Protein AF-A0A6A6GXU7-F1 (afdb_monomer)

Mean predicted aligned error: 22.93 Å

Organism: Viridothelium virens (NCBI:txid1048519)

Sequence (470 aa):
MWTPRSRDSNGPQDVNRPYSVRAMARNFSISSQPSQPGSGGYESDQSSDTTGEEQITQMQNATVPLVWQRQDRLSQKLGNTLVQVSSMVHHSEDANQTDDDVRSRASTLAGDDRDYDFPEKTPTATEHVRELNFDDEDSEEDEPPAPHIPGPLEQQLAALMSKVVFLERENPTIAVSPEEYDGLKEKVSVLEAEKIQWNKRHEALFALRDEDVENNILIRGLLAKERYDHESMKKLRDDDLNNVLVLRSKLADATRKLQRLDGTPQNSPSARGSSTPRERPRSIVMERRDTSNDLFQAARNAALEQRALELEQANDTLLKRVAEIRKTEVAHEKAWQRALELEKENRVLTQENAELKKDRVAGDKAWRAVVDGLQERLGEIRKTEVAGQKAPHMPNTHSSNALLLRQVEAVHEENASLRERMSQRVQKLRCEKEALQREVHAKEDEHADLERQVVRLQKKTDSGCPVCGS

pLDDT: mean 72.49, std 24.14, range [29.3, 98.38]

Secondary structure (DSSP, 8-state):
------------------------------------------------------------------------------------------------------SS-S------------------------------------PPPP-----HHHHHHHHHHHHHHHHHHH-GGGGS-HHHHHHHHHHHHHHHHHHHHHHHHHHHHHHHHHHHHHHHHHHHHHHHHHHHHHHHHHHHHHHHHHHHHHHHHHHHHHHHHHHHHHTSSSS---------PPP------SS-HHHHHHHHHHHHHHHHHHHHHHHHHHHHHHHHHHHHHHHHHHHHHHHHHHHHHHHHHHHHHHHHHHHHHHHHHHHHHHHHHHHHHHHHHHHHHHHHHHHHTTS------SHHHHHHHHHHHHHHHHHHHHHHHHHHHHHHHHHHHHHHHHHHHHHHHHHHHHHHHHHHHHHHHHHT------

Structure (mmCIF, N/CA/C/O backbone):
data_AF-A0A6A6GXU7-F1
#
_entry.id   AF-A0A6A6GXU7-F1
#
loop_
_atom_site.group_PDB
_atom_site.id
_atom_site.type_symbol
_atom_site.label_atom_id
_atom_site.label_alt_id
_atom_site.label_comp_id
_atom_site.label_asym_id
_atom_site.label_entity_id
_atom_site.label_seq_id
_atom_site.pdbx_PDB_ins_code
_atom_site.Cartn_x
_atom_site.Cartn_y
_atom_site.Cartn_z
_atom_site.occupancy
_atom_site.B_iso_or_equiv
_atom_site.auth_seq_id
_atom_site.auth_comp_id
_atom_site.auth_asym_id
_atom_site.auth_atom_id
_atom_site.pdbx_PDB_model_num
ATOM 1 N N . MET A 1 1 ? 34.051 -19.747 32.748 1.00 38.66 1 MET A N 1
ATOM 2 C CA . MET A 1 1 ? 35.233 -19.639 31.864 1.00 38.66 1 MET A CA 1
ATOM 3 C C . MET A 1 1 ? 35.347 -20.907 31.033 1.00 38.66 1 MET A C 1
ATOM 5 O O . MET A 1 1 ? 35.941 -21.867 31.497 1.00 38.66 1 MET A O 1
ATOM 9 N N . TRP A 1 2 ? 34.715 -20.941 29.861 1.00 35.00 2 TRP A N 1
ATOM 10 C CA . TRP A 1 2 ? 34.833 -22.029 28.885 1.00 35.00 2 TRP A CA 1
ATOM 11 C C . TRP A 1 2 ? 35.250 -21.388 27.558 1.00 35.00 2 TRP A C 1
ATOM 13 O O . TRP A 1 2 ? 34.581 -20.471 27.086 1.00 35.00 2 TRP A O 1
ATOM 23 N N . THR A 1 3 ? 36.391 -21.809 27.020 1.00 50.69 3 THR A N 1
ATOM 24 C CA . THR A 1 3 ? 36.954 -21.362 25.739 1.00 50.69 3 THR A CA 1
ATOM 25 C C . THR A 1 3 ? 36.693 -22.390 24.628 1.00 50.69 3 THR A C 1
ATOM 27 O O . THR A 1 3 ? 36.384 -23.547 24.923 1.00 50.69 3 THR A O 1
ATOM 30 N N . PRO A 1 4 ? 36.759 -21.965 23.350 1.00 58.19 4 PRO A N 1
ATOM 31 C CA . PRO A 1 4 ? 36.080 -22.617 22.236 1.00 58.19 4 PRO A CA 1
ATOM 32 C C . PRO A 1 4 ? 36.974 -23.593 21.463 1.00 58.19 4 PRO A C 1
ATOM 34 O O . PRO A 1 4 ? 38.203 -23.524 21.497 1.00 58.19 4 PRO A O 1
ATOM 37 N N . ARG A 1 5 ? 36.325 -24.486 20.710 1.00 46.53 5 ARG A N 1
ATOM 38 C CA . ARG A 1 5 ? 36.961 -25.469 19.831 1.00 46.53 5 ARG A CA 1
ATOM 39 C C . ARG A 1 5 ? 36.933 -24.957 18.386 1.00 46.53 5 ARG A C 1
ATOM 41 O O . ARG A 1 5 ? 35.884 -24.970 17.754 1.00 46.53 5 ARG A O 1
ATOM 48 N N . SER A 1 6 ? 38.091 -24.537 17.880 1.00 51.38 6 SER A N 1
ATOM 49 C CA . SER A 1 6 ? 38.373 -24.405 16.444 1.00 51.38 6 SER A CA 1
ATOM 50 C C . SER A 1 6 ? 38.881 -25.732 15.883 1.00 51.38 6 SER A C 1
ATOM 52 O O . SER A 1 6 ? 39.749 -26.355 16.499 1.00 51.38 6 SER A O 1
ATOM 54 N N . ARG A 1 7 ? 38.401 -26.116 14.694 1.00 44.66 7 ARG A N 1
ATOM 55 C CA . ARG A 1 7 ? 39.234 -26.704 13.629 1.00 44.66 7 ARG A CA 1
ATOM 56 C C . ARG A 1 7 ? 38.476 -26.786 12.299 1.00 44.66 7 ARG A C 1
ATOM 58 O O . ARG A 1 7 ? 37.580 -27.604 12.136 1.00 44.66 7 ARG A O 1
ATOM 65 N N . ASP A 1 8 ? 38.846 -25.879 11.403 1.00 44.38 8 ASP A N 1
ATOM 66 C CA . ASP A 1 8 ? 39.304 -26.081 10.023 1.00 44.38 8 ASP A CA 1
ATOM 67 C C . ASP A 1 8 ? 38.931 -27.385 9.299 1.00 44.38 8 ASP A C 1
ATOM 69 O O . ASP A 1 8 ? 39.295 -28.478 9.735 1.00 44.38 8 ASP A O 1
ATOM 73 N N . SER A 1 9 ? 38.409 -27.262 8.073 1.00 45.56 9 SER A N 1
ATOM 74 C CA . SER A 1 9 ? 39.095 -27.829 6.896 1.00 45.56 9 SER A CA 1
ATOM 75 C C . SER A 1 9 ? 38.554 -27.273 5.572 1.00 45.56 9 SER A C 1
ATOM 77 O O . SER A 1 9 ? 37.372 -27.352 5.256 1.00 45.56 9 SER A O 1
ATOM 79 N N . ASN A 1 10 ? 39.491 -26.711 4.811 1.00 39.31 10 ASN A N 1
ATOM 80 C CA . ASN A 1 10 ? 39.383 -26.227 3.441 1.00 39.31 10 ASN A CA 1
ATOM 81 C C . ASN A 1 10 ? 39.131 -27.333 2.396 1.00 39.31 10 ASN A C 1
ATOM 83 O O . ASN A 1 10 ? 39.861 -28.320 2.376 1.00 39.31 10 ASN A O 1
ATOM 87 N N . GLY A 1 11 ? 38.253 -27.008 1.436 1.00 35.66 11 GLY A N 1
ATOM 88 C CA . GLY A 1 11 ? 38.447 -27.157 -0.023 1.00 35.66 11 GLY A CA 1
ATOM 89 C C . GLY A 1 11 ? 38.171 -28.524 -0.679 1.00 35.66 11 GLY A C 1
ATOM 90 O O . GLY A 1 11 ? 38.070 -29.522 0.027 1.00 35.66 11 GLY A O 1
ATOM 91 N N . PRO A 1 12 ? 38.149 -28.619 -2.031 1.00 50.97 12 PRO A N 1
ATOM 92 C CA . PRO A 1 12 ? 38.066 -27.573 -3.059 1.00 50.97 12 PRO A CA 1
ATOM 93 C C . PRO A 1 12 ? 37.031 -27.869 -4.186 1.00 50.97 12 PRO A C 1
ATOM 95 O O . PRO A 1 12 ? 36.254 -28.814 -4.139 1.00 50.97 12 PRO A O 1
ATOM 98 N N . GLN A 1 13 ? 37.055 -26.979 -5.181 1.00 42.75 13 GLN A N 1
ATOM 99 C CA . GLN A 1 13 ? 36.335 -26.917 -6.457 1.00 42.75 13 GLN A CA 1
ATOM 100 C C . GLN A 1 13 ? 36.359 -28.207 -7.297 1.00 42.75 13 GLN A C 1
ATOM 102 O O . GLN A 1 13 ? 37.408 -28.834 -7.406 1.00 42.75 13 GLN A O 1
ATOM 107 N N . ASP A 1 14 ? 35.269 -28.465 -8.031 1.00 38.12 14 ASP A N 1
ATOM 108 C CA . ASP A 1 14 ? 35.285 -29.294 -9.241 1.00 38.12 14 ASP A CA 1
ATOM 109 C C . ASP A 1 14 ? 34.794 -28.486 -10.450 1.00 38.12 14 ASP A C 1
ATOM 111 O O . ASP A 1 14 ? 33.686 -27.947 -10.485 1.00 38.12 14 ASP A O 1
ATOM 115 N N . VAL A 1 15 ? 35.677 -28.398 -11.442 1.00 43.22 15 VAL A N 1
ATOM 116 C CA . VAL A 1 15 ? 35.502 -27.751 -12.740 1.00 43.22 15 VAL A CA 1
ATOM 117 C C . VAL A 1 15 ? 35.652 -28.833 -13.809 1.00 43.22 15 VAL A C 1
ATOM 119 O O . VAL A 1 15 ? 36.669 -29.516 -13.852 1.00 43.22 15 VAL A O 1
ATOM 122 N N . ASN A 1 16 ? 34.678 -28.886 -14.723 1.00 38.38 16 ASN A N 1
ATOM 123 C CA . ASN A 1 16 ? 34.706 -29.510 -16.054 1.00 38.38 16 ASN A CA 1
ATOM 124 C C . ASN A 1 16 ? 34.885 -31.034 -16.170 1.00 38.38 16 ASN A C 1
ATOM 126 O O . ASN A 1 16 ? 35.961 -31.557 -15.915 1.00 38.38 16 ASN A O 1
ATOM 130 N N . ARG A 1 17 ? 33.938 -31.685 -16.871 1.00 33.88 17 ARG A N 1
ATOM 131 C CA . ARG A 1 17 ? 34.240 -32.423 -18.119 1.00 33.88 17 ARG A CA 1
ATOM 132 C C . ARG A 1 17 ? 32.998 -32.694 -19.002 1.00 33.88 17 ARG A C 1
ATOM 134 O O . ARG A 1 17 ? 31.880 -32.589 -18.511 1.00 33.88 17 ARG A O 1
ATOM 141 N N . PRO A 1 18 ? 33.204 -32.983 -20.310 1.00 48.47 18 PRO A N 1
ATOM 142 C CA . PRO A 1 18 ? 32.270 -32.668 -21.396 1.00 48.47 18 PRO A CA 1
ATOM 143 C C . PRO A 1 18 ? 31.806 -33.879 -22.248 1.00 48.47 18 PRO A C 1
ATOM 145 O O . PRO A 1 18 ? 32.316 -34.984 -22.104 1.00 48.47 18 PRO A O 1
ATOM 148 N N . TYR A 1 19 ? 30.911 -33.588 -23.207 1.00 35.03 19 TYR A N 1
ATOM 149 C CA . TYR A 1 19 ? 30.498 -34.352 -24.404 1.00 35.03 19 TYR A CA 1
ATOM 150 C C . TYR A 1 19 ? 29.821 -35.726 -24.234 1.00 35.03 19 TYR A C 1
ATOM 152 O O . TYR A 1 19 ? 30.437 -36.715 -23.853 1.00 35.03 19 TYR A O 1
ATOM 160 N N . SER A 1 20 ? 28.591 -35.827 -24.754 1.00 36.00 20 SER A N 1
ATOM 161 C CA . SER A 1 20 ? 28.113 -37.048 -25.410 1.00 36.00 20 SER A CA 1
ATOM 162 C C . SER A 1 20 ? 27.419 -36.696 -26.723 1.00 36.00 20 SER A C 1
ATOM 164 O O . SER A 1 20 ? 26.429 -35.969 -26.767 1.00 36.00 20 SER A O 1
ATOM 166 N N . VAL A 1 21 ? 28.012 -37.204 -27.798 1.00 35.62 21 VAL A N 1
ATOM 167 C CA . VAL A 1 21 ? 27.528 -37.189 -29.173 1.00 35.62 21 VAL A CA 1
ATOM 168 C C . VAL A 1 21 ? 26.734 -38.475 -29.380 1.00 35.62 21 VAL A C 1
ATOM 170 O O . VAL A 1 21 ? 27.292 -39.562 -29.236 1.00 35.62 21 VAL A O 1
ATOM 173 N N . ARG A 1 22 ? 25.473 -38.384 -29.816 1.00 35.41 22 ARG A N 1
ATOM 174 C CA . ARG A 1 22 ? 24.879 -39.454 -30.626 1.00 35.41 22 ARG A CA 1
ATOM 175 C C . ARG A 1 22 ? 23.888 -38.895 -31.637 1.00 35.41 22 ARG A C 1
ATOM 177 O O . ARG A 1 22 ? 22.834 -38.377 -31.297 1.00 35.41 22 ARG A O 1
ATOM 184 N N . ALA A 1 23 ? 24.290 -39.015 -32.895 1.00 34.50 23 ALA A N 1
ATOM 185 C CA . ALA A 1 23 ? 23.487 -38.798 -34.080 1.00 34.50 23 ALA A CA 1
ATOM 186 C C . ALA A 1 23 ? 22.548 -39.988 -34.336 1.00 34.50 23 ALA A C 1
ATOM 188 O O . ALA A 1 23 ? 22.968 -41.127 -34.145 1.00 34.50 23 ALA A O 1
ATOM 189 N N . MET A 1 24 ? 21.345 -39.702 -34.843 1.00 40.12 24 MET A N 1
ATOM 190 C CA . MET A 1 24 ? 20.585 -40.445 -35.869 1.00 40.12 24 MET A CA 1
ATOM 191 C C . MET A 1 24 ? 19.611 -39.420 -36.485 1.00 40.12 24 MET A C 1
ATOM 193 O O . MET A 1 24 ? 18.800 -38.843 -35.778 1.00 40.12 24 MET A O 1
ATOM 197 N N . ALA A 1 25 ? 19.893 -38.863 -37.662 1.00 35.59 25 ALA A N 1
ATOM 198 C CA . ALA A 1 25 ? 19.626 -39.399 -39.000 1.00 35.59 25 ALA A CA 1
ATOM 199 C C . ALA A 1 25 ? 18.134 -39.385 -39.410 1.00 35.59 25 ALA A C 1
ATOM 201 O O . ALA A 1 25 ? 17.385 -40.287 -39.071 1.00 35.59 25 ALA A O 1
ATOM 202 N N . ARG A 1 26 ? 17.817 -38.371 -40.238 1.00 36.25 26 ARG A N 1
ATOM 203 C CA . ARG A 1 26 ? 16.959 -38.353 -41.446 1.00 36.25 26 ARG A CA 1
ATOM 204 C C . ARG A 1 26 ? 15.479 -38.761 -41.320 1.00 36.25 26 ARG A C 1
ATOM 206 O O . ARG A 1 26 ? 15.166 -39.911 -41.066 1.00 36.25 26 ARG A O 1
ATOM 213 N N . ASN A 1 27 ? 14.592 -37.856 -41.752 1.00 37.31 27 ASN A N 1
ATOM 214 C CA . ASN A 1 27 ? 13.933 -38.002 -43.057 1.00 37.31 27 ASN A CA 1
ATOM 215 C C . ASN A 1 27 ? 13.430 -36.657 -43.605 1.00 37.31 27 ASN A C 1
ATOM 217 O O . ASN A 1 27 ? 12.765 -35.884 -42.924 1.00 37.31 27 ASN A O 1
ATOM 221 N N . PHE A 1 28 ? 13.798 -36.407 -44.861 1.00 35.78 28 PHE A N 1
ATOM 222 C CA . PHE A 1 28 ? 13.234 -35.391 -45.741 1.00 35.78 28 PHE A CA 1
ATOM 223 C C . PHE A 1 28 ? 11.838 -35.833 -46.184 1.00 35.78 28 PHE A C 1
ATOM 225 O O . PHE A 1 28 ? 11.655 -36.993 -46.548 1.00 35.78 28 PHE A O 1
ATOM 232 N N . SER A 1 29 ? 10.890 -34.904 -46.272 1.00 37.12 29 SER A N 1
ATOM 233 C CA . SER A 1 29 ? 9.816 -34.986 -47.263 1.00 37.12 29 SER A CA 1
ATOM 234 C C . SER A 1 29 ? 9.396 -33.585 -47.685 1.00 37.12 29 SER A C 1
ATOM 236 O O . SER A 1 29 ? 8.936 -32.767 -46.896 1.00 37.12 29 SER A O 1
ATOM 238 N N . ILE A 1 30 ? 9.648 -33.340 -48.965 1.00 40.97 30 ILE A N 1
ATOM 239 C CA . ILE A 1 30 ? 9.175 -32.235 -49.783 1.00 40.97 30 ILE A CA 1
ATOM 240 C C . ILE A 1 30 ? 7.682 -32.463 -50.029 1.00 40.97 30 ILE A C 1
ATOM 242 O O . ILE A 1 30 ? 7.309 -33.510 -50.548 1.00 40.97 30 ILE A O 1
ATOM 246 N N . SER A 1 31 ? 6.843 -31.486 -49.699 1.00 36.22 31 SER A N 1
ATOM 247 C CA . SER A 1 31 ? 5.508 -31.351 -50.287 1.00 36.22 31 SER A CA 1
ATOM 248 C C . SER A 1 31 ? 5.064 -29.898 -50.188 1.00 36.22 31 SER A C 1
ATOM 250 O O . SER A 1 31 ? 4.586 -29.429 -49.160 1.00 36.22 31 SER A O 1
ATOM 252 N N . SER A 1 32 ? 5.269 -29.180 -51.282 1.00 38.16 32 SER A N 1
ATOM 253 C CA . SER A 1 32 ? 4.607 -27.930 -51.626 1.00 38.16 32 SER A CA 1
ATOM 254 C C . SER A 1 32 ? 3.174 -28.210 -52.084 1.00 38.16 32 SER A C 1
ATOM 256 O O . SER A 1 32 ? 2.997 -29.124 -52.880 1.00 38.16 32 SER A O 1
ATOM 258 N N . GLN A 1 33 ? 2.189 -27.405 -51.655 1.00 36.84 33 GLN A N 1
ATOM 259 C CA . GLN A 1 33 ? 1.103 -26.847 -52.491 1.00 36.84 33 GLN A CA 1
ATOM 260 C C . GLN A 1 33 ? 0.122 -25.954 -51.679 1.00 36.84 33 GLN A C 1
ATOM 262 O O . GLN A 1 33 ? 0.251 -25.894 -50.458 1.00 36.84 33 GLN A O 1
ATOM 267 N N . PRO A 1 34 ? -0.724 -25.132 -52.342 1.00 51.31 34 PRO A N 1
ATOM 268 C CA . PRO A 1 34 ? -0.836 -23.702 -52.056 1.00 51.31 34 PRO A CA 1
ATOM 269 C C . PRO A 1 34 ? -2.079 -23.282 -51.256 1.00 51.31 34 PRO A C 1
ATOM 271 O O . PRO A 1 34 ? -3.048 -24.012 -51.088 1.00 51.31 34 PRO A O 1
ATOM 274 N N . SER A 1 35 ? -2.034 -22.018 -50.847 1.00 44.59 35 SER A N 1
ATOM 275 C CA . SER A 1 35 ? -3.106 -21.178 -50.316 1.00 44.59 35 SER A CA 1
ATOM 276 C C . SER A 1 35 ? -4.421 -21.205 -51.113 1.00 44.59 35 SER A C 1
ATOM 278 O O . SER A 1 35 ? -4.412 -20.924 -52.313 1.00 44.59 35 SER A O 1
ATOM 280 N N . GLN A 1 36 ? -5.544 -21.362 -50.401 1.00 45.75 36 GLN A N 1
ATOM 281 C CA . GLN A 1 36 ? -6.842 -20.755 -50.727 1.00 45.75 36 GLN A CA 1
ATOM 282 C C . GLN A 1 36 ? -7.564 -20.261 -49.453 1.00 45.75 36 GLN A C 1
ATOM 284 O O . GLN A 1 36 ? -7.388 -20.871 -48.398 1.00 45.75 36 GLN A O 1
ATOM 289 N N . PRO A 1 37 ? -8.365 -19.176 -49.535 1.00 50.69 37 PRO A N 1
ATOM 290 C CA . PRO A 1 37 ? -9.168 -18.652 -48.434 1.00 50.69 37 PRO A CA 1
ATOM 291 C C . PRO A 1 37 ? -10.646 -19.092 -48.531 1.00 50.69 37 PRO A C 1
ATOM 293 O O . PRO A 1 37 ? -11.280 -18.939 -49.571 1.00 50.69 37 PRO A O 1
ATOM 296 N N . GLY A 1 38 ? -11.221 -19.561 -47.424 1.00 36.94 38 GLY A N 1
ATOM 297 C CA . GLY A 1 38 ? -12.669 -19.719 -47.190 1.00 36.94 38 GLY A CA 1
ATOM 298 C C . GLY A 1 38 ? -12.872 -19.775 -45.670 1.00 36.94 38 GLY A C 1
ATOM 299 O O . GLY A 1 38 ? -12.082 -20.426 -44.999 1.00 36.94 38 GLY A O 1
ATOM 300 N N . SER A 1 39 ? -13.683 -18.946 -45.007 1.00 51.25 39 SER A N 1
ATOM 301 C CA . SER A 1 39 ? -15.134 -18.702 -45.109 1.00 51.25 39 SER A CA 1
ATOM 302 C C . SER A 1 39 ? -15.978 -19.957 -44.840 1.00 51.25 39 SER A C 1
ATOM 304 O O . SER A 1 39 ? -15.985 -20.876 -45.652 1.00 51.25 39 SER A O 1
ATOM 306 N N . GLY A 1 40 ? -16.704 -19.932 -43.713 1.00 39.91 40 GLY A N 1
ATOM 307 C CA . GLY A 1 40 ? -17.598 -20.977 -43.182 1.00 39.91 40 GLY A CA 1
ATOM 308 C C . GLY A 1 40 ? -16.972 -21.664 -41.958 1.00 39.91 40 GLY A C 1
ATOM 309 O O . GLY A 1 40 ? -15.874 -22.186 -42.066 1.00 39.91 40 GLY A O 1
ATOM 310 N N . GLY A 1 41 ? -17.510 -21.647 -40.736 1.00 42.69 41 GLY A N 1
ATOM 311 C CA . GLY A 1 41 ? -18.895 -21.501 -40.296 1.00 42.69 41 GLY A CA 1
ATOM 312 C C . GLY A 1 41 ? -19.452 -22.880 -39.926 1.00 42.69 41 GLY A C 1
ATOM 313 O O . GLY A 1 41 ? -19.644 -23.669 -40.843 1.00 42.69 41 GLY A O 1
ATOM 314 N N . TYR A 1 42 ? -19.766 -23.089 -38.628 1.00 43.44 42 TYR A N 1
ATOM 315 C CA . TYR A 1 42 ? -20.532 -24.228 -38.054 1.00 43.44 42 TYR A CA 1
ATOM 316 C C . TYR A 1 42 ? -19.787 -25.603 -38.105 1.00 43.44 42 TYR A C 1
ATOM 318 O O . TYR A 1 42 ? -18.957 -25.798 -38.976 1.00 43.44 42 TYR A O 1
ATOM 326 N N . GLU A 1 43 ? -19.878 -26.596 -37.207 1.00 39.41 43 GLU A N 1
ATOM 327 C CA . GLU A 1 43 ? -20.787 -27.021 -36.127 1.00 39.41 43 GLU A CA 1
ATOM 328 C C . GLU A 1 43 ? -20.015 -27.807 -35.037 1.00 39.41 43 GLU A C 1
ATOM 330 O O . GLU A 1 43 ? -18.958 -28.376 -35.289 1.00 39.41 43 GLU A O 1
ATOM 335 N N . SER A 1 44 ? -20.569 -27.778 -33.821 1.00 50.50 44 SER A N 1
ATOM 336 C CA . SER A 1 44 ? -20.708 -28.850 -32.816 1.00 50.50 44 SER A CA 1
ATOM 337 C C . SER A 1 44 ? -20.021 -30.214 -33.011 1.00 50.50 44 SER A C 1
ATOM 339 O O . SER A 1 44 ? -20.204 -30.849 -34.037 1.00 50.50 44 SER A O 1
ATOM 341 N N . ASP A 1 45 ? -19.397 -30.707 -31.930 1.00 50.31 45 ASP A N 1
ATOM 342 C CA . ASP A 1 45 ? -19.562 -32.062 -31.352 1.00 50.31 45 ASP A CA 1
ATOM 343 C C . ASP A 1 45 ? -18.871 -32.068 -29.966 1.00 50.31 45 ASP A C 1
ATOM 345 O O . ASP A 1 45 ? -17.696 -31.736 -29.843 1.00 50.31 45 ASP A O 1
ATOM 349 N N . GLN A 1 46 ? -19.584 -32.135 -28.833 1.00 42.31 46 GLN A N 1
ATOM 350 C CA . GLN A 1 46 ? -20.111 -33.350 -28.186 1.00 42.31 46 GLN A CA 1
ATOM 351 C C . GLN A 1 46 ? -19.132 -34.531 -28.160 1.00 42.31 46 GLN A C 1
ATOM 353 O O . GLN A 1 46 ? -18.965 -35.205 -29.165 1.00 42.31 46 GLN A O 1
ATOM 358 N N . SER A 1 47 ? -18.559 -34.802 -26.977 1.00 38.41 47 SER A N 1
ATOM 359 C CA . SER A 1 47 ? -18.227 -36.119 -26.376 1.00 38.41 47 SER A CA 1
ATOM 360 C C . SER A 1 47 ? -17.396 -35.833 -25.112 1.00 38.41 47 SER A C 1
ATOM 362 O O . SER A 1 47 ? -16.315 -35.269 -25.214 1.00 38.41 47 SER A O 1
ATOM 364 N N . SER A 1 48 ? -17.940 -35.920 -23.896 1.00 48.44 48 SER A N 1
ATOM 365 C CA . SER A 1 48 ? -18.135 -37.146 -23.101 1.00 48.44 48 SER A CA 1
ATOM 366 C C . SER A 1 48 ? -16.838 -37.919 -22.865 1.00 48.44 48 SER A C 1
ATOM 368 O O . SER A 1 48 ? -16.420 -38.672 -23.735 1.00 48.44 48 SER A O 1
ATOM 370 N N . ASP A 1 49 ? -16.282 -37.804 -21.656 1.00 50.31 49 ASP A N 1
ATOM 371 C CA . ASP A 1 49 ? -15.658 -38.956 -21.005 1.00 50.31 49 ASP A CA 1
ATOM 372 C C . ASP A 1 49 ? -15.878 -38.890 -19.484 1.00 50.31 49 ASP A C 1
ATOM 374 O O . ASP A 1 49 ? -15.308 -38.084 -18.748 1.00 50.31 49 ASP A O 1
ATOM 378 N N . THR A 1 50 ? -16.825 -39.712 -19.052 1.00 49.34 50 THR A N 1
ATOM 379 C CA . THR A 1 50 ? -17.050 -40.173 -17.683 1.00 49.34 50 THR A CA 1
ATOM 380 C C . THR A 1 50 ? -16.332 -41.512 -17.551 1.00 49.34 50 THR A C 1
ATOM 382 O O . THR A 1 50 ? -16.466 -42.282 -18.493 1.00 49.34 50 THR A O 1
ATOM 385 N N . THR A 1 51 ? -15.674 -41.834 -16.426 1.00 42.81 51 THR A N 1
ATOM 386 C CA . THR A 1 51 ? -15.759 -43.126 -15.681 1.00 42.81 51 THR A CA 1
ATOM 387 C C . THR A 1 51 ? -14.678 -43.193 -14.584 1.00 42.81 51 THR A C 1
ATOM 389 O O . THR A 1 51 ? -13.528 -42.843 -14.830 1.00 42.81 51 THR A O 1
ATOM 392 N N . GLY A 1 52 ? -15.052 -43.704 -13.400 1.00 39.84 52 GLY A N 1
ATOM 393 C CA . GLY A 1 52 ? -14.151 -44.184 -12.337 1.00 39.84 52 GLY A CA 1
ATOM 394 C C . GLY A 1 52 ? -14.533 -43.646 -10.954 1.00 39.84 52 GLY A C 1
ATOM 395 O O . GLY A 1 52 ? -13.910 -42.712 -10.472 1.00 39.84 52 GLY A O 1
ATOM 396 N N . GLU A 1 53 ? -15.714 -43.968 -10.419 1.00 36.59 53 GLU A N 1
ATOM 397 C CA . GLU A 1 53 ? -15.933 -45.075 -9.461 1.00 36.59 53 GLU A CA 1
ATOM 398 C C . GLU A 1 53 ? -14.905 -45.141 -8.318 1.00 36.59 53 GLU A C 1
ATOM 400 O O . GLU A 1 53 ? -13.797 -45.612 -8.519 1.00 36.59 53 GLU A O 1
ATOM 405 N N . GLU A 1 54 ? -15.322 -44.775 -7.100 1.00 45.47 54 GLU A N 1
ATOM 406 C CA . GLU A 1 54 ? -15.106 -45.626 -5.925 1.00 45.47 54 GLU A CA 1
ATOM 407 C C . GLU A 1 54 ? -16.157 -45.342 -4.838 1.00 45.47 54 GLU A C 1
ATOM 409 O O . GLU A 1 54 ? -16.583 -44.216 -4.582 1.00 45.47 54 GLU A O 1
ATOM 414 N N . GLN A 1 55 ? -16.642 -46.439 -4.274 1.00 39.50 55 GLN A N 1
ATOM 415 C CA . GLN A 1 55 ? -17.892 -46.627 -3.557 1.00 39.50 55 GLN A CA 1
ATOM 416 C C . GLN A 1 55 ? -17.571 -46.839 -2.074 1.00 39.50 55 GLN A C 1
ATOM 418 O O . GLN A 1 55 ? -16.984 -47.860 -1.731 1.00 39.50 55 GLN A O 1
ATOM 423 N N . ILE A 1 56 ? -17.965 -45.923 -1.181 1.00 35.59 56 ILE A N 1
ATOM 424 C CA . ILE A 1 56 ? -17.906 -46.156 0.274 1.00 35.59 56 ILE A CA 1
ATOM 425 C C . ILE A 1 56 ? -19.218 -45.708 0.939 1.00 35.59 56 ILE A C 1
ATOM 427 O O . ILE A 1 56 ? -19.466 -44.537 1.196 1.00 35.59 56 ILE A O 1
ATOM 431 N N . THR A 1 57 ? -20.048 -46.724 1.177 1.00 36.78 57 THR A N 1
ATOM 432 C CA . THR A 1 57 ? -20.944 -46.979 2.320 1.00 36.78 57 THR A CA 1
ATOM 433 C C . THR A 1 57 ? -21.794 -45.853 2.931 1.00 36.78 57 THR A C 1
ATOM 435 O O . THR A 1 57 ? -21.348 -45.035 3.726 1.00 36.78 57 THR A O 1
ATOM 438 N N . GLN A 1 58 ? -23.096 -45.979 2.653 1.00 35.88 58 GLN A N 1
ATOM 439 C CA . GLN A 1 58 ? -24.253 -45.743 3.527 1.00 35.88 58 GLN A CA 1
ATOM 440 C C . GLN A 1 58 ? -23.975 -45.639 5.042 1.00 35.88 58 GLN A C 1
ATOM 442 O O . GLN A 1 58 ? -23.606 -46.625 5.676 1.00 35.88 58 GLN A O 1
ATOM 447 N N . MET A 1 59 ? -24.398 -44.523 5.646 1.00 33.16 59 MET A N 1
ATOM 448 C CA . MET A 1 59 ? -25.220 -44.550 6.862 1.00 33.16 59 MET A CA 1
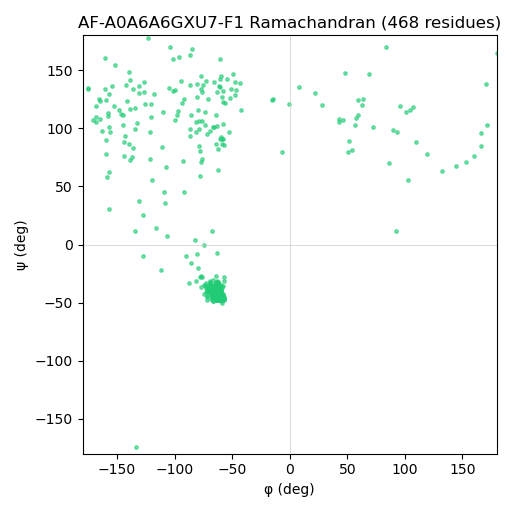ATOM 449 C C . MET A 1 59 ? -26.321 -43.489 6.779 1.00 33.16 59 MET A C 1
ATOM 451 O O . MET A 1 59 ? -26.160 -42.416 6.207 1.00 33.16 59 MET A O 1
ATOM 455 N N . GLN A 1 60 ? -27.478 -43.886 7.290 1.00 39.03 60 GLN A N 1
ATOM 456 C CA . GLN A 1 60 ? -28.782 -43.263 7.143 1.00 39.03 60 GLN A CA 1
ATOM 457 C C . GLN A 1 60 ? -29.031 -42.170 8.198 1.00 39.03 60 GLN A C 1
ATOM 459 O O . GLN A 1 60 ? -28.441 -42.197 9.275 1.00 39.03 60 GLN A O 1
ATOM 464 N N . ASN A 1 61 ? -30.036 -41.337 7.899 1.00 38.06 61 ASN A N 1
ATOM 465 C CA . ASN A 1 61 ? -30.881 -40.538 8.803 1.00 38.06 61 ASN A CA 1
ATOM 466 C C . ASN A 1 61 ? -30.451 -39.093 9.102 1.00 38.06 61 ASN A C 1
ATOM 468 O O . ASN A 1 61 ? -29.748 -38.836 10.070 1.00 38.06 61 ASN A O 1
ATOM 472 N N . ALA A 1 62 ? -31.035 -38.141 8.364 1.00 37.12 62 ALA A N 1
ATOM 473 C CA . ALA A 1 62 ? -31.722 -36.984 8.952 1.00 37.12 62 ALA A CA 1
ATOM 474 C C . ALA A 1 62 ? -32.536 -36.237 7.881 1.00 37.12 62 ALA A C 1
ATOM 476 O O . ALA A 1 62 ? -32.017 -35.748 6.882 1.00 37.12 62 ALA A O 1
ATOM 477 N N . THR A 1 63 ? -33.839 -36.181 8.121 1.00 46.44 63 THR A N 1
ATOM 478 C CA . THR A 1 63 ? -34.882 -35.468 7.387 1.00 46.44 63 THR A CA 1
ATOM 479 C C . THR A 1 63 ? -34.603 -33.961 7.316 1.00 46.44 63 THR A C 1
ATOM 481 O O . THR A 1 63 ? -34.525 -33.309 8.354 1.00 46.44 63 THR A O 1
ATOM 484 N N . VAL A 1 64 ? -34.527 -33.389 6.109 1.00 48.94 64 VAL A N 1
ATOM 485 C CA . VAL A 1 64 ? -34.536 -31.930 5.874 1.00 48.94 64 VAL A CA 1
ATOM 486 C C . VAL A 1 64 ? -35.572 -31.621 4.779 1.00 48.94 64 VAL A C 1
ATOM 488 O O . VAL A 1 64 ? -35.573 -32.309 3.756 1.00 48.94 64 VAL A O 1
ATOM 491 N N . PRO A 1 65 ? -36.490 -30.651 4.964 1.00 49.19 65 PRO A N 1
ATOM 492 C CA . PRO A 1 65 ? -37.570 -30.409 4.012 1.00 49.19 65 PRO A CA 1
ATOM 493 C C . PRO A 1 65 ? -37.125 -29.647 2.750 1.00 49.19 65 PRO A C 1
ATOM 495 O O . PRO A 1 65 ? -36.469 -28.608 2.802 1.00 49.19 65 PRO A O 1
ATOM 498 N N . LEU A 1 66 ? -37.577 -30.180 1.613 1.00 50.75 66 LEU A N 1
ATOM 499 C CA . LEU A 1 66 ? -37.522 -29.661 0.244 1.00 50.75 66 LEU A CA 1
ATOM 500 C C . LEU A 1 66 ? -38.499 -28.470 0.076 1.00 50.75 66 LEU A C 1
ATOM 502 O O . LEU A 1 66 ? -39.680 -28.692 -0.172 1.00 50.75 66 LEU A O 1
ATOM 506 N N . VAL A 1 67 ? -38.056 -27.211 0.213 1.00 47.28 67 VAL A N 1
ATOM 507 C CA . VAL A 1 67 ? -38.923 -26.022 -0.047 1.00 47.28 67 VAL A CA 1
ATOM 508 C C . VAL A 1 67 ? -38.256 -24.923 -0.894 1.00 47.28 67 VAL A C 1
ATOM 510 O O . VAL A 1 67 ? -38.818 -23.854 -1.070 1.00 47.28 67 VAL A O 1
ATOM 513 N N . TRP A 1 68 ? -37.108 -25.162 -1.530 1.00 43.94 68 TRP A N 1
ATOM 514 C CA . TRP A 1 68 ? -36.547 -24.176 -2.471 1.00 43.94 68 TRP A CA 1
ATOM 515 C C . TRP A 1 68 ? -36.009 -24.849 -3.728 1.00 43.94 68 TRP A C 1
ATOM 517 O O . TRP A 1 68 ? -34.809 -25.000 -3.925 1.00 43.94 68 TRP A O 1
ATOM 527 N N . GLN A 1 69 ? -36.930 -25.271 -4.595 1.00 41.22 69 GLN A N 1
ATOM 528 C CA . GLN A 1 69 ? -36.605 -25.594 -5.977 1.00 41.22 69 GLN A CA 1
ATOM 529 C C . GLN A 1 69 ? -37.737 -25.119 -6.896 1.00 41.22 69 GLN A C 1
ATOM 531 O O . GLN A 1 69 ? -38.869 -25.576 -6.770 1.00 41.22 69 GLN A O 1
ATOM 536 N N . ARG A 1 70 ? -37.361 -24.276 -7.869 1.00 36.06 70 ARG A N 1
ATOM 537 C CA . ARG A 1 70 ? -38.107 -23.820 -9.061 1.00 36.06 70 ARG A CA 1
ATOM 538 C C . ARG A 1 70 ? -38.969 -22.561 -8.916 1.00 36.06 70 ARG A C 1
ATOM 540 O O . ARG A 1 70 ? -40.158 -22.643 -8.640 1.00 36.06 70 ARG A O 1
ATOM 547 N N . GLN A 1 71 ? -38.407 -21.436 -9.354 1.00 40.81 71 GLN A N 1
ATOM 548 C CA . GLN A 1 71 ? -39.114 -20.502 -10.233 1.00 40.81 71 GLN A CA 1
ATOM 549 C C . GLN A 1 71 ? -38.146 -19.980 -11.295 1.00 40.81 71 GLN A C 1
ATOM 551 O O . GLN A 1 71 ? -37.540 -18.935 -11.141 1.00 40.81 71 GLN A O 1
ATOM 556 N N . ASP A 1 72 ? -38.029 -20.729 -12.385 1.00 48.12 72 ASP A N 1
ATOM 557 C CA . ASP A 1 72 ? -37.628 -20.185 -13.676 1.00 48.12 72 ASP A CA 1
ATOM 558 C C . ASP A 1 72 ? -38.558 -20.798 -14.716 1.00 48.12 72 ASP A C 1
ATOM 560 O O . ASP A 1 72 ? -38.769 -22.014 -14.710 1.00 48.12 72 ASP A O 1
ATOM 564 N N . ARG A 1 73 ? -39.074 -19.947 -15.613 1.00 46.25 73 ARG A N 1
ATOM 565 C CA . ARG A 1 73 ? -39.975 -20.223 -16.759 1.00 46.25 73 ARG A CA 1
ATOM 566 C C . ARG A 1 73 ? -41.456 -19.874 -16.602 1.00 46.25 73 ARG A C 1
ATOM 568 O O . ARG A 1 73 ? -42.306 -20.688 -16.942 1.00 46.25 73 ARG A O 1
ATOM 575 N N . LEU A 1 74 ? -41.765 -18.621 -16.269 1.00 47.56 74 LEU A N 1
ATOM 576 C CA . LEU A 1 74 ? -43.018 -17.984 -16.703 1.00 47.56 74 LEU A CA 1
ATOM 577 C C . LEU A 1 74 ? -42.800 -16.493 -17.013 1.00 47.56 74 LEU A C 1
ATOM 579 O O . LEU A 1 74 ? -43.183 -15.634 -16.232 1.00 47.56 74 LEU A O 1
ATOM 583 N N . SER A 1 75 ? -42.189 -16.175 -18.160 1.00 41.31 75 SER A N 1
ATOM 584 C CA . SER A 1 75 ? -42.368 -14.853 -18.787 1.00 41.31 75 SER A CA 1
ATOM 585 C C . SER A 1 75 ? -42.069 -14.895 -20.291 1.00 41.31 75 SER A C 1
ATOM 587 O O . SER A 1 75 ? -41.135 -14.293 -20.805 1.00 41.31 75 SER A O 1
ATOM 589 N N . GLN A 1 76 ? -42.859 -15.688 -21.012 1.00 44.31 76 GLN A N 1
ATOM 590 C CA . GLN A 1 76 ? -43.018 -15.606 -22.465 1.00 44.31 76 GLN A CA 1
ATOM 591 C C . GLN A 1 76 ? -44.480 -15.924 -22.774 1.00 44.31 76 GLN A C 1
ATOM 593 O O . GLN A 1 76 ? -44.824 -17.089 -22.949 1.00 44.31 76 GLN A O 1
ATOM 598 N N . LYS A 1 77 ? -45.343 -14.899 -22.759 1.00 47.34 77 LYS A N 1
ATOM 599 C CA . LYS A 1 77 ? -46.596 -14.791 -23.538 1.00 47.34 77 LYS A CA 1
ATOM 600 C C . LYS A 1 77 ? -47.471 -13.656 -23.005 1.00 47.34 77 LYS A C 1
ATOM 602 O O . LYS A 1 77 ? -48.387 -13.900 -22.239 1.00 47.34 77 LYS A O 1
ATOM 607 N N . LEU A 1 78 ? -47.204 -12.446 -23.477 1.00 40.62 78 LEU A N 1
ATOM 608 C CA . LEU A 1 78 ? -48.155 -11.361 -23.758 1.00 40.62 78 LEU A CA 1
ATOM 609 C C . LEU A 1 78 ? -47.375 -10.508 -24.781 1.00 40.62 78 LEU A C 1
ATOM 611 O O . LEU A 1 78 ? -46.287 -10.050 -24.471 1.00 40.62 78 LEU A O 1
ATOM 615 N N . GLY A 1 79 ? -47.712 -10.406 -26.063 1.00 33.34 79 GLY A N 1
ATOM 616 C CA . GLY A 1 79 ? -49.037 -10.288 -26.646 1.00 33.34 79 GLY A CA 1
ATOM 617 C C . GLY A 1 79 ? -49.179 -8.866 -27.189 1.00 33.34 79 GLY A C 1
ATOM 618 O O . GLY A 1 79 ? -49.592 -7.982 -26.456 1.00 33.34 79 GLY A O 1
ATOM 619 N N . ASN A 1 80 ? -48.768 -8.686 -28.448 1.00 36.22 80 ASN A N 1
ATOM 620 C CA . ASN A 1 80 ? -49.064 -7.600 -29.389 1.00 36.22 80 ASN A CA 1
ATOM 621 C C . ASN A 1 80 ? -50.002 -6.469 -28.925 1.00 36.22 80 ASN A C 1
ATOM 623 O O . ASN A 1 80 ? -51.207 -6.688 -28.820 1.00 36.22 80 ASN A O 1
ATOM 627 N N . THR A 1 81 ? -49.500 -5.229 -28.947 1.00 37.75 81 THR A N 1
ATOM 628 C CA . THR A 1 81 ? -50.280 -4.077 -29.430 1.00 37.75 81 THR A CA 1
ATOM 629 C C . THR A 1 81 ? -49.429 -3.143 -30.291 1.00 37.75 81 THR A C 1
ATOM 631 O O . THR A 1 81 ? -48.451 -2.547 -29.853 1.00 37.75 81 THR A O 1
ATOM 634 N N . LEU A 1 82 ? -49.875 -3.074 -31.538 1.00 31.27 82 LEU A N 1
ATOM 635 C CA . LEU A 1 82 ? -49.583 -2.187 -32.654 1.00 31.27 82 LEU A CA 1
ATOM 636 C C . LEU A 1 82 ? -49.704 -0.688 -32.305 1.00 31.27 82 LEU A C 1
ATOM 638 O O . LEU A 1 82 ? -50.788 -0.260 -31.927 1.00 31.27 82 LEU A O 1
ATOM 642 N N . VAL A 1 83 ? -48.658 0.106 -32.569 1.00 34.47 83 VAL A N 1
ATOM 643 C CA . VAL A 1 83 ? -48.765 1.500 -33.056 1.00 34.47 83 VAL A CA 1
ATOM 644 C C . VAL A 1 83 ? -47.604 1.754 -34.031 1.00 34.47 83 VAL A C 1
ATOM 646 O O . VAL A 1 83 ? -46.441 1.769 -33.641 1.00 34.47 83 VAL A O 1
ATOM 649 N N . GLN A 1 84 ? -47.927 1.920 -35.316 1.00 37.81 84 GLN A N 1
ATOM 650 C CA . GLN A 1 84 ? -47.053 2.504 -36.342 1.00 37.81 84 GLN A CA 1
ATOM 651 C C . GLN A 1 84 ? -47.108 4.031 -36.236 1.00 37.81 84 GLN A C 1
ATOM 653 O O . GLN A 1 84 ? -48.224 4.531 -36.189 1.00 37.81 84 GLN A O 1
ATOM 658 N N . VAL A 1 85 ? -45.981 4.749 -36.357 1.00 31.97 85 VAL A N 1
ATOM 659 C CA . VAL A 1 85 ? -45.888 5.991 -37.163 1.00 31.97 85 VAL A CA 1
ATOM 660 C C . VAL A 1 85 ? -44.446 6.194 -37.672 1.00 31.97 85 VAL A C 1
ATOM 662 O O . VAL A 1 85 ? -43.507 6.315 -36.896 1.00 31.97 85 VAL A O 1
ATOM 665 N N . SER A 1 86 ? -44.344 6.211 -39.003 1.00 33.03 86 SER A N 1
ATOM 666 C CA . SER A 1 86 ? -43.394 6.836 -39.941 1.00 33.03 86 SER A CA 1
ATOM 667 C C . SER A 1 86 ? -41.930 7.133 -39.583 1.00 33.03 86 SER A C 1
ATOM 669 O O . SER A 1 86 ? -41.597 8.043 -38.832 1.00 33.03 86 SER A O 1
ATOM 671 N N . SER A 1 87 ? -41.063 6.503 -40.379 1.00 34.84 87 SER A N 1
ATOM 672 C CA . SER A 1 87 ? -39.818 7.063 -40.911 1.00 34.84 87 SER A CA 1
ATOM 673 C C . SER A 1 87 ? -40.068 8.311 -41.764 1.00 34.84 87 SER A C 1
ATOM 675 O O . SER A 1 87 ? -41.013 8.286 -42.551 1.00 34.84 87 SER A O 1
ATOM 677 N N . MET A 1 88 ? -39.168 9.301 -41.732 1.00 29.30 88 MET A N 1
ATOM 678 C CA . MET A 1 88 ? -38.639 9.966 -42.937 1.00 29.30 88 MET A CA 1
ATOM 679 C C . MET A 1 88 ? -37.526 10.987 -42.619 1.00 29.30 88 MET A C 1
ATOM 681 O O . MET A 1 88 ? -37.695 11.856 -41.774 1.00 29.30 88 MET A O 1
ATOM 685 N N . VAL A 1 89 ? -36.464 10.891 -43.432 1.00 32.47 89 VAL A N 1
ATOM 686 C CA . VAL A 1 89 ? -35.599 11.962 -43.972 1.00 32.47 89 VAL A CA 1
ATOM 687 C C . VAL A 1 89 ? -34.285 12.315 -43.253 1.00 32.47 89 VAL A C 1
ATOM 689 O O . VAL A 1 89 ? -34.224 12.756 -42.113 1.00 32.47 89 VAL A O 1
ATOM 692 N N . HIS A 1 90 ? -33.230 12.127 -44.054 1.00 37.09 90 HIS A N 1
ATOM 693 C CA . HIS A 1 90 ? -31.847 12.567 -43.940 1.00 37.09 90 HIS A CA 1
ATOM 694 C C . HIS A 1 90 ? -31.685 14.082 -43.747 1.00 37.09 90 HIS A C 1
ATOM 696 O O . HIS A 1 90 ? -32.292 14.853 -44.483 1.00 37.09 90 HIS A O 1
ATOM 702 N N . HIS A 1 91 ? -30.709 14.479 -42.927 1.00 33.69 91 HIS A N 1
ATOM 703 C CA . HIS A 1 91 ? -29.781 15.542 -43.307 1.00 33.69 91 HIS A CA 1
ATOM 704 C C . HIS A 1 91 ? -28.367 15.243 -42.807 1.00 33.69 91 HIS A C 1
ATOM 706 O O . HIS A 1 91 ? -28.147 14.723 -41.717 1.00 33.69 91 HIS A O 1
ATOM 712 N N . SER A 1 92 ? -27.448 15.507 -43.720 1.00 38.50 92 SER A N 1
ATOM 713 C CA . SER A 1 92 ? -26.004 15.406 -43.677 1.00 38.50 92 SER A CA 1
ATOM 714 C C . SER A 1 92 ? -25.366 16.664 -43.075 1.00 38.50 92 SER A C 1
ATOM 716 O O . SER A 1 92 ? -26.012 17.705 -43.013 1.00 38.50 92 SER A O 1
ATOM 718 N N . GLU A 1 93 ? -24.069 16.529 -42.785 1.00 34.78 93 GLU A N 1
ATOM 719 C CA . GLU A 1 93 ? -23.026 17.567 -42.674 1.00 34.78 93 GLU A CA 1
ATOM 720 C C . GLU A 1 93 ? -22.562 17.972 -41.262 1.00 34.78 93 GLU A C 1
ATOM 722 O O . GLU A 1 93 ? -23.293 18.525 -40.449 1.00 34.78 93 GLU A O 1
ATOM 727 N N . ASP A 1 94 ? -21.277 17.661 -41.053 1.00 35.47 94 ASP A N 1
ATOM 728 C CA . ASP A 1 94 ? -20.228 18.476 -40.443 1.00 35.47 94 ASP A CA 1
ATOM 729 C C . ASP A 1 94 ? -20.409 19.025 -39.023 1.00 35.47 94 ASP A C 1
ATOM 731 O O . ASP A 1 94 ? -21.058 20.041 -38.802 1.00 35.47 94 ASP A O 1
ATOM 735 N N . ALA A 1 95 ? -19.641 18.461 -38.082 1.00 38.88 95 ALA A N 1
ATOM 736 C CA . ALA A 1 95 ? -18.586 19.215 -37.394 1.00 38.88 95 ALA A CA 1
ATOM 737 C C . ALA A 1 95 ? -17.772 18.328 -36.438 1.00 38.88 95 ALA A C 1
ATOM 739 O O . ALA A 1 95 ? -18.305 17.578 -35.624 1.00 38.88 95 ALA A O 1
ATOM 740 N N . ASN A 1 96 ? -16.451 18.485 -36.522 1.00 47.78 96 ASN A N 1
ATOM 741 C CA . ASN A 1 96 ? -15.472 18.141 -35.495 1.00 47.78 96 ASN A CA 1
ATOM 742 C C . ASN A 1 96 ? -15.932 18.556 -34.087 1.00 47.78 96 ASN A C 1
ATOM 744 O O . ASN A 1 96 ? -15.947 19.751 -33.794 1.00 47.78 96 ASN A O 1
ATOM 748 N N . GLN A 1 97 ? -16.157 17.597 -33.188 1.00 37.84 97 GLN A N 1
ATOM 749 C CA . GLN A 1 97 ? -15.960 17.819 -31.752 1.00 37.84 97 GLN A CA 1
ATOM 750 C C . GLN A 1 97 ? -15.797 16.479 -31.027 1.00 37.84 97 GLN A C 1
ATOM 752 O O . GLN A 1 97 ? -16.759 15.832 -30.632 1.00 37.84 97 GLN A O 1
ATOM 757 N N . THR A 1 98 ? -14.551 16.025 -30.923 1.00 42.34 98 THR A N 1
ATOM 758 C CA . THR A 1 98 ? -14.166 14.866 -30.116 1.00 42.34 98 THR A CA 1
ATOM 759 C C . THR A 1 98 ? -14.061 15.269 -28.647 1.00 42.34 98 THR A C 1
ATOM 761 O O . THR A 1 98 ? -13.195 16.069 -28.300 1.00 42.34 98 THR A O 1
ATOM 764 N N . ASP A 1 99 ? -14.941 14.673 -27.845 1.00 42.84 99 ASP A N 1
ATOM 765 C CA . ASP A 1 99 ? -14.752 14.201 -26.469 1.00 42.84 99 ASP A CA 1
ATOM 766 C C . ASP A 1 99 ? -14.156 15.167 -25.434 1.00 42.84 99 ASP A C 1
ATOM 768 O O . ASP A 1 99 ? -12.962 15.138 -25.141 1.00 42.84 99 ASP A O 1
ATOM 772 N N . ASP A 1 100 ? -15.044 15.921 -24.780 1.00 46.56 100 ASP A N 1
ATOM 773 C CA . ASP A 1 100 ? -14.782 16.630 -23.517 1.00 46.56 100 ASP A CA 1
ATOM 774 C C . ASP A 1 100 ? -15.904 16.369 -22.475 1.00 46.56 100 ASP A C 1
ATOM 776 O O . ASP A 1 100 ? -16.276 17.243 -21.699 1.00 46.56 100 ASP A O 1
ATOM 780 N N . ASP A 1 101 ? -16.446 15.140 -22.432 1.00 45.72 101 ASP A N 1
ATOM 781 C CA . ASP A 1 101 ? -17.533 14.723 -21.519 1.00 45.72 101 ASP A CA 1
ATOM 782 C C . ASP A 1 101 ? -17.127 13.563 -20.580 1.00 45.72 101 ASP A C 1
ATOM 784 O O . ASP A 1 101 ? -17.776 12.520 -20.505 1.00 45.72 101 ASP A O 1
ATOM 788 N N . VAL A 1 102 ? -16.046 13.732 -19.806 1.00 46.59 102 VAL A N 1
ATOM 789 C CA . VAL A 1 102 ? -15.744 12.843 -18.652 1.00 46.59 102 VAL A CA 1
ATOM 790 C C . VAL A 1 102 ? -15.497 13.630 -17.359 1.00 46.59 102 VAL A C 1
ATOM 792 O O . VAL A 1 102 ? -14.852 13.164 -16.422 1.00 46.59 102 VAL A O 1
ATOM 795 N N . ARG A 1 103 ? -16.053 14.841 -17.253 1.00 47.34 103 ARG A N 1
ATOM 796 C CA . ARG A 1 103 ? -16.213 15.507 -15.957 1.00 47.34 103 ARG A CA 1
ATOM 797 C C . ARG A 1 103 ? -17.653 15.363 -15.482 1.00 47.34 103 ARG A C 1
ATOM 799 O O . ARG A 1 103 ? -18.591 15.656 -16.209 1.00 47.34 103 ARG A O 1
ATOM 806 N N . SER A 1 104 ? -17.777 14.969 -14.215 1.00 47.88 104 SER A N 1
ATOM 807 C CA . SER A 1 104 ? -18.974 15.131 -13.380 1.00 47.88 104 SER A CA 1
ATOM 808 C C . SER A 1 104 ? -20.038 14.038 -13.485 1.00 47.88 104 SER A C 1
ATOM 810 O O . SER A 1 104 ? -21.153 14.303 -13.925 1.00 47.88 104 SER A O 1
ATOM 812 N N . ARG A 1 105 ? -19.756 12.822 -12.979 1.00 47.31 105 ARG A N 1
ATOM 813 C CA . ARG A 1 105 ? -20.852 11.913 -12.579 1.00 47.31 105 ARG A CA 1
ATOM 814 C C . ARG A 1 105 ? -20.559 10.807 -11.557 1.00 47.31 105 ARG A C 1
ATOM 816 O O . ARG A 1 105 ? -21.235 9.785 -11.561 1.00 47.31 105 ARG A O 1
ATOM 823 N N . ALA A 1 106 ? -19.630 11.016 -10.626 1.00 43.16 106 ALA A N 1
ATOM 824 C CA . ALA A 1 106 ? -19.488 10.120 -9.478 1.00 43.16 106 ALA A CA 1
ATOM 825 C C . ALA A 1 106 ? -19.122 10.900 -8.211 1.00 43.16 106 ALA A C 1
ATOM 827 O O . ALA A 1 106 ? -17.957 11.193 -7.977 1.00 43.16 106 ALA A O 1
ATOM 828 N N . SER A 1 107 ? -20.139 11.277 -7.435 1.00 43.44 107 SER A N 1
ATOM 829 C CA . SER A 1 107 ? -20.202 11.097 -5.974 1.00 43.44 107 SER A CA 1
ATOM 830 C C . SER A 1 107 ? -21.237 12.057 -5.378 1.00 43.44 107 SER A C 1
ATOM 832 O O . SER A 1 107 ? -20.920 13.081 -4.786 1.00 43.44 107 SER A O 1
ATOM 834 N N . THR A 1 108 ? -22.516 11.724 -5.547 1.00 47.50 108 THR A N 1
ATOM 835 C CA . THR A 1 108 ? -23.619 12.267 -4.738 1.00 47.50 108 THR A CA 1
ATOM 836 C C . THR A 1 108 ? -23.881 11.349 -3.541 1.00 47.50 108 THR A C 1
ATOM 838 O O . THR A 1 108 ? -25.024 11.006 -3.257 1.00 47.50 108 THR A O 1
ATOM 841 N N . LEU A 1 109 ? -22.816 10.907 -2.860 1.00 43.53 109 LEU A N 1
ATOM 842 C CA . LEU A 1 109 ? -22.896 10.192 -1.580 1.00 43.53 109 LEU A CA 1
ATOM 843 C C . LEU A 1 109 ? -22.408 11.088 -0.425 1.00 43.53 109 LEU A C 1
ATOM 845 O O . LEU A 1 109 ? -21.773 10.632 0.514 1.00 43.53 109 LEU A O 1
ATOM 849 N N . ALA A 1 110 ? -22.698 12.383 -0.533 1.00 42.31 110 ALA A N 1
ATOM 850 C CA . ALA A 1 110 ? -22.748 13.335 0.576 1.00 42.31 110 ALA A CA 1
ATOM 851 C C . ALA A 1 110 ? -24.222 13.710 0.811 1.00 42.31 110 ALA A C 1
ATOM 853 O O . ALA A 1 110 ? -24.603 14.878 0.852 1.00 42.31 110 ALA A O 1
ATOM 854 N N . GLY A 1 111 ? -25.075 12.683 0.810 1.00 41.12 111 GLY A N 1
ATOM 855 C CA . GLY A 1 111 ? -26.495 12.805 1.076 1.00 41.12 111 GLY A CA 1
ATOM 856 C C . GLY A 1 111 ? -26.713 12.847 2.575 1.00 41.12 111 GLY A C 1
ATOM 857 O O . GLY A 1 111 ? -26.773 11.795 3.194 1.00 41.12 111 GLY A O 1
ATOM 858 N N . ASP A 1 112 ? -26.835 14.070 3.084 1.00 41.16 112 ASP A N 1
ATOM 859 C CA . ASP A 1 112 ? -27.796 14.431 4.122 1.00 41.16 112 ASP A CA 1
ATOM 860 C C . ASP A 1 112 ? -27.698 13.544 5.378 1.00 41.16 112 ASP A C 1
ATOM 862 O O . ASP A 1 112 ? -28.501 12.629 5.582 1.00 41.16 112 ASP A O 1
ATOM 866 N N . ASP A 1 113 ? -26.730 13.866 6.244 1.00 46.28 113 ASP A N 1
ATOM 867 C CA . ASP A 1 113 ? -26.783 13.575 7.682 1.00 46.28 113 ASP A CA 1
ATOM 868 C C . ASP A 1 113 ? -27.983 14.331 8.281 1.00 46.28 113 ASP A C 1
ATOM 870 O O . ASP A 1 113 ? -27.844 15.253 9.082 1.00 46.28 113 ASP A O 1
ATOM 874 N N . ARG A 1 114 ? -29.196 13.965 7.855 1.00 43.69 114 ARG A N 1
ATOM 875 C CA . ARG A 1 114 ? -30.396 14.246 8.621 1.00 43.69 114 ARG A CA 1
ATOM 876 C C . ARG A 1 114 ? -30.224 13.475 9.902 1.00 43.69 114 ARG A C 1
ATOM 878 O O . ARG A 1 114 ? -30.382 12.255 9.906 1.00 43.69 114 ARG A O 1
ATOM 885 N N . ASP A 1 115 ? -29.852 14.214 10.935 1.00 47.84 115 ASP A N 1
ATOM 886 C CA . ASP A 1 115 ? -30.367 14.127 12.291 1.00 47.84 115 ASP A CA 1
ATOM 887 C C . ASP A 1 115 ? -31.556 13.158 12.384 1.00 47.84 115 ASP A C 1
ATOM 889 O O . ASP A 1 115 ? -32.728 13.537 12.383 1.00 47.84 115 ASP A O 1
ATOM 893 N N . TYR A 1 116 ? -31.258 11.861 12.434 1.00 42.91 116 TYR A N 1
ATOM 894 C CA . TYR A 1 116 ? -32.177 10.891 12.989 1.00 42.91 116 TYR A CA 1
ATOM 895 C C . TYR A 1 116 ? -32.022 11.047 14.493 1.00 42.91 116 TYR A C 1
ATOM 897 O O . TYR A 1 116 ? -31.300 10.289 15.142 1.00 42.91 116 TYR A O 1
ATOM 905 N N . ASP A 1 117 ? -32.694 12.074 15.017 1.00 47.09 117 ASP A N 1
ATOM 906 C CA . ASP A 1 117 ? -33.094 12.144 16.412 1.00 47.09 117 ASP A CA 1
ATOM 907 C C . ASP A 1 117 ? -33.845 10.847 16.708 1.00 47.09 117 ASP A C 1
ATOM 909 O O . ASP A 1 117 ? -35.017 10.651 16.369 1.00 47.09 117 ASP A O 1
ATOM 913 N N . PHE A 1 118 ? -33.111 9.899 17.280 1.00 44.94 118 PHE A N 1
ATOM 914 C CA . PHE A 1 118 ? -33.687 8.722 17.889 1.00 44.94 118 PHE A CA 1
ATOM 915 C C . PHE A 1 118 ? -34.670 9.236 18.945 1.00 44.94 118 PHE A C 1
ATOM 917 O O . PHE A 1 118 ? -34.245 9.963 19.843 1.00 44.94 118 PHE A O 1
ATOM 924 N N . PRO A 1 119 ? -35.968 8.892 18.889 1.00 49.44 119 PRO A N 1
ATOM 925 C CA . PRO A 1 119 ? -36.853 9.222 19.986 1.00 49.44 119 PRO A CA 1
ATOM 926 C C . PRO A 1 119 ? -36.387 8.392 21.183 1.00 49.44 119 PRO A C 1
ATOM 928 O O . PRO A 1 119 ? -36.641 7.185 21.249 1.00 49.44 119 PRO A O 1
ATOM 931 N N . GLU A 1 120 ? -35.661 9.031 22.100 1.00 50.50 120 GLU A N 1
ATOM 932 C CA . GLU A 1 120 ? -35.314 8.495 23.409 1.00 50.50 120 GLU A CA 1
ATOM 933 C C . GLU A 1 120 ? -36.615 8.171 24.148 1.00 50.50 120 GLU A C 1
ATOM 935 O O . GLU A 1 120 ? -37.233 8.989 24.826 1.00 50.50 120 GLU A O 1
ATOM 940 N N . LYS A 1 121 ? -37.080 6.933 23.979 1.00 54.53 121 LYS A N 1
ATOM 941 C CA . LYS A 1 121 ? -38.164 6.351 24.762 1.00 54.53 121 LYS A CA 1
ATOM 942 C C . LYS A 1 121 ? -37.632 5.953 26.133 1.00 54.53 121 LYS A C 1
ATOM 944 O O . LYS A 1 121 ? -37.536 4.771 26.433 1.00 54.53 121 LYS A O 1
ATOM 949 N N . THR A 1 122 ? -37.335 6.945 26.959 1.00 52.09 122 THR A N 1
ATOM 950 C CA . THR A 1 122 ? -37.306 6.838 28.422 1.00 52.09 122 THR A CA 1
ATOM 951 C C . THR A 1 122 ? -37.469 8.247 28.982 1.00 52.09 122 THR A C 1
ATOM 953 O O . THR A 1 122 ? -36.564 9.058 28.796 1.00 52.09 122 THR A O 1
ATOM 956 N N . PRO A 1 123 ? -38.578 8.580 29.669 1.00 45.50 123 PRO A N 1
ATOM 957 C CA . PRO A 1 123 ? -38.705 9.855 30.358 1.00 45.50 123 PRO A CA 1
ATOM 958 C C . PRO A 1 123 ? -37.878 9.789 31.646 1.00 45.50 123 PRO A C 1
ATOM 960 O O . PRO A 1 123 ? -38.402 9.648 32.748 1.00 45.50 123 PRO A O 1
ATOM 963 N N . THR A 1 124 ? -36.557 9.838 31.517 1.00 43.31 124 THR A N 1
ATOM 964 C CA . THR A 1 124 ? -35.690 10.217 32.628 1.00 43.31 124 THR A CA 1
ATOM 965 C C . THR A 1 124 ? -35.705 11.732 32.661 1.00 43.31 124 THR A C 1
ATOM 967 O O . THR A 1 124 ? -35.144 12.376 31.783 1.00 43.31 124 THR A O 1
ATOM 970 N N . ALA A 1 125 ? -36.414 12.291 33.641 1.00 46.41 125 ALA A N 1
ATOM 971 C CA . ALA A 1 125 ? -36.420 13.712 33.947 1.00 46.41 125 ALA A CA 1
ATOM 972 C C . ALA A 1 125 ? -34.990 14.175 34.270 1.00 46.41 125 ALA A C 1
ATOM 974 O O . ALA A 1 125 ? -34.555 14.157 35.418 1.00 46.41 125 ALA A O 1
ATOM 975 N N . THR A 1 126 ? -34.233 14.536 33.242 1.00 41.19 126 THR A N 1
ATOM 976 C CA . THR A 1 126 ? -33.063 15.390 33.3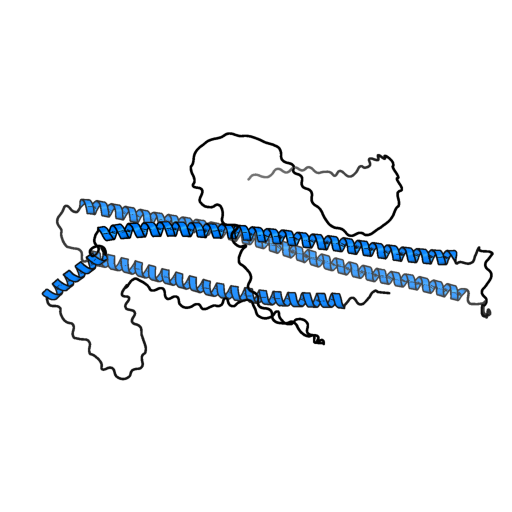71 1.00 41.19 126 THR A CA 1
ATOM 977 C C . THR A 1 126 ? -33.569 16.819 33.312 1.00 41.19 126 THR A C 1
ATOM 979 O O . THR A 1 126 ? -34.049 17.263 32.269 1.00 41.19 126 THR A O 1
ATOM 982 N N . GLU A 1 127 ? -33.478 17.522 34.439 1.00 45.72 127 GLU A N 1
ATOM 983 C CA . GLU A 1 127 ? -33.532 18.980 34.511 1.00 45.72 127 GLU A CA 1
ATOM 984 C C . GLU A 1 127 ? -32.424 19.548 33.614 1.00 45.72 127 GLU A C 1
ATOM 986 O O . GLU A 1 127 ? -31.294 19.791 34.028 1.00 45.72 127 GLU A O 1
ATOM 991 N N . HIS A 1 128 ? -32.728 19.696 32.329 1.00 38.44 128 HIS A N 1
ATOM 992 C CA . HIS A 1 128 ? -31.984 20.562 31.439 1.00 38.44 128 HIS A CA 1
ATOM 993 C C . HIS A 1 128 ? -32.605 21.945 31.576 1.00 38.44 128 HIS A C 1
ATOM 995 O O . HIS A 1 128 ? -33.590 22.274 30.916 1.00 38.44 128 HIS A O 1
ATOM 1001 N N . VAL A 1 129 ? -32.014 22.741 32.470 1.00 44.84 129 VAL A N 1
ATOM 1002 C CA . VAL A 1 129 ? -32.078 24.201 32.414 1.00 44.84 129 VAL A CA 1
ATOM 1003 C C . VAL A 1 129 ? -31.481 24.592 31.066 1.00 44.84 129 VAL A C 1
ATOM 1005 O O . VAL A 1 129 ? -30.271 24.690 30.883 1.00 44.84 129 VAL A O 1
ATOM 1008 N N . ARG A 1 130 ? -32.359 24.677 30.072 1.00 42.41 130 ARG A N 1
ATOM 1009 C CA . ARG A 1 130 ? -32.062 25.188 28.746 1.00 42.41 130 ARG A CA 1
ATOM 1010 C C . ARG A 1 130 ? -32.084 26.702 28.907 1.00 42.41 130 ARG A C 1
ATOM 1012 O O . ARG A 1 130 ? -33.157 27.292 28.974 1.00 42.41 130 ARG A O 1
ATOM 1019 N N . GLU A 1 131 ? -30.904 27.302 29.025 1.00 45.28 131 GLU A N 1
ATOM 1020 C CA . GLU A 1 131 ? -30.695 28.739 28.838 1.00 45.28 131 GLU A CA 1
ATOM 1021 C C . GLU A 1 131 ? -31.073 29.083 27.390 1.00 45.28 131 GLU A C 1
ATOM 1023 O O . GLU A 1 131 ? -30.253 29.100 26.474 1.00 45.28 131 GLU A O 1
ATOM 1028 N N . LEU A 1 132 ? -32.372 29.257 27.159 1.00 45.84 132 LEU A N 1
ATOM 1029 C CA . LEU A 1 132 ? -32.889 29.943 25.994 1.00 45.84 132 LEU A CA 1
ATOM 1030 C C . LEU A 1 132 ? -32.918 31.423 26.357 1.00 45.84 132 LEU A C 1
ATOM 1032 O O . LEU A 1 132 ? -33.827 31.882 27.043 1.00 45.84 132 LEU A O 1
ATOM 1036 N N . ASN A 1 133 ? -31.900 32.145 25.891 1.00 48.50 133 ASN A N 1
ATOM 1037 C CA . ASN A 1 133 ? -31.938 33.594 25.753 1.00 48.50 133 ASN A CA 1
ATOM 1038 C C . ASN A 1 133 ? -33.070 33.944 24.777 1.00 48.50 133 ASN A C 1
ATOM 1040 O O . ASN A 1 133 ? -32.871 33.952 23.561 1.00 48.50 133 ASN A O 1
ATOM 1044 N N . PHE A 1 134 ? -34.264 34.166 25.316 1.00 41.34 134 PHE A N 1
ATOM 1045 C CA . PHE A 1 134 ? -35.285 34.983 24.681 1.00 41.34 134 PHE A CA 1
ATOM 1046 C C . PHE A 1 134 ? -35.195 36.364 25.321 1.00 41.34 134 PHE A C 1
ATOM 1048 O O . PHE A 1 134 ? -35.476 36.526 26.506 1.00 41.34 134 PHE A O 1
ATOM 1055 N N . ASP A 1 135 ? -34.748 37.330 24.522 1.00 52.00 135 ASP A N 1
ATOM 1056 C CA . ASP A 1 135 ? -34.953 38.752 24.768 1.00 52.00 135 ASP A CA 1
ATOM 1057 C C . ASP A 1 135 ? -36.466 39.029 24.698 1.00 52.00 135 ASP A C 1
ATOM 1059 O O . ASP A 1 135 ? -36.996 39.341 23.634 1.00 52.00 135 ASP A O 1
ATOM 1063 N N . ASP A 1 136 ? -37.163 38.853 25.820 1.00 45.78 136 ASP A N 1
ATOM 1064 C CA . ASP A 1 136 ? -38.494 39.414 26.061 1.00 45.78 136 ASP A CA 1
ATOM 1065 C C . ASP A 1 136 ? -38.401 40.289 27.320 1.00 45.78 136 ASP A C 1
ATOM 1067 O O . ASP A 1 136 ? -38.409 39.824 28.463 1.00 45.78 136 ASP A O 1
ATOM 1071 N N . GLU A 1 137 ? -38.227 41.589 27.080 1.00 54.69 137 GLU A N 1
ATOM 1072 C CA . GLU A 1 137 ? -38.428 42.653 28.058 1.00 54.69 137 GLU A CA 1
ATOM 1073 C C . GLU A 1 137 ? -39.923 42.697 28.416 1.00 54.69 137 GLU A C 1
ATOM 1075 O O . GLU A 1 137 ? -40.717 43.179 27.618 1.00 54.69 137 GLU A O 1
ATOM 1080 N N . ASP A 1 138 ? -40.284 42.129 29.573 1.00 54.84 138 ASP A N 1
ATOM 1081 C CA . ASP A 1 138 ? -41.476 42.400 30.415 1.00 54.84 138 ASP A CA 1
ATOM 1082 C C . ASP A 1 138 ? -42.000 41.106 31.065 1.00 54.84 138 ASP A C 1
ATOM 1084 O O . ASP A 1 138 ? -43.092 40.616 30.779 1.00 54.84 138 ASP A O 1
ATOM 1088 N N . SER A 1 139 ? -41.213 40.536 31.981 1.00 46.84 139 SER A N 1
ATOM 1089 C CA . SER A 1 139 ? -41.685 39.499 32.906 1.00 46.84 139 SER A CA 1
ATOM 1090 C C . SER A 1 139 ? -41.482 39.996 34.331 1.00 46.84 139 SER A C 1
ATOM 1092 O O . SER A 1 139 ? -40.349 40.146 34.784 1.00 46.84 139 SER A O 1
ATOM 1094 N N . GLU A 1 140 ? -42.587 40.306 35.002 1.00 54.59 140 GLU A N 1
ATOM 1095 C CA . GLU A 1 140 ? -42.637 40.670 36.415 1.00 54.59 140 GLU A CA 1
ATOM 1096 C C . GLU A 1 140 ? -41.889 39.622 37.261 1.00 54.59 140 GLU A C 1
ATOM 1098 O O . GLU A 1 140 ? -42.037 38.415 37.063 1.00 54.59 140 GLU A O 1
ATOM 1103 N N . GLU A 1 141 ? -41.047 40.094 38.181 1.00 52.72 141 GLU A N 1
ATOM 1104 C CA . GLU A 1 141 ? -40.364 39.280 39.185 1.00 52.72 141 GLU A CA 1
ATOM 1105 C C . GLU A 1 141 ? -41.404 38.569 40.072 1.00 52.72 141 GLU A C 1
ATOM 1107 O O . GLU A 1 141 ? -41.850 39.115 41.081 1.00 52.72 141 GLU A O 1
ATOM 1112 N N . ASP A 1 142 ? -41.793 37.343 39.713 1.00 53.56 142 ASP A N 1
ATOM 1113 C CA . ASP A 1 142 ? -42.531 36.456 40.612 1.00 53.56 142 ASP A CA 1
ATOM 1114 C C . ASP A 1 142 ? -41.588 36.004 41.740 1.00 53.56 142 ASP A C 1
ATOM 1116 O O . ASP A 1 142 ? -40.755 35.102 41.606 1.00 53.56 142 ASP A O 1
ATOM 1120 N N . GLU A 1 143 ? -41.711 36.700 42.868 1.00 62.22 143 GLU A N 1
ATOM 1121 C CA . GLU A 1 143 ? -41.089 36.406 44.154 1.00 62.22 143 GLU A CA 1
ATOM 1122 C C . GLU A 1 143 ? -41.288 34.912 44.507 1.00 62.22 143 GLU A C 1
ATOM 1124 O O . GLU A 1 143 ? -42.415 34.407 44.443 1.00 62.22 143 GLU A O 1
ATOM 1129 N N . PRO A 1 144 ? -40.228 34.157 44.867 1.00 61.84 144 PRO A N 1
ATOM 1130 C CA . PRO A 1 144 ? -40.361 32.731 45.141 1.00 61.84 144 PRO A CA 1
ATOM 1131 C C . PRO A 1 144 ? -41.366 32.522 46.285 1.00 61.84 144 PRO A C 1
ATOM 1133 O O . PRO A 1 144 ? -41.196 33.120 47.354 1.00 61.84 144 PRO A O 1
ATOM 1136 N N . PRO A 1 145 ? -42.407 31.682 46.106 1.00 63.00 145 PRO A N 1
ATOM 1137 C CA . PRO A 1 145 ? -43.429 31.497 47.125 1.00 63.00 145 PRO A CA 1
ATOM 1138 C C . PRO A 1 145 ? -42.773 31.020 48.421 1.00 63.00 145 PRO A C 1
ATOM 1140 O O . PRO A 1 145 ? -41.936 30.112 48.415 1.00 63.00 145 PRO A O 1
ATOM 1143 N N . ALA A 1 146 ? -43.142 31.659 49.535 1.00 62.88 146 ALA A N 1
ATOM 1144 C CA . ALA A 1 146 ? -42.591 31.372 50.854 1.00 62.88 146 ALA A CA 1
ATOM 1145 C C . ALA A 1 146 ? -42.576 29.854 51.134 1.00 62.88 146 ALA A C 1
ATOM 1147 O O . ALA A 1 146 ? -43.541 29.167 50.787 1.00 62.88 146 ALA A O 1
ATOM 1148 N N . PRO A 1 147 ? -41.515 29.313 51.768 1.00 64.62 147 PRO A N 1
ATOM 1149 C CA . PRO A 1 147 ? -41.355 27.878 51.976 1.00 64.62 147 PRO A CA 1
ATOM 1150 C C . PRO A 1 147 ? -42.546 27.321 52.760 1.00 64.62 147 PRO A C 1
ATOM 1152 O O . PRO A 1 147 ? -42.664 27.514 53.972 1.00 64.62 147 PRO A O 1
ATOM 1155 N N . HIS A 1 148 ? -43.447 26.641 52.049 1.00 72.19 148 HIS A N 1
ATOM 1156 C CA . HIS A 1 148 ? -44.604 25.984 52.635 1.00 72.19 148 HIS A CA 1
ATOM 1157 C C . HIS A 1 148 ? -44.091 24.887 53.561 1.00 72.19 148 HIS A C 1
ATOM 1159 O O . HIS A 1 148 ? -43.524 23.899 53.102 1.00 72.19 148 HIS A O 1
ATOM 1165 N N . ILE A 1 149 ? -44.271 25.054 54.870 1.00 78.06 149 ILE A N 1
ATOM 1166 C CA . ILE A 1 149 ? -43.926 24.025 55.851 1.00 78.06 149 ILE A CA 1
ATOM 1167 C C . ILE A 1 149 ? -45.030 22.970 55.755 1.00 78.06 149 ILE A C 1
ATOM 1169 O O . ILE A 1 149 ? -46.153 23.253 56.179 1.00 78.06 149 ILE A O 1
ATOM 1173 N N . PRO A 1 150 ? -44.768 21.790 55.163 1.00 77.12 150 PRO A N 1
ATOM 1174 C CA . PRO A 1 150 ? -45.815 20.810 54.954 1.00 77.12 150 PRO A CA 1
ATOM 1175 C C . PRO A 1 150 ? -46.354 20.359 56.305 1.00 77.12 150 PRO A C 1
ATOM 1177 O O . PRO A 1 150 ? -45.587 20.024 57.219 1.00 77.12 150 PRO A O 1
ATOM 1180 N N . GLY A 1 151 ? -47.678 20.361 56.431 1.00 89.31 151 GLY A N 1
ATOM 1181 C CA . GLY A 1 151 ? -48.351 19.896 57.634 1.00 89.31 151 GLY A CA 1
ATOM 1182 C C . GLY A 1 151 ? -48.027 18.420 57.909 1.00 89.31 151 GLY A C 1
ATOM 1183 O O . GLY A 1 151 ? -47.652 17.677 57.002 1.00 89.31 151 GLY A O 1
ATOM 1184 N N . PRO A 1 152 ? -48.204 17.929 59.146 1.00 91.25 152 PRO A N 1
ATOM 1185 C CA . PRO A 1 152 ? -47.885 16.542 59.499 1.00 91.25 152 PRO A CA 1
ATOM 1186 C C . PRO A 1 152 ? -48.629 15.500 58.640 1.00 91.25 152 PRO A C 1
ATOM 1188 O O . PRO A 1 152 ? -48.113 14.410 58.409 1.00 91.25 152 PRO A O 1
ATOM 1191 N N . LEU A 1 153 ? -49.813 15.838 58.122 1.00 91.06 153 LEU A N 1
ATOM 1192 C CA . LEU A 1 153 ? -50.589 14.978 57.226 1.00 91.06 153 LEU A CA 1
ATOM 1193 C C . LEU A 1 153 ? -50.033 14.987 55.790 1.00 91.06 153 LEU A C 1
ATOM 1195 O O . LEU A 1 153 ? -49.961 13.941 55.149 1.00 91.06 153 LEU A O 1
ATOM 1199 N N . GLU A 1 154 ? -49.552 16.136 55.313 1.00 87.69 154 GLU A N 1
ATOM 1200 C CA . GLU A 1 154 ? -48.872 16.255 54.017 1.00 87.69 154 GLU A CA 1
ATOM 1201 C C . GLU A 1 154 ? -47.525 15.534 54.021 1.00 87.69 154 GLU A C 1
ATOM 1203 O O . GLU A 1 154 ? -47.185 14.883 53.041 1.00 87.69 154 GLU A O 1
ATOM 1208 N N . GLN A 1 155 ? -46.787 15.567 55.134 1.00 90.31 155 GLN A N 1
ATOM 1209 C CA . GLN A 1 155 ? -45.546 14.799 55.282 1.00 90.31 155 GLN A CA 1
ATOM 1210 C C . GLN A 1 155 ? -45.803 13.290 55.224 1.00 90.31 155 GLN A C 1
ATOM 1212 O O . GLN A 1 155 ? -45.047 12.558 54.585 1.00 90.31 155 GLN A O 1
ATOM 1217 N N . GLN A 1 156 ? -46.884 12.817 55.853 1.00 92.38 156 GLN A N 1
ATOM 1218 C CA . GLN A 1 156 ? -47.283 11.412 55.769 1.00 92.38 156 GLN A CA 1
ATOM 1219 C C . GLN A 1 156 ? -47.703 11.030 54.349 1.00 92.38 156 GLN A C 1
ATOM 1221 O O . GLN A 1 156 ? -47.269 9.989 53.861 1.00 92.38 156 GLN A O 1
ATOM 1226 N N . LEU A 1 157 ? -48.480 11.874 53.662 1.00 91.94 157 LEU A N 1
ATOM 1227 C CA . LEU A 1 157 ? -48.858 11.652 52.266 1.00 91.94 157 LEU A CA 1
ATOM 1228 C C . LEU A 1 157 ? -47.630 11.648 51.347 1.00 91.94 157 LEU A C 1
ATOM 1230 O O . LEU A 1 157 ? -47.485 10.733 50.543 1.00 91.94 157 LEU A O 1
ATOM 1234 N N . ALA A 1 158 ? -46.717 12.608 51.497 1.00 88.31 158 ALA A N 1
ATOM 1235 C CA . ALA A 1 158 ? -45.482 12.684 50.724 1.00 88.31 158 ALA A CA 1
ATOM 1236 C C . ALA A 1 158 ? -44.584 11.459 50.957 1.00 88.31 158 ALA A C 1
ATOM 1238 O O . ALA A 1 158 ? -44.035 10.914 50.003 1.00 88.31 158 ALA A O 1
ATOM 1239 N N . ALA A 1 159 ? -44.477 10.974 52.199 1.00 92.75 159 ALA A N 1
ATOM 1240 C CA . ALA A 1 159 ? -43.741 9.751 52.518 1.00 92.75 159 ALA A CA 1
ATOM 1241 C C . ALA A 1 159 ? -44.395 8.496 51.915 1.00 92.75 159 ALA A C 1
ATOM 1243 O O . ALA A 1 159 ? -43.701 7.581 51.472 1.00 92.75 159 ALA A O 1
ATOM 1244 N N . LEU A 1 160 ? -45.729 8.440 51.877 1.00 92.56 160 LEU A N 1
ATOM 1245 C CA . LEU A 1 160 ? -46.466 7.324 51.285 1.00 92.56 160 LEU A CA 1
ATOM 1246 C C . LEU A 1 160 ? -46.339 7.339 49.758 1.00 92.56 160 LEU A C 1
ATOM 1248 O O . LEU A 1 160 ? -46.015 6.314 49.166 1.00 92.56 160 LEU A O 1
ATOM 1252 N N . MET A 1 161 ? -46.491 8.509 49.137 1.00 90.06 161 MET A N 1
ATOM 1253 C CA . MET A 1 161 ? -46.288 8.707 47.703 1.00 90.06 161 MET A CA 1
ATOM 1254 C C . MET A 1 161 ? -44.843 8.420 47.295 1.00 90.06 161 MET A C 1
ATOM 1256 O O . MET A 1 161 ? -44.634 7.729 46.305 1.00 90.06 161 MET A O 1
ATOM 1260 N N . SER A 1 162 ? -43.837 8.853 48.065 1.00 88.75 162 SER A N 1
ATOM 1261 C CA . SER A 1 162 ? -42.438 8.527 47.752 1.00 88.75 162 SER A CA 1
ATOM 1262 C C . SER A 1 162 ? -42.176 7.027 47.844 1.00 88.75 162 SER A C 1
ATOM 1264 O O . SER A 1 162 ? -41.456 6.488 47.010 1.00 88.75 162 SER A O 1
ATOM 1266 N N . LYS A 1 163 ? -42.811 6.332 48.797 1.00 91.81 163 LYS A N 1
ATOM 1267 C CA . LYS A 1 163 ? -42.721 4.876 48.933 1.00 91.81 163 LYS A CA 1
ATOM 1268 C C . LYS A 1 163 ? -43.434 4.137 47.800 1.00 91.81 163 LYS A C 1
ATOM 1270 O O . LYS A 1 163 ? -42.901 3.140 47.329 1.00 91.81 163 LYS A O 1
ATOM 1275 N N . VAL A 1 164 ? -44.589 4.622 47.340 1.00 84.56 164 VAL A N 1
ATOM 1276 C CA . VAL A 1 164 ? -45.276 4.096 46.144 1.00 84.56 164 VAL A CA 1
ATOM 1277 C C . VAL A 1 164 ? -44.398 4.291 44.911 1.00 84.56 164 VAL A C 1
ATOM 1279 O O . VAL A 1 164 ? -44.129 3.324 44.211 1.00 84.56 164 VAL A O 1
ATOM 1282 N N . VAL A 1 165 ? -43.837 5.487 44.722 1.00 84.62 165 VAL A N 1
ATOM 1283 C CA . VAL A 1 165 ? -42.888 5.772 43.636 1.00 84.62 165 VAL A CA 1
ATOM 1284 C C . VAL A 1 165 ? -41.644 4.881 43.734 1.00 84.62 165 VAL A C 1
ATOM 1286 O O . VAL A 1 165 ? -41.139 4.422 42.714 1.00 84.62 165 VAL A O 1
ATOM 1289 N N . PHE A 1 166 ? -41.138 4.599 44.938 1.00 85.00 166 PHE A N 1
ATOM 1290 C CA . PHE A 1 166 ? -40.002 3.690 45.127 1.00 85.00 166 PHE A CA 1
ATOM 1291 C C . PHE A 1 166 ? -40.361 2.252 44.740 1.00 85.00 166 PHE A C 1
ATOM 1293 O O . PHE A 1 166 ? -39.602 1.608 44.024 1.00 85.00 166 PHE A O 1
ATOM 1300 N N . LEU A 1 167 ? -41.541 1.774 45.144 1.00 82.25 167 LEU A N 1
ATOM 1301 C CA . LEU A 1 167 ? -42.035 0.443 44.789 1.00 82.25 167 LEU A CA 1
ATOM 1302 C C . LEU A 1 167 ? -42.310 0.305 43.286 1.00 82.25 167 LEU A C 1
ATOM 1304 O O . LEU A 1 167 ? -42.004 -0.739 42.717 1.00 82.25 167 LEU A O 1
ATOM 1308 N N . GLU A 1 168 ? -42.821 1.349 42.635 1.00 79.62 168 GLU A N 1
ATOM 1309 C CA . GLU A 1 168 ? -43.016 1.395 41.180 1.00 79.62 168 GLU A CA 1
ATOM 1310 C C . GLU A 1 168 ? -41.687 1.460 40.415 1.00 79.62 168 GLU A C 1
ATOM 1312 O O . GLU A 1 168 ? -41.568 0.885 39.335 1.00 79.62 168 GLU A O 1
ATOM 1317 N N . ARG A 1 169 ? -40.660 2.115 40.971 1.00 77.25 169 ARG A N 1
ATOM 1318 C CA . ARG A 1 169 ? -39.306 2.142 40.388 1.00 77.25 169 ARG A CA 1
ATOM 1319 C C . ARG A 1 169 ? -38.575 0.814 40.544 1.00 77.25 169 ARG A C 1
ATOM 1321 O O . ARG A 1 169 ? -37.892 0.392 39.617 1.00 77.25 169 ARG A O 1
ATOM 1328 N N . GLU A 1 170 ? -38.698 0.171 41.703 1.00 78.31 170 GLU A N 1
ATOM 1329 C CA . GLU A 1 170 ? -38.098 -1.143 41.954 1.00 78.31 170 GLU A CA 1
ATOM 1330 C C . GLU A 1 170 ? -38.833 -2.255 41.196 1.00 78.31 170 GLU A C 1
ATOM 1332 O O . GLU A 1 170 ? -38.199 -3.205 40.742 1.00 78.31 170 GLU A O 1
ATOM 1337 N N . ASN A 1 171 ? -40.153 -2.125 41.022 1.00 70.56 171 ASN A N 1
ATOM 1338 C CA . ASN A 1 171 ? -41.000 -3.087 40.325 1.00 70.56 171 ASN A CA 1
ATOM 1339 C C . ASN A 1 171 ? -41.992 -2.362 39.394 1.00 70.56 171 ASN A C 1
ATOM 1341 O O . ASN A 1 171 ? -43.168 -2.210 39.741 1.00 70.56 171 ASN A O 1
ATOM 1345 N N . PRO A 1 172 ? -41.575 -1.980 38.170 1.00 65.88 172 PRO A N 1
ATOM 1346 C CA . PRO A 1 172 ? -42.474 -1.356 37.188 1.00 65.88 172 PRO A CA 1
ATOM 1347 C C . PRO A 1 172 ? -43.624 -2.283 36.746 1.00 65.88 172 PRO A C 1
ATOM 1349 O O . PRO A 1 172 ? -44.540 -1.873 36.040 1.00 65.88 172 PRO A O 1
ATOM 1352 N N . THR A 1 173 ? -43.586 -3.545 37.170 1.00 58.97 173 THR A N 1
ATOM 1353 C CA . THR A 1 173 ? -44.568 -4.599 36.919 1.00 58.97 173 THR A CA 1
ATOM 1354 C C . THR A 1 173 ? -45.803 -4.560 37.816 1.00 58.97 173 THR A C 1
ATOM 1356 O O . THR A 1 173 ? -46.737 -5.301 37.537 1.00 58.97 173 THR A O 1
ATOM 1359 N N . ILE A 1 174 ? -45.870 -3.718 38.856 1.00 63.28 174 ILE A N 1
ATOM 1360 C CA . ILE A 1 174 ? -47.036 -3.687 39.767 1.00 63.28 174 ILE A CA 1
ATOM 1361 C C . ILE A 1 174 ? -48.332 -3.255 39.048 1.00 63.28 174 ILE A C 1
ATOM 1363 O O . ILE A 1 174 ? -49.419 -3.671 39.444 1.00 63.28 174 ILE A O 1
ATOM 1367 N N . ALA A 1 175 ? -48.229 -2.463 37.975 1.00 63.00 175 ALA A N 1
ATOM 1368 C CA . ALA A 1 175 ? -49.382 -1.977 37.212 1.00 63.00 175 ALA A CA 1
ATOM 1369 C C . ALA A 1 175 ? -49.807 -2.891 36.043 1.00 63.00 175 ALA A C 1
ATOM 1371 O O . ALA A 1 175 ? -50.863 -2.664 35.454 1.00 63.00 175 ALA A O 1
ATOM 1372 N N . VAL A 1 176 ? -49.006 -3.902 35.692 1.00 75.06 176 VAL A N 1
ATOM 1373 C CA . VAL A 1 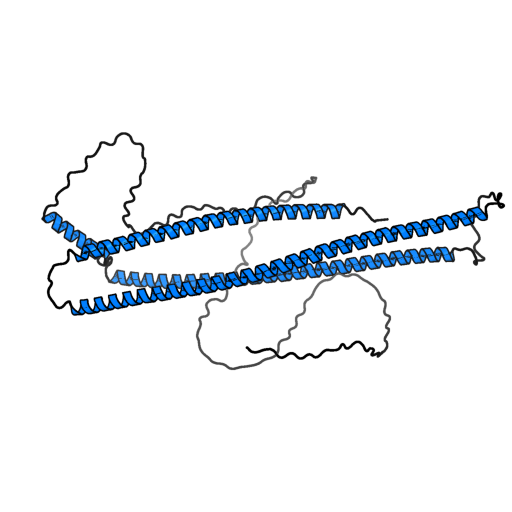176 ? -49.260 -4.802 34.554 1.00 75.06 176 VAL A CA 1
ATOM 1374 C C . VAL A 1 176 ? -49.751 -6.138 35.092 1.00 75.06 176 VAL A C 1
ATOM 1376 O O . VAL A 1 176 ? -49.192 -6.666 36.054 1.00 75.06 176 VAL A O 1
ATOM 1379 N N . SER A 1 177 ? -50.804 -6.696 34.493 1.00 85.94 177 SER A N 1
ATOM 1380 C CA . SER A 1 177 ? -51.273 -8.016 34.913 1.00 85.94 177 SER A CA 1
ATOM 1381 C C . SER A 1 177 ? -50.154 -9.057 34.710 1.00 85.94 177 SER A C 1
ATOM 1383 O O . SER A 1 177 ? -49.399 -8.973 33.737 1.00 85.94 177 SER A O 1
ATOM 1385 N N . PRO A 1 178 ? -49.999 -10.045 35.608 1.00 84.25 178 PRO A N 1
ATOM 1386 C CA . PRO A 1 178 ? -48.917 -11.026 35.500 1.00 84.25 178 PRO A CA 1
ATOM 1387 C C . PRO A 1 178 ? -48.939 -11.788 34.162 1.00 84.25 178 PRO A C 1
ATOM 1389 O O . PRO A 1 178 ? -47.884 -12.090 33.612 1.00 84.25 178 PRO A O 1
ATOM 1392 N N . GLU A 1 179 ? -50.126 -12.006 33.587 1.00 87.81 179 GLU A N 1
ATOM 1393 C CA . GLU A 1 179 ? -50.305 -12.652 32.279 1.00 87.81 179 GLU A CA 1
ATOM 1394 C C . GLU A 1 179 ? -49.735 -11.817 31.118 1.00 87.81 179 GLU A C 1
ATOM 1396 O O . GLU A 1 179 ? -49.086 -12.347 30.214 1.00 87.81 179 GLU A O 1
ATOM 1401 N N . GLU A 1 180 ? -49.923 -10.495 31.141 1.00 90.50 180 GLU A N 1
ATOM 1402 C CA . GLU A 1 180 ? -49.364 -9.590 30.129 1.00 90.50 180 GLU A CA 1
ATOM 1403 C C . GLU A 1 180 ? -47.841 -9.490 30.233 1.00 90.50 180 GLU A C 1
ATOM 1405 O O . GLU A 1 180 ? -47.159 -9.361 29.212 1.00 90.50 180 GLU A O 1
ATOM 1410 N N . TYR A 1 181 ? -47.298 -9.576 31.451 1.00 85.88 181 TYR A N 1
ATOM 1411 C CA . TYR A 1 181 ? -45.856 -9.579 31.672 1.00 85.88 181 TYR A CA 1
ATOM 1412 C C . TYR A 1 181 ? -45.194 -10.830 31.089 1.00 85.88 181 TYR A C 1
ATOM 1414 O O . TYR A 1 181 ? -44.194 -10.715 30.374 1.00 85.88 181 TYR A O 1
ATOM 1422 N N . ASP A 1 182 ? -45.771 -12.008 31.329 1.00 89.81 182 ASP A N 1
ATOM 1423 C CA . ASP A 1 182 ? -45.272 -13.258 30.754 1.00 89.81 182 ASP A CA 1
ATOM 1424 C C . ASP A 1 182 ? -45.347 -13.223 29.219 1.00 89.81 182 ASP A C 1
ATOM 1426 O O . ASP A 1 182 ? -44.357 -13.513 28.541 1.00 89.81 182 ASP A O 1
ATOM 1430 N N . GLY A 1 183 ? -46.458 -12.728 28.660 1.00 94.06 183 GLY A N 1
ATOM 1431 C CA . GLY A 1 183 ? -46.593 -12.531 27.215 1.00 94.06 183 GLY A CA 1
ATOM 1432 C C . GLY A 1 183 ? -45.582 -11.531 26.630 1.00 94.06 183 GLY A C 1
ATOM 1433 O O . GLY A 1 183 ? -45.093 -11.717 25.512 1.00 94.06 183 GLY A O 1
ATOM 1434 N N . LEU A 1 184 ? -45.228 -10.470 27.363 1.00 92.69 184 LEU A N 1
ATOM 1435 C CA . LEU A 1 184 ? -44.193 -9.522 26.942 1.00 92.69 184 LEU A CA 1
ATOM 1436 C C . LEU A 1 184 ? -42.799 -10.156 26.992 1.00 92.69 184 LEU A C 1
ATOM 1438 O O . LEU A 1 184 ? -42.007 -9.966 26.070 1.00 92.69 184 LEU A O 1
ATOM 1442 N N . LYS A 1 185 ? -42.508 -10.941 28.030 1.00 91.44 185 LYS A N 1
ATOM 1443 C CA . LYS A 1 185 ? -41.236 -11.650 28.187 1.00 91.44 185 LYS A CA 1
ATOM 1444 C C . LYS A 1 185 ? -41.013 -12.669 27.071 1.00 91.44 185 LYS A C 1
ATOM 1446 O O . LYS A 1 185 ? -39.915 -12.731 26.517 1.00 91.44 185 LYS A O 1
ATOM 1451 N N . GLU A 1 186 ? -42.049 -13.412 26.689 1.00 96.56 186 GLU A N 1
ATOM 1452 C CA . GLU A 1 186 ? -41.994 -14.314 25.535 1.00 96.56 186 GLU A CA 1
ATOM 1453 C C . GLU A 1 186 ? -41.686 -13.548 24.245 1.00 96.56 186 GLU A C 1
ATOM 1455 O O . GLU A 1 186 ? -40.749 -13.907 23.529 1.00 96.56 186 GLU A O 1
ATOM 1460 N N . LYS A 1 187 ? -42.385 -12.435 23.982 1.00 96.88 187 LYS A N 1
ATOM 1461 C CA . LYS A 1 187 ? -42.116 -11.586 22.807 1.00 96.88 187 LYS A CA 1
ATOM 1462 C C . LYS A 1 187 ? -40.687 -11.051 22.786 1.00 96.88 187 LYS A C 1
ATOM 1464 O O . LYS A 1 187 ? -40.048 -11.094 21.739 1.00 96.88 187 LYS A O 1
ATOM 1469 N N . VAL A 1 188 ? -40.173 -10.576 23.922 1.00 96.44 188 VAL A N 1
ATOM 1470 C CA . VAL A 1 188 ? -38.783 -10.105 24.031 1.00 96.44 188 VAL A CA 1
ATOM 1471 C C . VAL A 1 188 ? -37.813 -11.243 23.720 1.00 96.44 188 VAL A C 1
ATOM 1473 O O . VAL A 1 188 ? -36.902 -11.048 22.921 1.00 96.44 188 VAL A O 1
ATOM 1476 N N . SER A 1 189 ? -38.053 -12.448 24.243 1.00 97.44 189 SER A N 1
ATOM 1477 C CA . SER A 1 189 ? -37.195 -13.606 23.962 1.00 97.44 189 SER A CA 1
ATOM 1478 C C . SER A 1 189 ? -37.187 -14.006 22.479 1.00 97.44 189 SER A C 1
ATOM 1480 O O . SER A 1 189 ? -36.132 -14.331 21.931 1.00 97.44 189 SER A O 1
ATOM 1482 N N . VAL A 1 190 ? -38.337 -13.921 21.796 1.00 97.94 190 VAL A N 1
ATOM 1483 C CA . VAL A 1 190 ? -38.444 -14.176 20.350 1.00 97.94 190 VAL A CA 1
ATOM 1484 C C . VAL A 1 190 ? -37.683 -13.112 19.562 1.00 97.94 190 VAL A C 1
ATOM 1486 O O . VAL A 1 190 ? -36.887 -13.454 18.690 1.00 97.94 190 VAL A O 1
ATOM 1489 N N . LEU A 1 191 ? -37.856 -11.832 19.903 1.00 97.62 191 LEU A N 1
ATOM 1490 C CA . LEU A 1 191 ? -37.149 -10.731 19.242 1.00 97.62 191 LEU A CA 1
ATOM 1491 C C . LEU A 1 191 ? -35.631 -10.801 19.453 1.00 97.62 191 LEU A C 1
ATOM 1493 O O . LEU A 1 191 ? -34.865 -10.512 18.536 1.00 97.62 191 LEU A O 1
ATOM 1497 N N . GLU A 1 192 ? -35.172 -11.213 20.633 1.00 97.06 192 GLU A N 1
ATOM 1498 C CA . GLU A 1 192 ? -33.751 -11.449 20.895 1.00 97.06 192 GLU A CA 1
ATOM 1499 C C . GLU A 1 192 ? -33.208 -12.609 20.053 1.00 97.06 192 GLU A C 1
ATOM 1501 O O . GLU A 1 192 ? -32.140 -12.480 19.448 1.00 97.06 192 GLU A O 1
ATOM 1506 N N . ALA A 1 193 ? -33.954 -13.713 19.939 1.00 97.50 193 ALA A N 1
ATOM 1507 C CA . ALA A 1 193 ? -33.579 -14.841 19.089 1.00 97.50 193 ALA A CA 1
ATOM 1508 C C . ALA A 1 193 ? -33.512 -14.449 17.602 1.00 97.50 193 ALA A C 1
ATOM 1510 O O . ALA A 1 193 ? -32.550 -14.798 16.909 1.00 97.50 193 ALA A O 1
ATOM 1511 N N . GLU A 1 194 ? -34.483 -13.673 17.117 1.00 97.62 194 GLU A N 1
ATOM 1512 C CA . GLU A 1 194 ? -34.482 -13.126 15.759 1.00 97.62 194 GLU A CA 1
ATOM 1513 C C . GLU A 1 194 ? -33.310 -12.170 15.537 1.00 97.62 194 GLU A C 1
ATOM 1515 O O . GLU A 1 194 ? -32.617 -12.280 14.525 1.00 97.62 194 GLU A O 1
ATOM 1520 N N . LYS A 1 195 ? -33.019 -11.276 16.490 1.00 97.94 195 LYS A N 1
ATOM 1521 C CA . LYS A 1 195 ? -31.864 -10.368 16.424 1.00 97.94 195 LYS A CA 1
ATOM 1522 C C . LYS A 1 195 ? -30.549 -11.141 16.340 1.00 97.94 195 LYS A C 1
ATOM 1524 O O . LYS A 1 195 ? -29.689 -10.805 15.526 1.00 97.94 195 LYS A O 1
ATOM 1529 N N . ILE A 1 196 ? -30.395 -12.206 17.128 1.00 97.62 196 ILE A N 1
ATOM 1530 C CA . ILE A 1 196 ? -29.226 -13.093 17.054 1.00 97.62 196 ILE A CA 1
ATOM 1531 C C . ILE A 1 196 ? -29.144 -13.755 15.674 1.00 97.62 196 ILE A C 1
ATOM 1533 O O . ILE A 1 196 ? -28.061 -13.839 15.093 1.00 97.62 196 ILE A O 1
ATOM 1537 N N . GLN A 1 197 ? -30.268 -14.213 15.119 1.00 97.75 197 GLN A N 1
ATOM 1538 C CA . GLN A 1 197 ? -30.296 -14.810 13.786 1.00 97.75 197 GLN A CA 1
ATOM 1539 C C . GLN A 1 197 ? -29.933 -13.796 12.690 1.00 97.75 197 GLN A C 1
ATOM 1541 O O . GLN A 1 197 ? -29.172 -14.131 11.782 1.00 97.75 197 GLN A O 1
ATOM 1546 N N . TRP A 1 198 ? -30.433 -12.564 12.780 1.00 97.75 198 TRP A N 1
ATOM 1547 C CA . TRP A 1 198 ? -30.088 -11.476 11.867 1.00 97.75 198 TRP A CA 1
ATOM 1548 C C . TRP A 1 198 ? -28.606 -11.129 11.927 1.00 97.75 198 TRP A C 1
ATOM 1550 O O . TRP A 1 198 ? -27.974 -11.042 10.877 1.00 97.75 198 TRP A O 1
ATOM 1560 N N . ASN A 1 199 ? -28.030 -11.038 13.126 1.00 96.69 199 ASN A N 1
ATOM 1561 C CA . ASN A 1 199 ? -26.595 -10.817 13.290 1.00 96.69 199 ASN A CA 1
ATOM 1562 C C . ASN A 1 199 ? -25.772 -11.933 12.635 1.00 96.69 199 ASN A C 1
ATOM 1564 O O . ASN A 1 199 ? -24.844 -11.637 11.892 1.00 96.69 199 ASN A O 1
ATOM 1568 N N . LYS A 1 200 ? -26.160 -13.204 12.814 1.00 97.94 200 LYS A N 1
ATOM 1569 C CA . LYS A 1 200 ? -25.489 -14.341 12.156 1.00 97.94 200 LYS A CA 1
ATOM 1570 C C . LYS A 1 200 ? -25.575 -14.274 10.631 1.00 97.94 200 LYS A C 1
ATOM 1572 O O . LYS A 1 200 ? -24.597 -14.559 9.949 1.00 97.94 200 LYS A O 1
ATOM 1577 N N . ARG A 1 201 ? -26.736 -13.906 10.075 1.00 97.62 201 ARG A N 1
ATOM 1578 C CA . ARG A 1 201 ? -26.892 -13.724 8.619 1.00 97.62 201 ARG A CA 1
ATOM 1579 C C . ARG A 1 201 ? -26.036 -12.570 8.108 1.00 97.62 201 ARG A C 1
ATOM 1581 O O . ARG A 1 201 ? -25.449 -12.678 7.040 1.00 97.62 201 ARG A O 1
ATOM 1588 N N . HIS A 1 202 ? -25.974 -11.481 8.865 1.00 97.69 202 HIS A N 1
ATOM 1589 C CA . HIS A 1 202 ? -25.177 -10.316 8.513 1.00 97.69 202 HIS A CA 1
ATOM 1590 C C . HIS A 1 202 ? -23.677 -10.631 8.527 1.00 97.69 202 HIS A C 1
ATOM 1592 O O . HIS A 1 202 ? -22.979 -10.314 7.571 1.00 97.69 202 HIS A O 1
ATOM 1598 N N . GLU A 1 203 ? -23.209 -11.337 9.556 1.00 96.69 203 GLU A N 1
ATOM 1599 C CA . GLU A 1 203 ? -21.835 -11.834 9.653 1.00 96.69 203 GLU A CA 1
ATOM 1600 C C . GLU A 1 203 ? -21.492 -12.782 8.493 1.00 96.69 203 GLU A C 1
ATOM 1602 O O . GLU A 1 203 ? -20.452 -12.625 7.860 1.00 96.69 203 GLU A O 1
ATOM 1607 N N . ALA A 1 204 ? -22.400 -13.695 8.129 1.00 96.62 204 ALA A N 1
ATOM 1608 C CA . ALA A 1 204 ? -22.208 -14.587 6.984 1.00 96.62 204 ALA A CA 1
ATOM 1609 C C . ALA A 1 204 ? -22.122 -13.837 5.640 1.00 96.62 204 ALA A C 1
ATOM 1611 O O . ALA A 1 204 ? -21.319 -14.201 4.784 1.00 96.62 204 ALA A O 1
ATOM 1612 N N . LEU A 1 205 ? -22.921 -12.780 5.448 1.00 96.31 205 LEU A N 1
ATOM 1613 C CA . LEU A 1 205 ? -22.843 -11.942 4.245 1.00 96.31 205 LEU A CA 1
ATOM 1614 C C . LEU A 1 205 ? -21.521 -11.174 4.164 1.00 96.31 205 LEU A C 1
ATOM 1616 O O . LEU A 1 205 ? -20.976 -11.024 3.072 1.00 96.31 205 LEU A O 1
ATOM 1620 N N . PHE A 1 206 ? -20.997 -10.698 5.294 1.00 97.62 206 PHE A N 1
ATOM 1621 C CA . PHE A 1 206 ? -19.686 -10.056 5.310 1.00 97.62 206 PHE A CA 1
ATOM 1622 C C . PHE A 1 206 ? -18.554 -11.041 5.048 1.00 97.62 206 PHE A C 1
ATOM 1624 O O . PHE A 1 206 ? -17.687 -10.722 4.246 1.00 97.62 206 PHE A O 1
ATOM 1631 N N . ALA A 1 207 ? -18.612 -12.249 5.610 1.00 96.06 207 ALA A N 1
ATOM 1632 C CA . ALA A 1 207 ? -17.624 -13.285 5.321 1.00 96.06 207 ALA A CA 1
ATOM 1633 C C . ALA A 1 207 ? -17.557 -13.620 3.817 1.00 96.06 207 ALA A C 1
ATOM 1635 O O . ALA A 1 207 ? -16.469 -13.689 3.254 1.00 96.06 207 ALA A O 1
ATOM 1636 N N . LEU A 1 208 ? -18.712 -13.748 3.147 1.00 97.38 208 LEU A N 1
ATOM 1637 C CA . LEU A 1 208 ? -18.763 -13.947 1.691 1.00 97.38 208 LEU A CA 1
ATOM 1638 C C . LEU A 1 208 ? -18.189 -12.754 0.919 1.00 97.38 208 LEU A C 1
ATOM 1640 O O . LEU A 1 208 ? -17.460 -12.928 -0.053 1.00 97.38 208 LEU A O 1
ATOM 1644 N N . ARG A 1 209 ? -18.496 -11.527 1.354 1.00 97.50 209 ARG A N 1
ATOM 1645 C CA . ARG A 1 209 ? -17.953 -10.319 0.727 1.00 97.50 209 ARG A CA 1
ATOM 1646 C C . ARG A 1 209 ? -16.433 -10.238 0.873 1.00 97.50 209 ARG A C 1
ATOM 1648 O O . ARG A 1 209 ? -15.775 -9.802 -0.067 1.00 97.50 209 ARG A O 1
ATOM 1655 N N . ASP A 1 210 ? -15.892 -10.615 2.025 1.00 96.19 210 ASP A N 1
ATOM 1656 C CA . ASP A 1 210 ? -14.451 -10.612 2.267 1.00 96.19 210 ASP A CA 1
ATOM 1657 C C . ASP A 1 210 ? -13.751 -11.635 1.359 1.00 96.19 210 ASP A C 1
ATOM 1659 O O . ASP A 1 210 ? -12.780 -11.285 0.686 1.00 96.19 210 ASP A O 1
ATOM 1663 N N . GLU A 1 211 ? -14.313 -12.841 1.218 1.00 96.88 211 GLU A N 1
ATOM 1664 C CA . GLU A 1 211 ? -13.837 -13.857 0.267 1.00 96.88 211 GLU A CA 1
ATOM 1665 C C . GLU A 1 211 ? -13.892 -13.356 -1.192 1.00 96.88 211 GLU A C 1
ATOM 1667 O O . GLU A 1 211 ? -12.923 -13.488 -1.944 1.00 96.88 211 GLU A O 1
ATOM 1672 N N . ASP A 1 212 ? -14.984 -12.706 -1.604 1.00 97.88 212 ASP A N 1
ATOM 1673 C CA . ASP A 1 212 ? -15.103 -12.111 -2.942 1.00 97.88 212 ASP A CA 1
ATOM 1674 C C . ASP A 1 212 ? -14.075 -10.993 -3.181 1.00 97.88 212 ASP A C 1
ATOM 1676 O O . ASP A 1 212 ? -13.559 -10.833 -4.295 1.00 97.88 212 ASP A O 1
ATOM 1680 N N . VAL A 1 213 ? -13.761 -10.194 -2.157 1.00 97.62 213 VAL A N 1
ATOM 1681 C CA . VAL A 1 213 ? -12.727 -9.152 -2.235 1.00 97.62 213 VAL A CA 1
ATOM 1682 C C . VAL A 1 213 ? -11.344 -9.784 -2.388 1.00 97.62 213 VAL A C 1
ATOM 1684 O O . VAL A 1 213 ? -10.581 -9.346 -3.253 1.00 97.62 213 VAL A O 1
ATOM 1687 N N . GLU A 1 214 ? -11.032 -10.833 -1.627 1.00 95.81 214 GLU A N 1
ATOM 1688 C CA . GLU A 1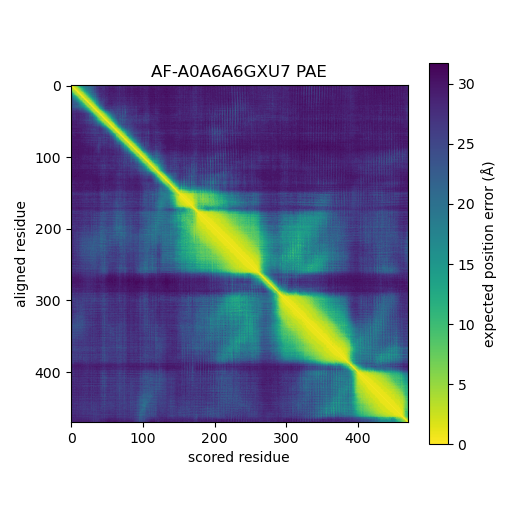 214 ? -9.788 -11.597 -1.770 1.00 95.81 214 GLU A CA 1
ATOM 1689 C C . GLU A 1 214 ? -9.657 -12.203 -3.174 1.00 95.81 214 GLU A C 1
ATOM 1691 O O . GLU A 1 214 ? -8.635 -12.014 -3.844 1.00 95.81 214 GLU A O 1
ATOM 1696 N N . ASN A 1 215 ? -10.720 -12.827 -3.685 1.00 97.50 215 ASN A N 1
ATOM 1697 C CA . ASN A 1 215 ? -10.767 -13.373 -5.041 1.00 97.50 215 ASN A CA 1
ATOM 1698 C C . ASN A 1 215 ? -10.547 -12.288 -6.109 1.00 97.50 215 ASN A C 1
ATOM 1700 O O . ASN A 1 215 ? -9.775 -12.483 -7.052 1.00 97.50 215 ASN A O 1
ATOM 1704 N N . ASN A 1 216 ? -11.155 -11.108 -5.955 1.00 97.19 216 ASN A N 1
ATOM 1705 C CA . ASN A 1 216 ? -10.929 -9.978 -6.859 1.00 97.19 216 ASN A CA 1
ATOM 1706 C C . ASN A 1 216 ? -9.478 -9.477 -6.828 1.00 97.19 216 ASN A C 1
ATOM 1708 O O . ASN A 1 216 ? -8.927 -9.118 -7.873 1.00 97.19 216 ASN A O 1
ATOM 1712 N N . ILE A 1 217 ? -8.845 -9.450 -5.654 1.00 96.06 217 ILE A N 1
ATOM 1713 C CA . ILE A 1 217 ? -7.430 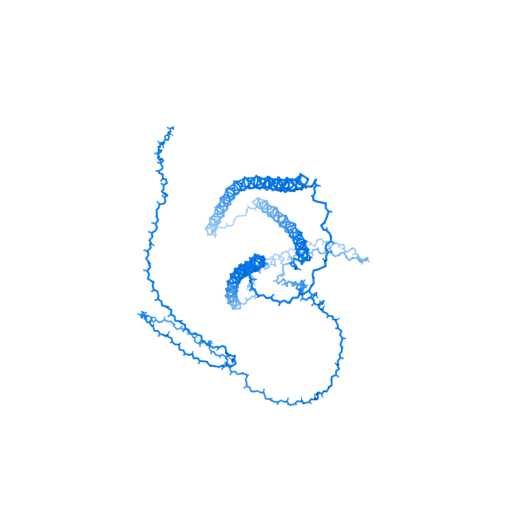-9.088 -5.516 1.00 96.06 217 ILE A CA 1
ATOM 1714 C C . ILE A 1 217 ? -6.551 -10.110 -6.247 1.00 96.06 217 ILE A C 1
ATOM 1716 O O . ILE A 1 217 ? -5.669 -9.713 -7.012 1.00 96.06 217 ILE A O 1
ATOM 1720 N N . LEU A 1 218 ? -6.827 -11.408 -6.088 1.00 98.12 218 LEU A N 1
ATOM 1721 C CA . LEU A 1 218 ? -6.105 -12.476 -6.787 1.00 98.12 218 LEU A CA 1
ATOM 1722 C C . LEU A 1 218 ? -6.247 -12.363 -8.309 1.00 98.12 218 LEU A C 1
ATOM 1724 O O . LEU A 1 218 ? -5.239 -12.390 -9.016 1.00 98.12 218 LEU A O 1
ATOM 1728 N N . ILE A 1 219 ? -7.467 -12.164 -8.819 1.00 97.50 219 ILE A N 1
ATOM 1729 C CA . ILE A 1 219 ? -7.721 -11.996 -10.260 1.00 97.50 219 ILE A CA 1
ATOM 1730 C C . ILE A 1 219 ? -6.964 -10.782 -10.805 1.00 97.50 219 ILE A C 1
ATOM 1732 O O . ILE A 1 219 ? -6.323 -10.872 -11.853 1.00 97.50 219 ILE A O 1
ATOM 1736 N N . ARG A 1 220 ? -6.977 -9.651 -10.089 1.00 95.56 220 ARG A N 1
ATOM 1737 C CA . ARG A 1 220 ? -6.206 -8.459 -10.479 1.00 95.56 220 ARG A CA 1
ATOM 1738 C C . ARG A 1 220 ? -4.703 -8.734 -10.498 1.00 95.56 220 ARG A C 1
ATOM 1740 O O . ARG A 1 220 ? -4.028 -8.284 -11.421 1.00 95.56 220 ARG A O 1
ATOM 1747 N N . GLY A 1 221 ? -4.191 -9.488 -9.525 1.00 96.00 221 GLY A N 1
ATOM 1748 C CA . GLY A 1 221 ? -2.791 -9.912 -9.480 1.00 96.00 221 GLY A CA 1
ATOM 1749 C C . GLY A 1 221 ? -2.400 -10.795 -10.669 1.00 96.00 221 GLY A C 1
ATOM 1750 O O . GLY A 1 221 ? -1.382 -10.544 -11.314 1.00 96.00 221 GLY A O 1
ATOM 1751 N N . LEU A 1 222 ? -3.232 -11.784 -11.009 1.00 96.69 222 LEU A N 1
ATOM 1752 C CA . LEU A 1 222 ? -3.021 -12.650 -12.175 1.00 96.69 222 LEU A CA 1
ATOM 1753 C C . LEU A 1 222 ? -3.061 -11.856 -13.485 1.00 96.69 222 LEU A C 1
ATOM 1755 O O . LEU A 1 222 ? -2.172 -12.004 -14.319 1.00 96.69 222 LEU A O 1
ATOM 1759 N N . LEU A 1 223 ? -4.027 -10.950 -13.632 1.00 97.94 223 LEU A N 1
ATOM 1760 C CA . LEU A 1 223 ? -4.160 -10.106 -14.817 1.00 97.94 223 LEU A CA 1
ATOM 1761 C C . LEU A 1 223 ? -2.985 -9.128 -14.974 1.00 97.94 223 LEU A C 1
ATOM 1763 O O . LEU A 1 223 ? -2.520 -8.888 -16.088 1.00 97.94 223 LEU A O 1
ATOM 1767 N N . ALA A 1 224 ? -2.470 -8.574 -13.873 1.00 95.75 224 ALA A N 1
ATOM 1768 C CA . ALA A 1 224 ? -1.263 -7.750 -13.899 1.00 95.75 224 ALA A CA 1
ATOM 1769 C C . ALA A 1 224 ? -0.033 -8.558 -14.345 1.00 95.75 224 ALA A C 1
ATOM 1771 O O . ALA A 1 224 ? 0.750 -8.078 -15.167 1.00 95.75 224 ALA A O 1
ATOM 1772 N N . LYS A 1 225 ? 0.107 -9.797 -13.856 1.00 96.06 225 LYS A N 1
ATOM 1773 C CA . LYS A 1 225 ? 1.183 -10.707 -14.263 1.00 96.06 225 LYS A CA 1
ATOM 1774 C C . LYS A 1 225 ? 1.101 -11.057 -15.751 1.00 96.06 225 LYS A C 1
ATOM 1776 O O . LYS A 1 225 ? 2.098 -10.924 -16.452 1.00 96.06 225 LYS A O 1
ATOM 1781 N N . GLU A 1 226 ? -0.078 -11.424 -16.251 1.00 96.75 226 GLU A N 1
ATOM 1782 C CA . GLU A 1 226 ? -0.257 -11.722 -17.676 1.00 96.75 226 GLU A CA 1
ATOM 1783 C C . GLU A 1 226 ? 0.082 -10.522 -18.563 1.00 96.75 226 GLU A C 1
ATOM 1785 O O 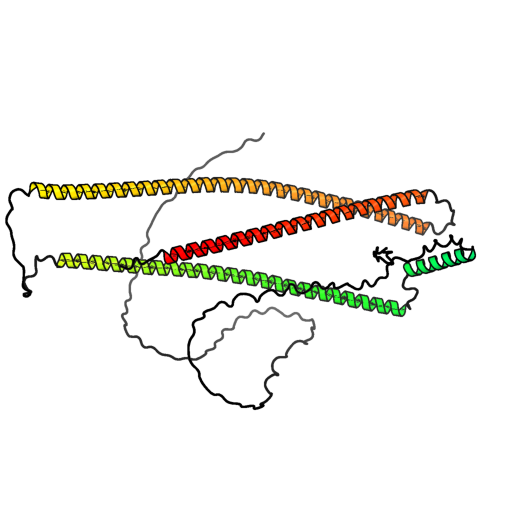. GLU A 1 226 ? 0.760 -10.687 -19.573 1.00 96.75 226 GLU A O 1
ATOM 1790 N N . ARG A 1 227 ? -0.328 -9.302 -18.183 1.00 95.69 227 ARG A N 1
ATOM 1791 C CA . ARG A 1 227 ? 0.034 -8.079 -18.923 1.00 95.69 227 ARG A CA 1
ATOM 1792 C C . ARG A 1 227 ? 1.547 -7.884 -18.994 1.00 95.69 227 ARG A C 1
ATOM 1794 O O . ARG A 1 227 ? 2.065 -7.606 -20.074 1.00 95.69 227 ARG A O 1
ATOM 1801 N N . TYR A 1 228 ? 2.247 -8.075 -17.877 1.00 96.62 228 TYR A N 1
ATOM 1802 C CA . TYR A 1 228 ? 3.706 -7.993 -17.831 1.00 96.62 228 TYR A CA 1
ATOM 1803 C C . TYR A 1 228 ? 4.374 -9.032 -18.746 1.00 96.62 228 TYR A C 1
ATOM 1805 O O . TYR A 1 228 ? 5.250 -8.687 -19.544 1.00 96.62 228 TYR A O 1
ATOM 1813 N N . ASP A 1 229 ? 3.922 -10.286 -18.696 1.00 95.50 229 ASP A N 1
ATOM 1814 C CA . ASP A 1 229 ? 4.437 -11.358 -19.554 1.00 95.50 229 ASP A CA 1
ATOM 1815 C C . ASP A 1 229 ? 4.171 -11.053 -21.042 1.00 95.50 229 ASP A C 1
ATOM 1817 O O . ASP A 1 229 ? 5.039 -11.246 -21.899 1.00 95.50 229 ASP A O 1
ATOM 1821 N N . HIS A 1 230 ? 3.005 -10.486 -21.362 1.00 97.44 230 HIS A N 1
ATOM 1822 C CA . HIS A 1 230 ? 2.643 -10.089 -22.722 1.00 97.44 230 HIS A CA 1
ATOM 1823 C C . HIS A 1 230 ? 3.504 -8.935 -23.257 1.00 97.44 230 HIS A C 1
ATOM 1825 O O . HIS A 1 230 ? 3.902 -8.943 -24.428 1.00 97.44 230 HIS A O 1
ATOM 1831 N N . GLU A 1 231 ? 3.816 -7.949 -22.414 1.00 96.75 231 GLU A N 1
ATOM 1832 C CA . GLU A 1 231 ? 4.750 -6.868 -22.738 1.00 96.75 231 GLU A CA 1
ATOM 1833 C C . GLU A 1 231 ? 6.171 -7.394 -22.951 1.00 96.75 231 GLU A C 1
ATOM 1835 O O . GLU A 1 231 ? 6.839 -6.988 -23.903 1.00 96.75 231 GLU A O 1
ATOM 1840 N N . SER A 1 232 ? 6.619 -8.331 -22.114 1.00 95.50 232 SER A N 1
ATOM 1841 C CA . SER A 1 232 ? 7.914 -9.003 -22.260 1.00 95.50 232 SER A CA 1
ATOM 1842 C C . SER A 1 232 ? 8.017 -9.748 -23.598 1.00 95.50 232 SER A C 1
ATOM 1844 O O . SER A 1 232 ? 8.960 -9.539 -24.364 1.00 95.50 232 SER A O 1
ATOM 1846 N N . MET A 1 233 ? 6.992 -10.529 -23.961 1.00 95.75 233 MET A N 1
ATOM 1847 C CA . MET A 1 233 ? 6.928 -11.208 -25.263 1.00 95.75 233 MET A CA 1
ATOM 1848 C C . MET A 1 233 ? 6.858 -10.237 -26.445 1.00 95.75 233 MET A C 1
ATOM 1850 O O . MET A 1 233 ? 7.339 -10.545 -27.536 1.00 95.75 233 MET A O 1
ATOM 1854 N N . LYS A 1 234 ? 6.224 -9.072 -26.278 1.00 97.56 234 LYS A N 1
ATOM 1855 C CA . LYS A 1 234 ? 6.212 -8.035 -27.315 1.00 97.56 234 LYS A CA 1
ATOM 1856 C C . LYS A 1 234 ? 7.613 -7.454 -27.520 1.00 97.56 234 LYS A C 1
ATOM 1858 O O . LYS A 1 234 ? 8.058 -7.411 -28.658 1.00 97.56 234 LYS A O 1
ATOM 1863 N N . LYS A 1 235 ? 8.327 -7.124 -26.439 1.00 97.06 235 LYS A N 1
ATOM 1864 C CA . LYS A 1 235 ? 9.715 -6.637 -26.504 1.00 97.06 235 LYS A CA 1
ATOM 1865 C C . LYS A 1 235 ? 10.637 -7.628 -27.210 1.00 97.06 235 LYS A C 1
ATOM 1867 O O . LYS A 1 235 ? 11.352 -7.228 -28.116 1.00 97.06 235 LYS A O 1
ATOM 1872 N N . LEU A 1 236 ? 10.554 -8.918 -26.874 1.00 97.94 236 LEU A N 1
ATOM 1873 C CA . LEU A 1 236 ? 11.364 -9.944 -27.540 1.00 97.94 236 LEU A CA 1
ATOM 1874 C C . LEU A 1 236 ? 11.079 -10.015 -29.050 1.00 97.94 236 LEU A C 1
ATOM 1876 O O . LEU A 1 236 ? 12.004 -10.096 -29.851 1.00 97.94 236 LEU A O 1
ATOM 1880 N N . ARG A 1 237 ? 9.802 -9.928 -29.451 1.00 97.88 237 ARG A N 1
ATOM 1881 C CA . ARG A 1 237 ? 9.422 -9.882 -30.872 1.00 97.88 237 ARG A CA 1
ATOM 1882 C C . ARG A 1 237 ? 9.946 -8.630 -31.571 1.00 97.88 237 ARG A C 1
ATOM 1884 O O . ARG A 1 237 ? 10.408 -8.729 -32.704 1.00 97.88 237 ARG A O 1
ATOM 1891 N N . ASP A 1 238 ? 9.869 -7.475 -30.919 1.00 98.00 238 ASP A N 1
ATOM 1892 C CA . ASP A 1 238 ? 10.365 -6.212 -31.468 1.00 98.00 238 ASP A CA 1
ATOM 1893 C C . ASP A 1 238 ? 11.900 -6.248 -31.626 1.00 98.00 238 ASP A C 1
ATOM 1895 O O . ASP A 1 238 ? 12.423 -5.844 -32.669 1.00 98.00 238 ASP A O 1
ATOM 1899 N N . ASP A 1 239 ? 12.618 -6.824 -30.656 1.00 97.38 239 ASP A N 1
ATOM 1900 C CA . ASP A 1 239 ? 14.066 -7.054 -30.718 1.00 97.38 239 ASP A CA 1
ATOM 1901 C C . ASP A 1 239 ? 14.443 -8.029 -31.846 1.00 97.38 239 ASP A C 1
ATOM 1903 O O . ASP A 1 239 ? 15.380 -7.768 -32.607 1.00 97.38 239 ASP A O 1
ATOM 1907 N N . ASP A 1 240 ? 13.695 -9.122 -32.019 1.00 98.31 240 ASP A N 1
ATOM 1908 C CA . ASP A 1 240 ? 13.895 -10.078 -33.113 1.00 98.31 240 ASP A CA 1
ATOM 1909 C C . ASP A 1 240 ? 13.647 -9.440 -34.487 1.00 98.31 240 ASP A C 1
ATOM 1911 O O . ASP A 1 240 ? 14.436 -9.631 -35.420 1.00 98.31 240 ASP A O 1
ATOM 1915 N N . LEU A 1 241 ? 12.593 -8.629 -34.624 1.00 98.38 241 LEU A N 1
ATOM 1916 C CA . LEU A 1 241 ? 12.329 -7.866 -35.846 1.00 98.38 241 LEU A CA 1
ATOM 1917 C C . LEU A 1 241 ? 13.464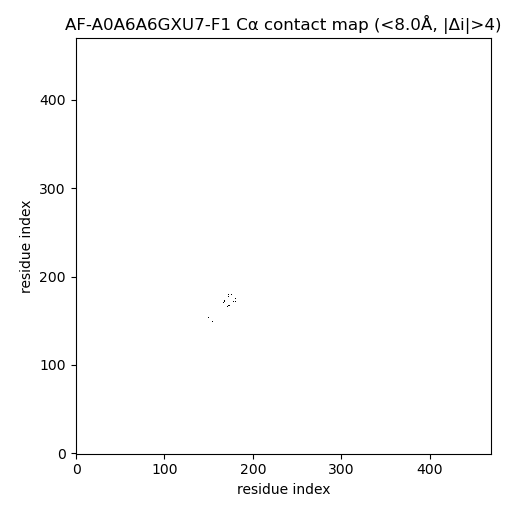 -6.883 -36.142 1.00 98.38 241 LEU A C 1
ATOM 1919 O O . LEU A 1 241 ? 13.933 -6.807 -37.282 1.00 98.38 241 LEU A O 1
ATOM 1923 N N . ASN A 1 242 ? 13.950 -6.172 -35.125 1.00 97.88 242 ASN A N 1
ATOM 1924 C CA . ASN A 1 242 ? 15.094 -5.280 -35.260 1.00 97.88 242 ASN A CA 1
ATOM 1925 C C . ASN A 1 242 ? 16.360 -6.045 -35.689 1.00 97.88 242 ASN A C 1
ATOM 1927 O O . ASN A 1 242 ? 17.057 -5.629 -36.616 1.00 97.88 242 ASN A O 1
ATOM 1931 N N . ASN A 1 243 ? 16.619 -7.217 -35.104 1.00 97.88 243 ASN A N 1
ATOM 1932 C CA . ASN A 1 243 ? 17.726 -8.088 -35.499 1.00 97.88 243 ASN A CA 1
ATOM 1933 C C . ASN A 1 243 ? 17.623 -8.517 -36.971 1.00 97.88 243 ASN A C 1
ATOM 1935 O O . ASN A 1 243 ? 18.617 -8.462 -37.701 1.00 97.88 243 ASN A O 1
ATOM 1939 N N . VAL A 1 244 ? 16.429 -8.884 -37.446 1.00 98.31 244 VAL A N 1
ATOM 1940 C CA . VAL A 1 244 ? 16.191 -9.219 -38.860 1.00 98.31 244 VAL A CA 1
ATOM 1941 C C . VAL A 1 244 ? 16.441 -8.014 -39.771 1.00 98.31 244 VAL A C 1
ATOM 1943 O O . VAL A 1 244 ? 17.086 -8.163 -40.813 1.00 98.31 244 VAL A O 1
ATOM 1946 N N . LEU A 1 245 ? 15.994 -6.814 -39.388 1.00 97.38 245 LEU A N 1
ATOM 1947 C CA . LEU A 1 245 ? 16.263 -5.583 -40.141 1.00 97.38 245 LEU A CA 1
ATOM 1948 C C . LEU A 1 245 ? 17.767 -5.292 -40.234 1.00 97.38 245 LEU A C 1
ATOM 1950 O O . LEU A 1 245 ? 18.269 -4.994 -41.321 1.00 97.38 245 LEU A O 1
ATOM 1954 N N . VAL A 1 246 ? 18.501 -5.459 -39.130 1.00 97.00 246 VAL A N 1
ATOM 1955 C CA . VAL A 1 246 ? 19.964 -5.311 -39.083 1.00 97.00 246 VAL A CA 1
ATOM 1956 C C . VAL A 1 246 ? 20.668 -6.358 -39.953 1.00 97.00 246 VAL A C 1
ATOM 1958 O O . VAL A 1 246 ? 21.644 -6.047 -40.636 1.00 97.00 246 VAL A O 1
ATOM 1961 N N . LEU A 1 247 ? 20.202 -7.608 -39.967 1.00 98.00 247 LEU A N 1
ATOM 1962 C CA . LEU A 1 247 ? 20.761 -8.638 -40.848 1.00 98.00 247 LEU A CA 1
ATOM 1963 C C . LEU A 1 247 ? 20.490 -8.323 -42.322 1.00 98.00 247 LEU A C 1
ATOM 1965 O O . LEU A 1 247 ? 21.385 -8.473 -43.154 1.00 98.00 247 LEU A O 1
ATOM 1969 N N . ARG A 1 248 ? 19.291 -7.830 -42.647 1.00 98.12 248 ARG A N 1
ATOM 1970 C CA . ARG A 1 248 ? 18.926 -7.422 -44.007 1.00 98.12 248 ARG A CA 1
ATOM 1971 C C . ARG A 1 248 ? 19.788 -6.262 -44.503 1.00 98.12 248 ARG A C 1
ATOM 1973 O O . ARG A 1 248 ? 20.252 -6.319 -45.641 1.00 98.12 248 ARG A O 1
ATOM 1980 N N . SER A 1 249 ? 20.028 -5.241 -43.678 1.00 96.50 249 SER A N 1
ATOM 1981 C CA . SER A 1 249 ? 20.891 -4.111 -44.052 1.00 96.50 249 SER A CA 1
ATOM 1982 C C . SER A 1 249 ? 22.339 -4.558 -44.264 1.00 96.50 249 SER A C 1
ATOM 1984 O O . SER A 1 249 ? 22.919 -4.275 -45.312 1.00 96.50 249 SER A O 1
ATOM 1986 N N . LYS A 1 250 ? 22.885 -5.377 -43.354 1.00 98.00 250 LYS A N 1
ATOM 1987 C CA . LYS A 1 250 ? 24.224 -5.976 -43.500 1.00 98.00 250 LYS A CA 1
ATOM 1988 C C . LYS A 1 250 ? 24.354 -6.818 -44.770 1.00 98.00 250 LYS A C 1
ATOM 1990 O O . LYS A 1 250 ? 25.371 -6.729 -45.457 1.00 98.00 250 LYS A O 1
ATOM 1995 N N . LEU A 1 251 ? 23.341 -7.622 -45.101 1.00 98.06 251 LEU A N 1
ATOM 1996 C CA . LEU A 1 251 ? 23.330 -8.447 -46.311 1.00 98.06 251 LEU A CA 1
ATOM 1997 C C . LEU A 1 251 ? 23.250 -7.582 -47.575 1.00 98.06 251 LEU A C 1
ATOM 1999 O O . LEU A 1 251 ? 23.983 -7.831 -48.535 1.00 98.06 251 LEU A O 1
ATOM 2003 N N . ALA A 1 252 ? 22.422 -6.535 -47.573 1.00 97.25 252 ALA A N 1
ATOM 2004 C CA . ALA A 1 252 ? 22.348 -5.576 -48.673 1.00 97.25 252 ALA A CA 1
ATOM 2005 C C . ALA A 1 252 ? 23.696 -4.870 -48.898 1.00 97.25 252 ALA A C 1
ATOM 2007 O O . ALA A 1 252 ? 24.160 -4.778 -50.035 1.00 97.25 252 ALA A O 1
ATOM 2008 N N . ASP A 1 253 ? 24.369 -4.446 -47.829 1.00 96.50 253 ASP A N 1
ATOM 2009 C CA . ASP A 1 253 ? 25.695 -3.830 -47.908 1.00 96.50 253 ASP A CA 1
ATOM 2010 C C . ASP A 1 253 ? 26.770 -4.811 -48.378 1.00 96.50 253 ASP A C 1
ATOM 2012 O O . ASP A 1 253 ? 27.615 -4.448 -49.198 1.00 96.50 253 ASP A O 1
ATOM 2016 N N . ALA A 1 254 ? 26.737 -6.062 -47.913 1.00 96.75 254 ALA A N 1
ATOM 2017 C CA . ALA A 1 254 ? 27.628 -7.113 -48.398 1.00 96.75 254 ALA A CA 1
ATOM 2018 C C . ALA A 1 254 ? 27.418 -7.379 -49.897 1.00 96.75 254 ALA A C 1
ATOM 2020 O O . ALA A 1 254 ? 28.386 -7.467 -50.649 1.00 96.75 254 ALA A O 1
ATOM 2021 N N . THR A 1 255 ? 26.164 -7.409 -50.352 1.00 95.25 255 THR A N 1
ATOM 2022 C CA . THR A 1 255 ? 25.815 -7.589 -51.769 1.00 95.25 255 THR A CA 1
ATOM 2023 C C . THR A 1 255 ? 26.293 -6.408 -52.614 1.00 95.25 255 THR A C 1
ATOM 2025 O O . THR A 1 255 ? 26.909 -6.606 -53.657 1.00 95.25 255 THR A O 1
ATOM 2028 N N . ARG A 1 256 ? 26.101 -5.167 -52.141 1.00 93.38 256 ARG A N 1
ATOM 2029 C CA . ARG A 1 256 ? 26.642 -3.959 -52.792 1.00 93.38 256 ARG A CA 1
ATOM 2030 C C . ARG A 1 256 ? 28.171 -3.981 -52.853 1.00 93.38 256 ARG A C 1
ATOM 2032 O O . ARG A 1 256 ? 28.745 -3.558 -53.853 1.00 93.38 256 ARG A O 1
ATOM 2039 N N . LYS A 1 257 ? 28.846 -4.466 -51.804 1.00 93.31 257 LYS A N 1
ATOM 2040 C CA . LYS A 1 257 ? 30.311 -4.633 -51.785 1.00 93.31 257 LYS A CA 1
ATOM 2041 C C . LYS A 1 257 ? 30.772 -5.684 -52.796 1.00 93.31 257 LYS A C 1
ATOM 2043 O O . LYS A 1 257 ? 31.713 -5.406 -53.531 1.00 93.31 257 LYS A O 1
ATOM 2048 N N . LEU A 1 258 ? 30.097 -6.832 -52.882 1.00 91.25 258 LEU A N 1
ATOM 2049 C CA . LEU A 1 258 ? 30.383 -7.863 -53.886 1.00 91.25 258 LEU A CA 1
ATOM 2050 C C . LEU A 1 258 ? 30.186 -7.333 -55.309 1.00 91.25 258 LEU A C 1
ATOM 2052 O O . LEU A 1 258 ? 31.090 -7.458 -56.120 1.00 91.25 258 LEU A O 1
ATOM 2056 N N . GLN A 1 259 ? 29.086 -6.625 -55.583 1.00 88.94 259 GLN A N 1
ATOM 2057 C CA . GLN A 1 259 ? 28.857 -5.989 -56.888 1.00 88.94 259 GLN A CA 1
ATOM 2058 C C . GLN A 1 259 ? 29.940 -4.967 -57.258 1.00 88.94 259 GLN A C 1
ATOM 2060 O O . GLN A 1 259 ? 30.293 -4.845 -58.427 1.00 88.94 259 GLN A O 1
ATOM 2065 N N . ARG A 1 260 ? 30.491 -4.230 -56.284 1.00 86.69 260 ARG A N 1
ATOM 2066 C CA . ARG A 1 260 ? 31.625 -3.319 -56.524 1.00 86.69 260 ARG A CA 1
ATOM 2067 C C . ARG A 1 260 ? 32.917 -4.072 -56.841 1.00 86.69 260 ARG A C 1
ATOM 2069 O O . ARG A 1 260 ? 33.699 -3.584 -57.647 1.00 86.69 260 ARG A O 1
ATOM 2076 N N . LEU A 1 261 ? 33.138 -5.232 -56.222 1.00 85.19 261 LEU A N 1
ATOM 2077 C CA . LEU A 1 261 ? 34.297 -6.080 -56.505 1.00 85.19 261 LEU A CA 1
ATOM 2078 C C . LEU A 1 261 ? 34.163 -6.761 -57.876 1.00 85.19 261 LEU A C 1
ATOM 2080 O O . LEU A 1 261 ? 35.078 -6.632 -58.685 1.00 85.19 261 LEU A O 1
ATOM 2084 N N . ASP A 1 262 ? 33.013 -7.366 -58.179 1.00 77.88 262 ASP A N 1
ATOM 2085 C CA . ASP A 1 262 ? 32.720 -8.006 -59.473 1.00 77.88 262 ASP A CA 1
ATOM 2086 C C . ASP A 1 262 ? 32.642 -6.991 -60.628 1.00 77.88 262 ASP A C 1
ATOM 2088 O O . ASP A 1 262 ? 33.009 -7.291 -61.762 1.00 77.88 262 ASP A O 1
ATOM 2092 N N . GLY A 1 263 ? 32.217 -5.757 -60.340 1.00 63.25 263 GLY A N 1
ATOM 2093 C CA . GLY A 1 263 ? 32.222 -4.632 -61.276 1.00 63.25 263 GLY A CA 1
ATOM 2094 C C . GLY A 1 263 ? 33.610 -4.035 -61.539 1.00 63.25 263 GLY A C 1
ATOM 2095 O O . GLY A 1 263 ? 33.719 -3.088 -62.321 1.00 63.25 263 GLY A O 1
ATOM 2096 N N . THR A 1 264 ? 34.673 -4.557 -60.916 1.00 54.00 264 THR A N 1
ATOM 2097 C CA . THR A 1 264 ? 36.048 -4.147 -61.226 1.00 54.00 264 THR A CA 1
ATOM 2098 C C . THR A 1 264 ? 36.437 -4.748 -62.585 1.00 54.00 264 THR A C 1
ATOM 2100 O O . THR A 1 264 ? 36.525 -5.970 -62.718 1.00 54.00 264 THR A O 1
ATOM 2103 N N . PRO A 1 265 ? 36.662 -3.927 -63.627 1.00 53.16 265 PRO A N 1
ATOM 2104 C CA . PRO A 1 265 ? 36.777 -4.391 -65.002 1.00 53.16 265 PRO A CA 1
ATOM 2105 C C . PRO A 1 265 ? 38.168 -4.977 -65.225 1.00 53.16 265 PRO A C 1
ATOM 2107 O O . PRO A 1 265 ? 39.075 -4.285 -65.684 1.00 53.16 265 PRO A O 1
ATOM 2110 N N . GLN A 1 266 ? 38.358 -6.250 -64.884 1.00 54.12 266 GLN A N 1
ATOM 2111 C CA . GLN A 1 266 ? 39.609 -6.925 -65.218 1.00 54.12 266 GLN A CA 1
ATOM 2112 C C . GLN A 1 266 ? 39.471 -8.247 -65.963 1.00 54.12 266 GLN A C 1
ATOM 2114 O O . GLN A 1 266 ? 40.484 -8.680 -66.489 1.00 54.12 266 GLN A O 1
ATOM 2119 N N . ASN A 1 267 ? 38.280 -8.850 -66.109 1.00 52.97 267 ASN A N 1
ATOM 2120 C CA . ASN A 1 267 ? 38.139 -10.106 -66.870 1.00 52.97 267 ASN A CA 1
ATOM 2121 C C . ASN A 1 267 ? 36.708 -10.406 -67.379 1.00 52.97 267 ASN A C 1
ATOM 2123 O O . ASN A 1 267 ? 36.138 -11.457 -67.101 1.00 52.97 267 ASN A O 1
ATOM 2127 N N . SER A 1 268 ? 36.109 -9.518 -68.177 1.00 48.25 268 SER A N 1
ATOM 2128 C CA . SER A 1 268 ? 34.985 -9.910 -69.050 1.00 48.25 268 SER A CA 1
ATOM 2129 C C . SER A 1 268 ? 35.184 -9.379 -70.471 1.00 48.25 268 SER A C 1
ATOM 2131 O O . SER A 1 268 ? 35.004 -8.185 -70.714 1.00 48.25 268 SER A O 1
ATOM 2133 N N . PRO A 1 269 ? 35.557 -10.247 -71.431 1.00 52.56 269 PRO A N 1
ATOM 2134 C CA . PRO A 1 269 ? 35.704 -9.894 -72.830 1.00 52.56 269 PRO A CA 1
ATOM 2135 C C . PRO A 1 269 ? 34.387 -10.168 -73.567 1.00 52.56 269 PRO A C 1
ATOM 2137 O O . PRO A 1 269 ? 34.304 -11.144 -74.298 1.00 52.56 269 PRO A O 1
ATOM 2140 N N . SER A 1 270 ? 33.338 -9.365 -73.350 1.00 53.97 270 SER A N 1
ATOM 2141 C CA . SER A 1 270 ? 32.208 -9.169 -74.291 1.00 53.97 270 SER A CA 1
ATOM 2142 C C . SER A 1 270 ? 31.024 -8.479 -73.617 1.00 53.97 270 SER A C 1
ATOM 2144 O O . SER A 1 270 ? 30.165 -9.135 -73.044 1.00 53.97 270 SER A O 1
ATOM 2146 N N . ALA A 1 271 ? 30.933 -7.160 -73.761 1.00 49.78 271 ALA A N 1
ATOM 2147 C CA . ALA A 1 271 ? 29.656 -6.460 -73.911 1.00 49.78 271 ALA A CA 1
ATOM 2148 C C . ALA A 1 271 ? 29.939 -5.063 -74.474 1.00 49.78 271 ALA A C 1
ATOM 2150 O O . ALA A 1 271 ? 30.346 -4.137 -73.775 1.00 49.78 271 ALA A O 1
ATOM 2151 N N . ARG A 1 272 ? 29.780 -4.951 -75.794 1.00 50.31 272 ARG A N 1
ATOM 2152 C CA . ARG A 1 272 ? 29.729 -3.695 -76.540 1.00 50.31 272 ARG A CA 1
ATOM 2153 C C . ARG A 1 272 ? 28.535 -2.860 -76.065 1.00 50.31 272 ARG A C 1
ATOM 2155 O O . ARG A 1 272 ? 27.426 -3.376 -76.031 1.00 50.31 272 ARG A O 1
ATOM 2162 N N . GLY A 1 273 ? 28.758 -1.558 -75.884 1.00 50.12 273 GLY A N 1
ATOM 2163 C CA . GLY A 1 273 ? 27.747 -0.543 -76.193 1.00 50.12 273 GLY A CA 1
ATOM 2164 C C . GLY A 1 273 ? 27.270 0.327 -75.033 1.00 50.12 273 GLY A C 1
ATOM 2165 O O . GLY A 1 273 ? 26.148 0.167 -74.583 1.00 50.12 273 GLY A O 1
ATOM 2166 N N . SER A 1 274 ? 28.070 1.320 -74.636 1.00 43.47 274 SER A N 1
ATOM 2167 C CA . SER A 1 274 ? 27.596 2.713 -74.591 1.00 43.47 274 SER A CA 1
ATOM 2168 C C . SER A 1 274 ? 28.784 3.672 -74.468 1.00 43.47 274 SER A C 1
ATOM 2170 O O . SER A 1 274 ? 29.446 3.763 -73.438 1.00 43.47 274 SER A O 1
ATOM 2172 N N . SER A 1 275 ? 29.041 4.376 -75.568 1.00 47.75 275 SER A N 1
ATOM 2173 C CA . SER A 1 275 ? 29.730 5.669 -75.680 1.00 47.75 275 SER A CA 1
ATOM 2174 C C . SER A 1 275 ? 29.253 6.641 -74.584 1.00 47.75 275 SER A C 1
ATOM 2176 O O . SER A 1 275 ? 28.059 6.666 -74.312 1.00 47.75 275 SER A O 1
ATOM 2178 N N . THR A 1 276 ? 30.056 7.457 -73.892 1.00 51.69 276 THR A N 1
ATOM 2179 C CA . THR A 1 276 ? 31.185 8.310 -74.308 1.00 51.69 276 THR A CA 1
ATOM 2180 C C . THR A 1 276 ? 32.079 8.669 -73.097 1.00 51.69 276 THR A C 1
ATOM 2182 O O . THR A 1 276 ? 31.539 9.138 -72.093 1.00 51.69 276 THR A O 1
ATOM 2185 N N . PRO A 1 277 ? 33.421 8.577 -73.167 1.00 48.94 277 PRO A N 1
ATOM 2186 C CA . PRO A 1 277 ? 34.313 9.236 -72.215 1.00 48.94 277 PRO A CA 1
ATOM 2187 C C . PRO A 1 277 ? 34.727 10.609 -72.763 1.00 48.94 277 PRO A C 1
ATOM 2189 O O . PRO A 1 277 ? 35.310 10.695 -73.843 1.00 48.94 277 PRO A O 1
ATOM 2192 N N . ARG A 1 278 ? 34.439 11.691 -72.029 1.00 47.06 278 ARG A N 1
ATOM 2193 C CA . ARG A 1 278 ? 34.973 13.015 -72.364 1.00 47.06 278 ARG A CA 1
ATOM 2194 C C . ARG A 1 278 ? 36.407 13.129 -71.843 1.00 47.06 278 ARG A C 1
ATOM 2196 O O . ARG A 1 278 ? 36.713 12.815 -70.696 1.00 47.06 278 ARG A O 1
ATOM 2203 N N . GLU A 1 279 ? 37.266 13.507 -72.769 1.00 42.34 279 GLU A N 1
ATOM 2204 C CA . GLU A 1 279 ? 38.719 13.578 -72.742 1.00 42.34 279 GLU A CA 1
ATOM 2205 C C . GLU A 1 279 ? 39.299 14.521 -71.666 1.00 42.34 279 GLU A C 1
ATOM 2207 O O . GLU A 1 279 ? 38.830 15.642 -71.529 1.00 42.34 279 GLU A O 1
ATOM 2212 N N . ARG A 1 280 ? 40.349 14.038 -70.967 1.00 53.84 280 ARG A N 1
ATOM 2213 C CA . ARG A 1 280 ? 41.693 14.642 -70.709 1.00 53.84 280 ARG A CA 1
ATOM 2214 C C . ARG A 1 280 ? 41.818 16.118 -70.212 1.00 53.84 280 ARG A C 1
ATOM 2216 O O . ARG A 1 280 ? 41.059 16.975 -70.626 1.00 53.84 280 ARG A O 1
ATOM 2223 N N . PRO A 1 281 ? 42.849 16.455 -69.389 1.00 49.00 281 PRO A N 1
ATOM 2224 C CA . PRO A 1 281 ? 44.251 16.231 -69.759 1.00 49.00 281 PRO A CA 1
ATOM 2225 C C . PRO A 1 281 ? 45.140 15.539 -68.720 1.00 49.00 281 PRO A C 1
ATOM 2227 O O . PRO A 1 281 ? 45.204 15.873 -67.542 1.00 49.00 281 PRO A O 1
ATOM 2230 N N . ARG A 1 282 ? 45.925 14.597 -69.252 1.00 52.47 282 ARG A N 1
ATOM 2231 C CA . ARG A 1 282 ? 47.209 14.163 -68.709 1.00 52.47 282 ARG A CA 1
ATOM 2232 C C . ARG A 1 282 ? 48.260 15.199 -69.108 1.00 52.47 282 ARG A C 1
ATOM 2234 O O . ARG A 1 282 ? 48.676 15.194 -70.260 1.00 52.47 282 ARG A O 1
ATOM 2241 N N . SER A 1 283 ? 48.712 16.018 -68.168 1.00 52.59 283 SER A N 1
ATOM 2242 C CA . SER A 1 283 ? 50.045 16.637 -68.194 1.00 52.59 283 SER A CA 1
ATOM 2243 C C . SER A 1 283 ? 50.306 17.320 -66.852 1.00 52.59 283 SER A C 1
ATOM 2245 O O . SER A 1 283 ? 49.665 18.318 -66.552 1.00 52.59 283 SER A O 1
ATOM 2247 N N . ILE A 1 284 ? 51.190 16.704 -66.062 1.00 51.78 284 ILE A N 1
ATOM 2248 C CA . ILE A 1 284 ? 52.037 17.159 -64.933 1.00 51.78 284 ILE A CA 1
ATOM 2249 C C . ILE A 1 284 ? 52.254 15.886 -64.091 1.00 51.78 284 ILE A C 1
ATOM 2251 O O . ILE A 1 284 ? 51.641 15.650 -63.055 1.00 51.78 284 ILE A O 1
ATOM 2255 N N . VAL A 1 285 ? 53.055 14.971 -64.643 1.00 55.19 285 VAL A N 1
ATOM 2256 C CA . VAL A 1 285 ? 53.540 13.755 -63.972 1.00 55.19 285 VAL A CA 1
ATOM 2257 C C . VAL A 1 285 ? 55.057 13.842 -63.991 1.00 55.19 285 VAL A C 1
ATOM 2259 O O . VAL A 1 285 ? 55.722 13.201 -64.789 1.00 55.19 285 VAL A O 1
ATOM 2262 N N . MET A 1 286 ? 55.582 14.720 -63.153 1.00 51.41 286 MET A N 1
ATOM 2263 C CA . MET A 1 286 ? 56.952 14.716 -62.649 1.00 51.41 286 MET A CA 1
ATOM 2264 C C . MET A 1 286 ? 56.901 15.706 -61.471 1.00 51.41 286 MET A C 1
ATOM 2266 O O . MET A 1 286 ? 56.390 16.800 -61.663 1.00 51.41 286 MET A O 1
ATOM 2270 N N . GLU A 1 287 ? 57.310 15.289 -60.266 1.00 50.81 287 GLU A N 1
ATOM 2271 C CA . GLU A 1 287 ? 57.303 16.043 -58.980 1.00 50.81 287 GLU A CA 1
ATOM 2272 C C . GLU A 1 287 ? 56.085 15.944 -58.021 1.00 50.81 287 GLU A C 1
ATOM 2274 O O . GLU A 1 287 ? 56.037 16.653 -57.023 1.00 50.81 287 GLU A O 1
ATOM 2279 N N . ARG A 1 288 ? 55.126 15.015 -58.199 1.00 52.41 288 ARG A N 1
ATOM 2280 C CA . ARG A 1 288 ? 54.072 14.735 -57.173 1.00 52.41 288 ARG A CA 1
ATOM 2281 C C . ARG A 1 288 ? 54.093 13.330 -56.561 1.00 52.41 288 ARG A C 1
ATOM 2283 O O . ARG A 1 288 ? 53.118 12.899 -55.941 1.00 52.41 288 ARG A O 1
ATOM 2290 N N . ARG A 1 289 ? 55.178 12.575 -56.750 1.00 53.06 289 ARG A N 1
ATOM 2291 C CA . ARG A 1 289 ? 55.300 11.230 -56.159 1.00 53.06 289 ARG A CA 1
ATOM 2292 C C . ARG A 1 289 ? 55.617 11.270 -54.662 1.00 53.06 289 ARG A C 1
ATOM 2294 O O . ARG A 1 289 ? 55.134 10.401 -53.949 1.00 53.06 289 ARG A O 1
ATOM 2301 N N . ASP A 1 290 ? 56.280 12.323 -54.192 1.00 53.75 290 ASP A N 1
ATOM 2302 C CA . ASP A 1 290 ? 56.598 12.466 -52.766 1.00 53.75 290 ASP A CA 1
ATOM 2303 C C . ASP A 1 290 ? 55.462 13.152 -51.986 1.00 53.75 290 ASP A C 1
ATOM 2305 O O . ASP A 1 290 ? 55.151 12.745 -50.873 1.00 53.75 290 ASP A O 1
ATOM 2309 N N . THR A 1 291 ? 54.725 14.087 -52.602 1.00 56.81 291 THR A N 1
ATOM 2310 C CA . THR A 1 291 ? 53.585 14.777 -51.958 1.00 56.81 291 THR A CA 1
ATOM 2311 C C . THR A 1 291 ? 52.299 13.948 -51.906 1.00 56.81 291 THR A C 1
ATOM 2313 O O . THR A 1 291 ? 51.485 14.123 -51.005 1.00 56.81 291 THR A O 1
ATOM 2316 N N . SER A 1 292 ? 52.086 13.020 -52.845 1.00 60.31 292 SER A N 1
ATOM 2317 C CA . SER A 1 292 ? 50.952 12.084 -52.761 1.00 60.31 292 SER A CA 1
ATOM 2318 C C . SER A 1 292 ? 51.162 11.035 -51.672 1.00 60.31 292 SER A C 1
ATOM 2320 O O . SER A 1 292 ? 50.214 10.706 -50.964 1.00 60.31 292 SER A O 1
ATOM 2322 N N . ASN A 1 293 ? 52.397 10.558 -51.489 1.00 66.88 293 ASN A N 1
ATOM 2323 C CA . ASN A 1 293 ? 52.744 9.657 -50.393 1.00 66.88 293 ASN A CA 1
ATOM 2324 C C . ASN A 1 293 ? 52.589 10.362 -49.031 1.00 66.88 293 ASN A C 1
ATOM 2326 O O . ASN A 1 293 ? 52.092 9.756 -48.084 1.00 66.88 293 ASN A O 1
ATOM 2330 N N . ASP A 1 294 ? 52.912 11.658 -48.971 1.00 74.94 294 ASP A N 1
ATOM 2331 C CA . ASP A 1 294 ? 52.709 12.506 -47.791 1.00 74.94 294 ASP A CA 1
ATOM 2332 C C . ASP A 1 294 ? 51.217 12.713 -47.461 1.00 74.94 294 ASP A C 1
ATOM 2334 O O . ASP A 1 294 ? 50.805 12.532 -46.322 1.00 74.94 294 ASP A O 1
ATOM 2338 N N . LEU A 1 295 ? 50.347 12.941 -48.455 1.00 82.88 295 LEU A N 1
ATOM 2339 C CA . LEU A 1 295 ? 48.894 13.036 -48.223 1.00 82.88 295 LEU A CA 1
ATOM 2340 C C . LEU A 1 295 ? 48.279 11.733 -47.687 1.00 82.88 295 LEU A C 1
ATOM 2342 O O . LEU A 1 295 ? 47.396 11.777 -46.832 1.00 82.88 295 LEU A O 1
ATOM 2346 N N . PHE A 1 296 ? 48.735 10.567 -48.158 1.00 83.50 296 PHE A N 1
ATOM 2347 C CA . PHE A 1 296 ? 48.276 9.280 -47.621 1.00 83.50 296 PHE A CA 1
ATOM 2348 C C . PHE A 1 296 ? 48.795 9.023 -46.205 1.00 83.50 296 PHE A C 1
ATOM 2350 O O . PHE A 1 296 ? 48.063 8.475 -45.380 1.00 83.50 296 PHE A O 1
ATOM 2357 N N . GLN A 1 297 ? 50.032 9.425 -45.906 1.00 86.31 297 GLN A N 1
ATOM 2358 C CA . GLN A 1 297 ? 50.574 9.352 -44.550 1.00 86.31 297 GLN A CA 1
ATOM 2359 C C . GLN A 1 297 ? 49.844 10.314 -43.608 1.00 86.31 297 GLN A C 1
ATOM 2361 O O . GLN A 1 297 ? 49.436 9.892 -42.529 1.00 86.31 297 GLN A O 1
ATOM 2366 N N . ALA A 1 298 ? 49.570 11.545 -44.041 1.00 88.31 298 ALA A N 1
ATOM 2367 C CA . ALA A 1 298 ? 48.777 12.521 -43.302 1.00 88.31 298 ALA A CA 1
ATOM 2368 C C . ALA A 1 298 ? 47.348 12.018 -43.048 1.00 88.31 298 ALA A C 1
ATOM 2370 O O . ALA A 1 298 ? 46.877 12.065 -41.917 1.00 88.31 298 ALA A O 1
ATOM 2371 N N . ALA A 1 299 ? 46.679 11.451 -44.058 1.00 88.62 299 ALA A N 1
ATOM 2372 C CA . ALA A 1 299 ? 45.348 10.866 -43.893 1.00 88.62 299 ALA A CA 1
ATOM 2373 C C . ALA A 1 299 ? 45.355 9.660 -42.939 1.00 88.62 299 ALA A C 1
ATOM 2375 O O . ALA A 1 299 ? 44.438 9.494 -42.135 1.00 88.62 299 ALA A O 1
ATOM 2376 N N . ARG A 1 300 ? 46.398 8.821 -42.992 1.00 92.88 300 ARG A N 1
ATOM 2377 C CA . ARG A 1 300 ? 46.563 7.692 -42.070 1.00 92.88 300 ARG A CA 1
ATOM 2378 C C . ARG A 1 300 ? 46.806 8.166 -40.638 1.00 92.88 300 ARG A C 1
ATOM 2380 O O . ARG A 1 300 ? 46.206 7.608 -39.726 1.00 92.88 300 ARG A O 1
ATOM 2387 N N . ASN A 1 301 ? 47.651 9.174 -40.446 1.00 92.75 301 ASN A N 1
ATOM 2388 C CA . ASN A 1 301 ? 47.920 9.753 -39.133 1.00 92.75 301 ASN A CA 1
ATOM 2389 C C . ASN A 1 301 ? 46.664 10.424 -38.571 1.00 92.75 301 ASN A C 1
ATOM 2391 O O . ASN A 1 301 ? 46.287 10.113 -37.450 1.00 92.75 301 ASN A O 1
ATOM 2395 N N . ALA A 1 302 ? 45.935 11.201 -39.378 1.00 93.94 302 ALA A N 1
ATOM 2396 C CA . ALA A 1 302 ? 44.662 11.801 -38.981 1.00 93.94 302 ALA A CA 1
ATOM 2397 C C . ALA A 1 302 ? 43.609 10.745 -38.590 1.00 93.94 302 ALA A C 1
ATOM 2399 O O . ALA A 1 302 ? 42.902 10.908 -37.601 1.00 93.94 302 ALA A O 1
ATOM 2400 N N . ALA A 1 303 ? 43.527 9.623 -39.316 1.00 94.00 303 ALA A N 1
ATOM 2401 C CA . ALA A 1 303 ? 42.627 8.525 -38.959 1.00 94.00 303 ALA A CA 1
ATOM 2402 C C . ALA A 1 303 ? 43.036 7.823 -37.649 1.00 94.00 303 ALA A C 1
ATOM 2404 O O . ALA A 1 303 ? 42.176 7.391 -36.879 1.00 94.00 303 ALA A O 1
ATOM 2405 N N . LEU A 1 304 ? 44.341 7.697 -37.383 1.00 96.06 304 LEU A N 1
ATOM 2406 C CA . LEU A 1 304 ? 44.843 7.157 -36.119 1.00 96.06 304 LEU A CA 1
ATOM 2407 C C . LEU A 1 304 ? 44.607 8.125 -34.954 1.00 96.06 304 LEU A C 1
ATOM 2409 O O . LEU A 1 304 ? 44.204 7.672 -33.887 1.00 96.06 304 LEU A O 1
ATOM 2413 N N . GLU A 1 305 ? 44.793 9.427 -35.164 1.00 95.81 305 GLU A N 1
ATOM 2414 C CA . GLU A 1 305 ? 44.489 10.478 -34.188 1.00 95.81 305 GLU A CA 1
ATOM 2415 C C . GLU A 1 305 ? 42.995 10.517 -33.864 1.00 95.81 305 GLU A C 1
ATOM 2417 O O . GLU A 1 305 ? 42.625 10.517 -32.694 1.00 95.81 305 GLU A O 1
ATOM 2422 N N . GLN A 1 306 ? 42.121 10.439 -34.873 1.00 95.56 306 GLN A N 1
ATOM 2423 C CA . GLN A 1 306 ? 40.679 10.349 -34.647 1.00 95.56 306 GLN A CA 1
ATOM 2424 C C . GLN A 1 306 ? 40.322 9.111 -33.815 1.00 95.56 306 GLN A C 1
ATOM 2426 O O . GLN A 1 306 ? 39.571 9.210 -32.847 1.00 95.56 306 GLN A O 1
ATOM 2431 N N . ARG A 1 307 ? 40.898 7.946 -34.140 1.00 94.50 307 ARG A N 1
ATOM 2432 C CA . ARG A 1 307 ? 40.677 6.722 -33.360 1.00 94.50 307 ARG A CA 1
ATOM 2433 C C . ARG A 1 307 ? 41.215 6.839 -31.931 1.00 94.50 307 ARG A C 1
ATOM 2435 O O . ARG A 1 307 ? 40.613 6.279 -31.019 1.00 94.50 307 ARG A O 1
ATOM 2442 N N . ALA A 1 308 ? 42.334 7.534 -31.725 1.00 96.56 308 ALA A N 1
ATOM 2443 C CA . ALA A 1 308 ? 42.867 7.802 -30.393 1.00 96.56 308 ALA A CA 1
ATOM 2444 C C . ALA A 1 308 ? 41.905 8.686 -29.584 1.00 96.56 308 ALA A C 1
ATOM 2446 O O . ALA A 1 308 ? 41.565 8.322 -28.462 1.00 96.56 308 ALA A O 1
ATOM 2447 N N . LEU A 1 309 ? 41.372 9.757 -30.183 1.00 96.31 309 LEU A N 1
ATOM 2448 C CA . LEU A 1 309 ? 40.372 10.624 -29.551 1.00 96.31 309 LEU A CA 1
ATOM 2449 C C . LEU A 1 309 ? 39.069 9.876 -29.223 1.00 96.31 309 LEU A C 1
ATOM 2451 O O . LEU A 1 309 ? 38.509 10.057 -28.145 1.00 96.31 309 LEU A O 1
ATOM 2455 N N . GLU A 1 310 ? 38.591 8.999 -30.109 1.00 95.56 310 GLU A N 1
ATOM 2456 C CA . GLU A 1 310 ? 37.418 8.151 -29.843 1.00 95.56 310 GLU A CA 1
ATOM 2457 C C . GLU A 1 310 ? 37.664 7.189 -28.667 1.00 95.56 310 GLU A C 1
ATOM 2459 O O . GLU A 1 310 ? 36.777 6.981 -27.836 1.00 95.56 310 GLU A O 1
ATOM 2464 N N . LEU A 1 311 ? 38.874 6.626 -28.556 1.00 96.56 311 LEU A N 1
ATOM 2465 C CA . LEU A 1 311 ? 39.262 5.775 -27.427 1.00 96.56 311 LEU A CA 1
ATOM 2466 C C . LEU A 1 311 ? 39.398 6.565 -26.119 1.00 96.56 311 LEU A C 1
ATOM 2468 O O . LEU A 1 311 ? 38.992 6.062 -25.072 1.00 96.56 311 LEU A O 1
ATOM 2472 N N . GLU A 1 312 ? 39.921 7.790 -26.160 1.00 97.06 312 GLU A N 1
ATOM 2473 C CA . GLU A 1 312 ? 39.966 8.691 -25.003 1.00 97.06 312 GLU A CA 1
ATOM 2474 C C . GLU A 1 312 ? 38.552 9.044 -24.524 1.00 97.06 312 GLU A C 1
ATOM 2476 O O . GLU A 1 312 ? 38.243 8.878 -23.345 1.00 97.06 312 GLU A O 1
ATOM 2481 N N . GLN A 1 313 ? 37.645 9.398 -25.439 1.00 97.31 313 G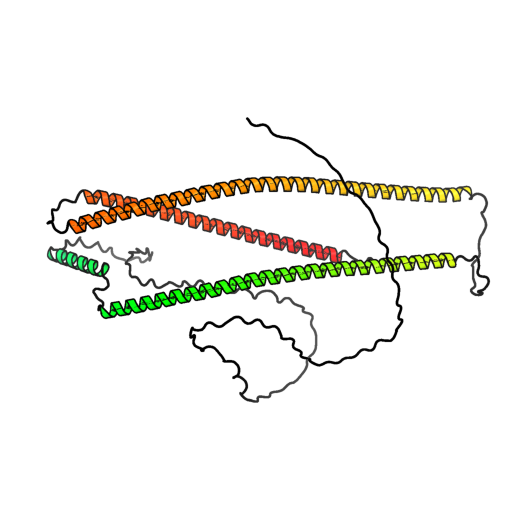LN A N 1
ATOM 2482 C CA . GLN A 1 313 ? 36.238 9.658 -25.113 1.00 97.31 313 GLN A CA 1
ATOM 2483 C C . GLN A 1 313 ? 35.521 8.419 -24.554 1.00 97.31 313 GLN A C 1
ATOM 2485 O O . GLN A 1 313 ? 34.722 8.523 -23.613 1.00 97.31 313 GLN A O 1
ATOM 2490 N N . ALA A 1 314 ? 35.794 7.234 -25.110 1.00 95.62 314 ALA A N 1
ATOM 2491 C CA . ALA A 1 314 ? 35.259 5.977 -24.596 1.00 95.62 314 ALA A CA 1
ATOM 2492 C C . ALA A 1 314 ? 35.778 5.690 -23.178 1.00 95.62 314 ALA A C 1
ATOM 2494 O O . ALA A 1 314 ? 34.985 5.334 -22.304 1.00 95.62 314 ALA A O 1
ATOM 2495 N N . ASN A 1 315 ? 37.070 5.911 -22.919 1.00 97.12 315 ASN A N 1
ATOM 2496 C CA . ASN A 1 315 ? 37.662 5.778 -21.589 1.00 97.12 315 ASN A CA 1
ATOM 2497 C C . ASN A 1 315 ? 37.058 6.772 -20.589 1.00 97.12 315 ASN A C 1
ATOM 2499 O O . ASN A 1 315 ? 36.670 6.358 -19.498 1.00 97.12 315 ASN A O 1
ATOM 2503 N N . ASP A 1 316 ? 36.881 8.040 -20.961 1.00 97.38 316 ASP A N 1
ATOM 2504 C CA . ASP A 1 316 ? 36.223 9.042 -20.113 1.00 97.38 316 ASP A CA 1
ATOM 2505 C C . ASP A 1 316 ? 34.786 8.642 -19.767 1.00 97.38 316 ASP A C 1
ATOM 2507 O O . ASP A 1 316 ? 34.329 8.796 -18.631 1.00 97.38 316 ASP A O 1
ATOM 2511 N N . THR A 1 317 ? 34.062 8.089 -20.739 1.00 96.81 317 THR A N 1
ATOM 2512 C CA . THR A 1 317 ? 32.698 7.591 -20.534 1.00 96.81 317 THR A CA 1
ATOM 2513 C C . THR A 1 317 ? 32.684 6.384 -19.596 1.00 96.81 317 THR A C 1
ATOM 2515 O O . THR A 1 317 ? 31.834 6.307 -18.707 1.00 96.81 317 THR A O 1
ATOM 2518 N N . LEU A 1 318 ? 33.637 5.457 -19.739 1.00 96.06 318 LEU A N 1
ATOM 2519 C CA . LEU A 1 318 ? 33.785 4.317 -18.834 1.00 96.06 318 LEU A CA 1
ATOM 2520 C C . LEU A 1 318 ? 34.147 4.763 -17.415 1.00 96.06 318 LEU A C 1
ATOM 2522 O O . LEU A 1 318 ? 33.552 4.268 -16.462 1.00 96.06 318 LEU A O 1
ATOM 2526 N N . LEU A 1 319 ? 35.045 5.735 -17.256 1.00 97.12 319 LEU A N 1
ATOM 2527 C CA . LEU A 1 319 ? 35.397 6.293 -15.949 1.00 97.12 319 LEU A CA 1
ATOM 2528 C C . LEU A 1 319 ? 34.199 6.973 -15.276 1.00 97.12 319 LEU A C 1
ATOM 2530 O O . LEU A 1 319 ? 33.979 6.766 -14.081 1.00 97.12 319 LEU A O 1
ATOM 2534 N N . LYS A 1 320 ? 33.378 7.717 -16.032 1.00 97.56 320 LYS A N 1
ATOM 2535 C CA . LYS A 1 320 ? 32.114 8.286 -15.528 1.00 97.56 320 LYS A CA 1
ATOM 2536 C C . LYS A 1 320 ? 31.154 7.194 -15.056 1.00 97.56 320 LYS A C 1
ATOM 2538 O O . LYS A 1 320 ? 30.658 7.280 -13.936 1.00 97.56 320 LYS A O 1
ATOM 2543 N N . ARG A 1 321 ? 30.967 6.131 -15.848 1.00 94.25 321 ARG A N 1
ATOM 2544 C CA . ARG A 1 321 ? 30.129 4.979 -15.466 1.00 94.25 321 ARG A CA 1
ATOM 2545 C C . ARG A 1 321 ? 30.651 4.270 -14.217 1.00 94.25 321 ARG A C 1
ATOM 2547 O O . ARG A 1 321 ? 29.871 3.954 -13.329 1.00 94.25 321 ARG A O 1
ATOM 2554 N N . VAL A 1 322 ? 31.962 4.059 -14.103 1.00 96.69 322 VAL A N 1
ATOM 2555 C CA . VAL A 1 322 ? 32.573 3.470 -12.898 1.00 96.69 322 VAL A CA 1
ATOM 2556 C C . VAL A 1 322 ? 32.354 4.370 -11.679 1.00 96.69 322 VAL A C 1
ATOM 2558 O O . VAL A 1 322 ? 32.056 3.874 -10.594 1.00 96.69 322 VAL A O 1
ATOM 2561 N N . ALA A 1 323 ? 32.458 5.691 -11.837 1.00 96.00 323 ALA A N 1
ATOM 2562 C CA . ALA A 1 323 ? 32.175 6.633 -10.758 1.00 96.00 323 ALA A CA 1
ATOM 2563 C C . ALA A 1 323 ? 30.692 6.619 -10.345 1.00 96.00 323 ALA A C 1
ATOM 2565 O O . ALA A 1 323 ? 30.394 6.704 -9.155 1.00 96.00 323 ALA A O 1
ATOM 2566 N N . GLU A 1 324 ? 29.766 6.492 -11.295 1.00 94.31 324 GLU A N 1
ATOM 2567 C CA . GLU A 1 324 ? 28.332 6.332 -11.026 1.00 94.31 324 GLU A CA 1
ATOM 2568 C C . GLU A 1 324 ? 28.033 5.022 -10.293 1.00 94.31 324 GLU A C 1
ATOM 2570 O O . GLU A 1 324 ? 27.370 5.057 -9.259 1.00 94.31 324 GLU A O 1
ATOM 2575 N N . ILE A 1 325 ? 28.596 3.897 -10.747 1.00 94.81 325 ILE A N 1
ATOM 2576 C CA . ILE A 1 325 ? 28.448 2.596 -10.078 1.00 94.81 325 ILE A CA 1
ATOM 2577 C C . ILE A 1 325 ? 28.942 2.689 -8.631 1.00 94.81 325 ILE A C 1
ATOM 2579 O O . ILE A 1 325 ? 28.200 2.357 -7.710 1.00 94.81 325 ILE A O 1
ATOM 2583 N N . ARG A 1 326 ? 30.126 3.267 -8.396 1.00 96.31 326 ARG A N 1
ATOM 2584 C CA . ARG A 1 326 ? 30.639 3.481 -7.032 1.00 96.31 326 ARG A CA 1
ATOM 2585 C C . ARG A 1 326 ? 29.724 4.362 -6.180 1.00 96.31 326 ARG A C 1
ATOM 2587 O O . ARG A 1 326 ? 29.543 4.090 -4.997 1.00 96.31 326 ARG A O 1
ATOM 2594 N N . LYS A 1 327 ? 29.120 5.412 -6.752 1.00 94.00 327 LYS A N 1
ATOM 2595 C CA . LYS A 1 327 ? 28.124 6.229 -6.035 1.00 94.00 327 LYS A CA 1
ATOM 2596 C C . LYS A 1 327 ? 26.899 5.398 -5.652 1.00 94.00 327 LYS A C 1
ATOM 2598 O O . LYS A 1 327 ? 26.418 5.537 -4.530 1.00 94.00 327 LYS A O 1
ATOM 2603 N N . THR A 1 328 ? 26.415 4.538 -6.550 1.00 93.06 328 THR A N 1
ATOM 2604 C CA . THR A 1 328 ? 25.275 3.654 -6.264 1.00 93.06 328 THR A CA 1
ATOM 2605 C C . THR A 1 328 ? 25.609 2.578 -5.234 1.00 93.06 328 THR A C 1
ATOM 2607 O O . THR A 1 328 ? 24.785 2.323 -4.365 1.00 93.06 328 THR A O 1
ATOM 2610 N N . GLU A 1 329 ? 26.822 2.021 -5.249 1.00 94.81 329 GLU A N 1
ATOM 2611 C CA . GLU A 1 329 ? 27.297 1.061 -4.242 1.00 94.81 329 GLU A CA 1
ATOM 2612 C C . GLU A 1 329 ? 27.343 1.699 -2.851 1.00 94.81 329 GLU A C 1
ATOM 2614 O O . GLU A 1 329 ? 26.786 1.152 -1.904 1.00 94.81 329 GLU A O 1
ATOM 2619 N N . VAL A 1 330 ? 27.910 2.906 -2.736 1.00 95.81 330 VAL A N 1
ATOM 2620 C CA . VAL A 1 330 ? 27.938 3.653 -1.467 1.00 95.81 330 VAL A CA 1
ATOM 2621 C C . VAL A 1 330 ? 26.523 4.010 -0.997 1.00 95.81 330 VAL A C 1
ATOM 2623 O O . VAL A 1 330 ? 26.234 3.960 0.198 1.00 95.81 330 VAL A O 1
ATOM 2626 N N . ALA A 1 331 ? 25.621 4.379 -1.911 1.00 91.94 331 ALA A N 1
ATOM 2627 C CA . ALA A 1 331 ? 24.225 4.645 -1.567 1.00 91.94 331 ALA A CA 1
ATOM 2628 C C . ALA A 1 331 ? 23.505 3.374 -1.085 1.00 91.94 331 ALA A C 1
ATOM 2630 O O . ALA A 1 331 ? 22.781 3.427 -0.092 1.00 91.94 331 ALA A O 1
ATOM 2631 N N . HIS A 1 332 ? 23.741 2.238 -1.743 1.00 92.75 332 HIS A N 1
ATOM 2632 C CA . HIS A 1 332 ? 23.199 0.939 -1.358 1.00 92.75 332 HIS A CA 1
ATOM 2633 C C . HIS A 1 332 ? 23.731 0.487 0.007 1.00 92.75 332 HIS A C 1
ATOM 2635 O O . HIS A 1 332 ? 22.955 0.045 0.847 1.00 92.75 332 HIS A O 1
ATOM 2641 N N . GLU A 1 333 ? 25.026 0.658 0.277 1.00 96.69 333 GLU A N 1
ATOM 2642 C CA . GLU A 1 333 ? 25.624 0.344 1.578 1.00 96.69 333 GLU A CA 1
ATOM 2643 C C . GLU A 1 333 ? 25.018 1.196 2.702 1.00 96.69 333 GLU A C 1
ATOM 2645 O O . GLU A 1 333 ? 24.639 0.667 3.746 1.00 96.69 333 GLU A O 1
ATOM 2650 N N . LYS A 1 334 ? 24.827 2.501 2.471 1.00 95.31 334 LYS A N 1
ATOM 2651 C CA . LYS A 1 334 ? 24.130 3.382 3.423 1.00 95.31 334 LYS A CA 1
ATOM 2652 C C . LYS A 1 334 ? 22.671 2.976 3.634 1.00 95.31 334 LYS A C 1
ATOM 2654 O O . LYS A 1 334 ? 22.190 2.997 4.765 1.00 95.31 334 LYS A O 1
ATOM 2659 N N . ALA A 1 335 ? 21.961 2.607 2.568 1.00 91.88 335 ALA A N 1
ATOM 2660 C CA . ALA A 1 335 ? 20.584 2.127 2.663 1.00 91.88 335 ALA A CA 1
ATOM 2661 C C . ALA A 1 335 ? 20.502 0.816 3.461 1.00 91.88 335 ALA A C 1
ATOM 2663 O O . ALA A 1 335 ? 19.626 0.668 4.310 1.00 91.88 335 ALA A O 1
ATOM 2664 N N . TRP A 1 336 ? 21.452 -0.095 3.247 1.00 96.25 336 TRP A N 1
ATOM 2665 C CA . TRP A 1 336 ? 21.561 -1.350 3.985 1.00 96.25 336 TRP A CA 1
ATOM 2666 C C . TRP A 1 336 ? 21.868 -1.125 5.472 1.00 96.25 336 TRP A C 1
ATOM 2668 O O . TRP A 1 336 ? 21.217 -1.722 6.328 1.00 96.25 336 TRP A O 1
ATOM 2678 N N . GLN A 1 337 ? 22.784 -0.208 5.801 1.00 96.00 337 GLN A N 1
ATOM 2679 C CA . GLN A 1 337 ? 23.064 0.180 7.189 1.00 96.00 337 GLN A CA 1
ATOM 2680 C C . GLN A 1 337 ? 21.821 0.757 7.879 1.00 96.00 337 GLN A C 1
ATOM 2682 O O . GLN A 1 337 ? 21.481 0.327 8.979 1.00 96.00 337 GLN A O 1
ATOM 2687 N N . ARG A 1 338 ? 21.088 1.656 7.207 1.00 95.38 338 ARG A N 1
ATOM 2688 C CA . ARG A 1 338 ? 19.832 2.213 7.730 1.00 95.38 338 ARG A CA 1
ATOM 2689 C C . ARG A 1 338 ? 18.763 1.136 7.933 1.00 95.38 338 ARG A C 1
ATOM 2691 O O . ARG A 1 338 ? 18.049 1.169 8.927 1.00 95.38 338 ARG A O 1
ATOM 2698 N N . ALA A 1 339 ? 18.649 0.173 7.017 1.00 91.62 339 ALA A N 1
ATOM 2699 C CA . ALA A 1 339 ? 17.716 -0.944 7.164 1.00 91.62 339 ALA A CA 1
ATOM 2700 C C . ALA A 1 339 ? 18.053 -1.810 8.391 1.00 91.62 339 ALA A C 1
ATOM 2702 O O . ALA A 1 339 ? 17.157 -2.176 9.148 1.00 91.62 339 ALA A O 1
ATOM 2703 N N . LEU A 1 340 ? 19.340 -2.073 8.631 1.00 97.06 340 LEU A N 1
ATOM 2704 C CA . LEU A 1 340 ? 19.805 -2.810 9.807 1.00 97.06 340 LEU A CA 1
ATOM 2705 C C . LEU A 1 340 ? 19.541 -2.048 11.120 1.00 97.06 340 LEU A C 1
ATOM 2707 O O . LEU A 1 340 ? 19.227 -2.658 12.143 1.00 97.06 340 LEU A O 1
ATOM 2711 N N . GLU A 1 341 ? 19.675 -0.721 11.118 1.00 96.75 341 GLU A N 1
ATOM 2712 C CA . GLU A 1 341 ? 19.312 0.130 12.260 1.00 96.75 341 GLU A CA 1
ATOM 2713 C C . GLU A 1 341 ? 17.806 0.073 12.544 1.00 96.75 341 GLU A C 1
ATOM 2715 O O . GLU A 1 341 ? 17.413 -0.209 13.676 1.00 96.75 341 GLU A O 1
ATOM 2720 N N . LEU A 1 342 ? 16.970 0.213 11.512 1.00 93.38 342 LEU A N 1
ATOM 2721 C CA . LEU A 1 342 ? 15.513 0.097 11.630 1.00 93.38 342 LEU A CA 1
ATOM 2722 C C . LEU A 1 342 ? 15.066 -1.292 12.109 1.00 93.38 342 LEU A C 1
ATOM 2724 O O . LEU A 1 342 ? 14.084 -1.412 12.840 1.00 93.38 342 LEU A O 1
ATOM 2728 N N . GLU A 1 343 ? 15.767 -2.361 11.727 1.00 96.56 343 GLU A N 1
ATOM 2729 C CA . GLU A 1 343 ? 15.493 -3.710 12.235 1.00 96.56 343 GLU A CA 1
ATOM 2730 C C . GLU A 1 343 ? 15.781 -3.811 13.743 1.00 96.56 343 GLU A C 1
ATOM 2732 O O . GLU A 1 343 ? 14.984 -4.378 14.496 1.00 96.56 343 GLU A O 1
ATOM 2737 N N . LYS A 1 344 ? 16.885 -3.213 14.213 1.00 97.62 344 LYS A N 1
ATOM 2738 C CA . LYS A 1 344 ? 17.206 -3.145 15.648 1.00 97.62 344 LYS A CA 1
ATOM 2739 C C . LYS A 1 344 ? 16.165 -2.332 16.416 1.00 97.62 344 LYS A C 1
ATOM 2741 O O . LYS A 1 344 ? 15.723 -2.785 17.468 1.00 97.62 344 LYS A O 1
ATOM 2746 N N . GLU A 1 345 ? 15.745 -1.185 15.888 1.00 95.38 345 GLU A N 1
ATOM 2747 C CA . GLU A 1 345 ? 14.692 -0.352 16.484 1.00 95.38 345 GLU A CA 1
ATOM 2748 C C . GLU A 1 345 ? 13.355 -1.101 16.562 1.00 95.38 345 GLU A C 1
ATOM 2750 O O . GLU A 1 345 ? 12.746 -1.167 17.628 1.00 95.38 345 GLU A O 1
ATOM 2755 N N . ASN A 1 346 ? 12.938 -1.769 15.481 1.00 91.12 346 ASN A N 1
ATOM 2756 C CA . ASN A 1 346 ? 11.738 -2.610 15.484 1.00 91.12 346 ASN A CA 1
ATOM 2757 C C . ASN A 1 346 ? 11.831 -3.757 16.498 1.00 91.12 346 ASN A C 1
ATOM 2759 O O . ASN A 1 346 ? 10.846 -4.100 17.157 1.00 91.12 346 ASN A O 1
ATOM 2763 N N . ARG A 1 347 ? 13.016 -4.349 16.679 1.00 96.25 347 ARG A N 1
ATOM 2764 C CA . ARG A 1 347 ? 13.228 -5.378 17.702 1.00 96.25 347 ARG A CA 1
ATOM 2765 C C . ARG A 1 347 ? 13.070 -4.824 19.123 1.00 96.25 347 ARG A C 1
ATOM 2767 O O . ARG A 1 347 ? 12.514 -5.512 19.972 1.00 96.25 347 ARG A O 1
ATOM 2774 N N . VAL A 1 348 ? 13.518 -3.598 19.382 1.00 96.81 348 VAL A N 1
ATOM 2775 C CA . VAL A 1 348 ? 13.312 -2.932 20.680 1.00 96.81 348 VAL A CA 1
ATOM 2776 C C . VAL A 1 348 ? 11.830 -2.609 20.887 1.00 96.81 348 VAL A C 1
ATOM 2778 O O . VAL A 1 348 ? 11.267 -2.983 21.912 1.00 96.81 348 VAL A O 1
ATOM 2781 N N . LEU A 1 349 ? 11.158 -2.029 19.889 1.00 94.38 349 LEU A N 1
ATOM 2782 C CA . LEU A 1 349 ? 9.727 -1.710 19.965 1.00 94.38 349 LEU A CA 1
ATOM 2783 C C . LEU A 1 349 ? 8.852 -2.955 20.157 1.00 94.38 349 LEU A C 1
ATOM 2785 O O . LEU A 1 349 ? 7.846 -2.921 20.863 1.00 94.38 349 LEU A O 1
ATOM 2789 N N . THR A 1 350 ? 9.204 -4.079 19.534 1.00 94.38 350 THR A N 1
ATOM 2790 C CA . THR A 1 350 ? 8.479 -5.345 19.736 1.00 94.38 350 THR A CA 1
ATOM 2791 C C . THR A 1 350 ? 8.680 -5.905 21.143 1.00 94.38 350 THR A C 1
ATOM 2793 O O . THR A 1 350 ? 7.732 -6.454 21.707 1.00 94.38 350 THR A O 1
ATOM 2796 N N . GLN A 1 351 ? 9.866 -5.730 21.737 1.00 96.25 351 GLN A N 1
ATOM 2797 C CA . GLN A 1 351 ? 10.124 -6.079 23.137 1.00 96.25 351 GLN A CA 1
ATOM 2798 C C . GLN A 1 351 ? 9.328 -5.188 24.096 1.00 96.25 351 GLN A C 1
ATOM 2800 O O . GLN A 1 351 ? 8.611 -5.720 24.941 1.00 96.25 351 GLN A O 1
ATOM 2805 N N . GLU A 1 352 ? 9.358 -3.869 23.908 1.00 95.69 352 GLU A N 1
ATOM 2806 C CA . GLU A 1 352 ? 8.593 -2.908 24.716 1.00 95.69 352 GLU A CA 1
ATOM 2807 C C . GLU A 1 352 ? 7.084 -3.190 24.646 1.00 95.69 352 GLU A C 1
ATOM 2809 O O . GLU A 1 352 ? 6.400 -3.287 25.664 1.00 95.69 352 GLU A O 1
ATOM 2814 N N . ASN A 1 353 ? 6.551 -3.443 23.447 1.00 90.12 353 ASN A N 1
ATOM 2815 C CA . ASN A 1 353 ? 5.148 -3.820 23.282 1.00 90.12 353 ASN A CA 1
ATOM 2816 C C . ASN A 1 353 ? 4.803 -5.152 23.966 1.00 90.12 353 ASN A C 1
ATOM 2818 O O . ASN A 1 353 ? 3.680 -5.329 24.447 1.00 90.12 353 ASN A O 1
ATOM 2822 N N . ALA A 1 354 ? 5.731 -6.111 24.002 1.00 94.81 354 ALA A N 1
ATOM 2823 C CA . ALA A 1 354 ? 5.532 -7.364 24.720 1.00 94.81 354 ALA A CA 1
ATOM 2824 C C . ALA A 1 354 ? 5.527 -7.154 26.244 1.00 94.81 354 ALA A C 1
ATOM 2826 O O . ALA A 1 354 ? 4.743 -7.804 26.937 1.00 94.81 354 ALA A O 1
ATOM 2827 N N . GLU A 1 355 ? 6.350 -6.242 26.763 1.00 95.19 355 GLU A N 1
ATOM 2828 C CA . GLU A 1 355 ? 6.356 -5.846 28.176 1.00 95.19 355 GLU A CA 1
ATOM 2829 C C . GLU A 1 355 ? 5.065 -5.116 28.560 1.00 95.19 355 GLU A C 1
ATOM 2831 O O . GLU A 1 355 ? 4.367 -5.566 29.465 1.00 95.19 355 GLU A O 1
ATOM 2836 N N . LEU A 1 356 ? 4.634 -4.120 27.780 1.00 93.31 356 LEU A N 1
ATOM 2837 C CA . LEU A 1 356 ? 3.356 -3.429 27.995 1.00 93.31 356 LEU A CA 1
ATOM 2838 C C . LEU A 1 356 ? 2.152 -4.383 27.964 1.00 93.31 356 LEU A C 1
ATOM 2840 O O . LEU A 1 356 ? 1.184 -4.210 28.708 1.00 93.31 356 LEU A O 1
ATOM 2844 N N . LYS A 1 357 ? 2.188 -5.417 27.112 1.00 93.81 357 LYS A N 1
ATOM 2845 C CA . LYS A 1 357 ? 1.165 -6.474 27.108 1.00 93.81 357 LYS A CA 1
ATOM 2846 C C . LYS A 1 357 ? 1.187 -7.297 28.397 1.00 93.81 357 LYS A C 1
ATOM 2848 O O . LYS A 1 357 ? 0.115 -7.617 28.906 1.00 93.81 357 LYS A O 1
ATOM 2853 N N . LYS A 1 358 ? 2.366 -7.632 28.931 1.00 94.38 358 LYS A N 1
ATOM 2854 C CA . LYS A 1 358 ? 2.481 -8.330 30.222 1.00 94.38 358 LYS A CA 1
ATOM 2855 C C . LYS A 1 358 ? 1.939 -7.471 31.360 1.00 94.38 358 LYS A C 1
ATOM 2857 O O . LYS A 1 358 ? 1.171 -7.990 32.164 1.00 94.38 358 LYS A O 1
ATOM 2862 N N . ASP A 1 359 ? 2.258 -6.181 31.376 1.00 93.50 359 ASP A N 1
ATOM 2863 C CA . ASP A 1 359 ? 1.772 -5.245 32.393 1.00 93.50 359 ASP A CA 1
ATOM 2864 C C . ASP A 1 359 ? 0.252 -5.080 32.333 1.00 93.50 359 ASP A C 1
ATOM 2866 O O . ASP A 1 359 ? -0.414 -5.095 33.366 1.00 93.50 359 ASP A O 1
ATOM 2870 N N . ARG A 1 360 ? -0.329 -5.021 31.127 1.00 91.50 360 ARG A N 1
ATOM 2871 C CA . ARG A 1 360 ? -1.789 -5.035 30.938 1.00 91.50 360 ARG A CA 1
ATOM 2872 C C . ARG A 1 360 ? -2.434 -6.302 31.489 1.00 91.50 360 ARG A C 1
ATOM 2874 O O . ARG A 1 360 ? -3.386 -6.206 32.251 1.00 91.50 360 ARG A O 1
ATOM 2881 N N . VAL A 1 361 ? -1.897 -7.477 31.159 1.00 94.25 361 VAL A N 1
ATOM 2882 C CA . VAL A 1 361 ? -2.417 -8.757 31.675 1.00 94.25 361 VAL A CA 1
ATOM 2883 C C . VAL A 1 361 ? -2.260 -8.846 33.197 1.00 94.25 361 VAL A C 1
ATOM 2885 O O . VAL A 1 361 ? -3.147 -9.363 33.878 1.00 94.25 361 VAL A O 1
ATOM 2888 N N . ALA A 1 362 ? -1.158 -8.334 33.751 1.00 94.12 362 ALA A N 1
ATOM 2889 C CA . ALA A 1 362 ? -0.950 -8.257 35.193 1.00 94.12 362 ALA A CA 1
ATOM 2890 C C . ALA A 1 362 ? -1.961 -7.312 35.862 1.00 94.12 362 ALA A C 1
ATOM 2892 O O . ALA A 1 362 ? -2.539 -7.677 36.886 1.00 94.12 362 ALA A O 1
ATOM 2893 N N . GLY A 1 363 ? -2.226 -6.151 35.255 1.00 92.31 363 GLY A N 1
ATOM 2894 C CA . GLY A 1 363 ? -3.255 -5.205 35.683 1.00 92.31 363 GLY A CA 1
ATOM 2895 C C . GLY A 1 363 ? -4.658 -5.811 35.652 1.00 92.31 363 GLY A C 1
ATOM 2896 O O . GLY A 1 363 ? -5.361 -5.763 36.658 1.00 92.31 363 GLY A O 1
ATOM 2897 N N . ASP A 1 364 ? -5.032 -6.474 34.555 1.00 89.94 364 ASP A N 1
ATOM 2898 C CA . ASP A 1 364 ? -6.320 -7.167 34.422 1.00 89.94 364 ASP A CA 1
ATOM 2899 C C . ASP A 1 364 ? -6.475 -8.274 35.469 1.00 89.94 364 ASP A C 1
ATOM 2901 O O . ASP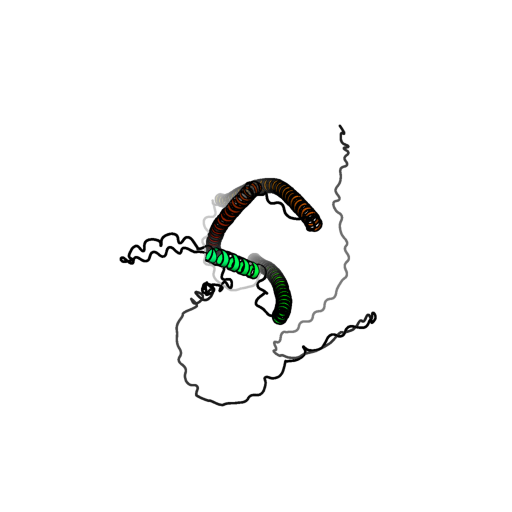 A 1 364 ? -7.542 -8.440 36.061 1.00 89.94 364 ASP A O 1
ATOM 2905 N N . LYS A 1 365 ? -5.405 -9.033 35.735 1.00 93.81 365 LYS A N 1
ATOM 2906 C CA . LYS A 1 365 ? -5.402 -10.074 36.769 1.00 93.81 365 LYS A CA 1
ATOM 2907 C C . LYS A 1 365 ? -5.549 -9.480 38.171 1.00 93.81 365 LYS A C 1
ATOM 2909 O O . LYS A 1 365 ? -6.299 -10.029 38.974 1.00 93.81 365 LYS A O 1
ATOM 2914 N N . ALA A 1 366 ? -4.860 -8.377 38.463 1.00 94.06 366 ALA A N 1
ATOM 2915 C CA . ALA A 1 366 ? -4.984 -7.673 39.737 1.00 94.06 366 ALA A CA 1
ATOM 2916 C C . ALA A 1 366 ? -6.403 -7.119 39.930 1.00 94.06 366 ALA A C 1
ATOM 2918 O O . ALA A 1 366 ? -6.991 -7.299 40.993 1.00 94.06 366 ALA A O 1
ATOM 2919 N N . TRP A 1 367 ? -6.987 -6.521 38.888 1.00 94.38 367 TRP A N 1
ATOM 2920 C CA . TRP A 1 367 ? -8.356 -6.012 38.925 1.00 94.38 367 TRP A CA 1
ATOM 2921 C C . TRP A 1 367 ? -9.382 -7.131 39.132 1.00 94.38 367 TRP A C 1
ATOM 2923 O O . TRP A 1 367 ? -10.238 -7.012 40.006 1.00 94.38 367 TRP A O 1
ATOM 2933 N N . ARG A 1 368 ? -9.253 -8.260 38.417 1.00 94.12 368 ARG A N 1
ATOM 2934 C CA . ARG A 1 368 ? -10.103 -9.444 38.641 1.00 94.12 368 ARG A CA 1
ATOM 2935 C C . ARG A 1 368 ? -10.013 -9.951 40.078 1.00 94.12 368 ARG A C 1
ATOM 2937 O O . ARG A 1 368 ? -11.046 -10.166 40.689 1.00 94.12 368 ARG A O 1
ATOM 2944 N N . ALA A 1 369 ? -8.810 -10.050 40.647 1.00 94.62 369 ALA A N 1
ATOM 2945 C CA . ALA A 1 369 ? -8.641 -10.471 42.039 1.00 94.62 369 ALA A CA 1
ATOM 2946 C C . ALA A 1 369 ? -9.332 -9.522 43.041 1.00 94.62 369 ALA A C 1
ATOM 2948 O O . ALA A 1 369 ? -9.891 -9.979 44.036 1.00 94.62 369 ALA A O 1
ATOM 2949 N N . VAL A 1 370 ? -9.329 -8.208 42.779 1.00 94.62 370 VAL A N 1
ATOM 2950 C CA . VAL A 1 370 ? -10.069 -7.226 43.593 1.00 94.62 370 VAL A CA 1
ATOM 2951 C C . VAL A 1 370 ? -11.579 -7.419 43.449 1.00 94.62 370 VAL A C 1
ATOM 2953 O O . VAL A 1 370 ? -12.285 -7.418 44.456 1.00 94.62 370 VAL A O 1
ATOM 2956 N N . VAL A 1 371 ? -12.078 -7.608 42.224 1.00 95.00 371 VAL A N 1
ATOM 2957 C CA . VAL A 1 371 ? -13.504 -7.860 41.960 1.00 95.00 371 VAL A CA 1
ATOM 2958 C C . VAL A 1 371 ? -13.966 -9.151 42.636 1.00 95.00 371 VAL A C 1
ATOM 2960 O O . VAL A 1 371 ? -14.985 -9.131 43.323 1.00 95.00 371 VAL A O 1
ATOM 2963 N N . ASP A 1 372 ? -13.198 -10.233 42.519 1.00 95.38 372 ASP A N 1
ATOM 2964 C CA . ASP A 1 372 ? -13.488 -11.517 43.163 1.00 95.38 372 ASP A CA 1
ATOM 2965 C C . ASP A 1 372 ? -13.522 -11.364 44.696 1.00 95.38 372 ASP A C 1
ATOM 2967 O O . ASP A 1 372 ? -14.459 -11.821 45.350 1.00 95.38 372 ASP A O 1
ATOM 2971 N N . GLY A 1 373 ? -12.563 -10.632 45.280 1.00 94.44 373 GLY A N 1
ATOM 2972 C CA . GLY A 1 373 ? -12.545 -10.343 46.718 1.00 94.44 373 GLY A CA 1
ATOM 2973 C C . GLY A 1 373 ? -13.723 -9.478 47.190 1.00 94.44 373 GLY A C 1
ATOM 2974 O O . GLY A 1 373 ? -14.238 -9.668 48.295 1.00 94.44 373 GLY A O 1
ATOM 2975 N N . LEU A 1 374 ? -14.195 -8.539 46.363 1.00 91.81 374 LEU A N 1
ATOM 2976 C CA . LEU A 1 374 ? -15.410 -7.767 46.646 1.00 91.81 374 LEU A CA 1
ATOM 2977 C C . LEU A 1 374 ? -16.669 -8.636 46.548 1.00 91.81 374 LEU A C 1
ATOM 2979 O O . LEU A 1 374 ? -17.557 -8.512 47.392 1.00 91.81 374 LEU A O 1
ATOM 2983 N N . GLN A 1 375 ? -16.743 -9.534 45.564 1.00 93.88 375 GLN A N 1
ATOM 2984 C CA . GLN A 1 375 ? -17.845 -10.489 45.427 1.00 93.88 375 GLN A CA 1
ATOM 2985 C C . GLN A 1 375 ? -17.912 -11.461 46.611 1.00 93.88 375 GLN A C 1
ATOM 2987 O O . GLN A 1 375 ? -19.005 -11.733 47.109 1.00 93.88 375 GLN A O 1
ATOM 2992 N N . GLU A 1 376 ? -16.767 -11.939 47.103 1.00 95.19 376 GLU A N 1
ATOM 2993 C CA . GLU A 1 376 ? -16.695 -12.795 48.290 1.00 95.19 376 GLU A CA 1
ATOM 2994 C C . GLU A 1 376 ? -17.204 -12.064 49.540 1.00 95.19 376 GLU A C 1
ATOM 2996 O O . GLU A 1 376 ? -18.096 -12.571 50.224 1.00 95.19 376 GLU A O 1
ATOM 3001 N N . ARG A 1 377 ? -16.744 -10.826 49.776 1.00 94.75 377 ARG A N 1
ATOM 3002 C CA . ARG A 1 377 ? -17.230 -9.978 50.882 1.00 94.75 377 ARG A CA 1
ATOM 3003 C C . ARG A 1 377 ? -18.729 -9.707 50.799 1.00 94.75 377 ARG A C 1
ATOM 3005 O O . ARG A 1 377 ? -19.423 -9.792 51.809 1.00 94.75 377 ARG A O 1
ATOM 3012 N N . LEU A 1 378 ? -19.251 -9.407 49.608 1.00 90.94 378 LEU A N 1
ATOM 3013 C CA . LEU A 1 378 ? -20.693 -9.249 49.400 1.00 90.94 378 LEU A CA 1
ATOM 3014 C C . LEU A 1 378 ? -21.444 -10.552 49.699 1.00 90.94 378 LEU A C 1
ATOM 3016 O O . LEU A 1 378 ? -22.510 -10.517 50.311 1.00 90.94 378 LEU A O 1
ATOM 3020 N N . GLY A 1 379 ? -20.883 -11.702 49.320 1.00 90.19 379 GLY A N 1
ATOM 3021 C CA . GLY A 1 379 ? -21.424 -13.018 49.649 1.00 90.19 379 GLY A CA 1
ATOM 3022 C C . GLY A 1 379 ? -21.453 -13.304 51.154 1.00 90.19 379 GLY A C 1
ATOM 3023 O O . GLY A 1 379 ? -22.432 -13.868 51.643 1.00 90.19 379 GLY A O 1
ATOM 3024 N N . GLU A 1 380 ? -20.421 -12.906 51.901 1.00 91.38 380 GLU A N 1
ATOM 3025 C CA . GLU A 1 380 ? -20.376 -13.015 53.366 1.00 91.38 380 GLU A CA 1
ATOM 3026 C C . GLU A 1 380 ? -21.413 -12.121 54.046 1.00 91.38 380 GLU A C 1
ATOM 3028 O O . GLU A 1 380 ? -22.161 -12.610 54.893 1.00 91.38 380 GLU A O 1
ATOM 3033 N N . ILE A 1 381 ? -21.517 -10.851 53.636 1.00 85.69 381 ILE A N 1
ATOM 3034 C CA . ILE A 1 381 ? -22.533 -9.915 54.146 1.00 85.69 381 ILE A CA 1
ATOM 3035 C C . ILE A 1 381 ? -23.937 -10.478 53.900 1.00 85.69 381 ILE A C 1
ATOM 3037 O O . ILE A 1 381 ? -24.765 -10.517 54.806 1.00 85.69 381 ILE A O 1
ATOM 3041 N N . ARG A 1 382 ? -24.195 -11.025 52.707 1.00 87.69 382 ARG A N 1
ATOM 3042 C CA . ARG A 1 382 ? -25.492 -11.641 52.393 1.00 87.69 382 ARG A CA 1
ATOM 3043 C C . ARG A 1 382 ? -25.801 -12.841 53.293 1.00 87.69 382 ARG A C 1
ATOM 3045 O O . ARG A 1 382 ? -26.942 -13.024 53.706 1.00 87.69 382 ARG A O 1
ATOM 3052 N N . LYS A 1 383 ? -24.798 -13.668 53.613 1.00 84.50 383 LYS A N 1
ATOM 3053 C CA . LYS A 1 383 ? -24.955 -14.817 54.524 1.00 84.50 383 LYS A CA 1
ATOM 3054 C C . LYS A 1 383 ? -25.229 -14.369 55.963 1.00 84.50 383 LYS A C 1
ATOM 3056 O O . LYS A 1 383 ? -26.055 -14.990 56.632 1.00 84.50 383 LYS A O 1
ATOM 3061 N N . THR A 1 384 ? -24.567 -13.316 56.444 1.00 82.12 384 THR A N 1
ATOM 3062 C CA . THR A 1 384 ? -24.780 -12.797 57.805 1.00 82.12 384 THR A CA 1
ATOM 3063 C C . THR A 1 384 ? -26.110 -12.060 57.941 1.00 82.12 384 THR A C 1
ATOM 3065 O O . THR A 1 384 ? -26.772 -12.221 58.963 1.00 82.12 384 THR A O 1
ATOM 3068 N N . GLU A 1 385 ? -26.572 -11.349 56.911 1.00 73.62 385 GLU A N 1
ATOM 3069 C CA . GLU A 1 385 ? -27.905 -10.729 56.887 1.00 73.62 385 GLU A CA 1
ATOM 3070 C C . GLU A 1 385 ? -29.033 -11.767 56.914 1.00 73.62 385 GLU A C 1
ATOM 3072 O O . GLU A 1 385 ? -29.971 -11.638 57.703 1.00 73.62 385 GLU A O 1
ATOM 3077 N N . VAL A 1 386 ? -28.920 -12.844 56.128 1.00 70.88 386 VAL A N 1
ATOM 3078 C CA . VAL A 1 386 ? -29.904 -13.944 56.141 1.00 70.88 386 VAL A CA 1
ATOM 3079 C C . VAL A 1 386 ? -29.930 -14.659 57.500 1.00 70.88 386 VAL A C 1
ATOM 3081 O O . VAL A 1 386 ? -30.993 -15.080 57.955 1.00 70.88 386 VAL A O 1
ATOM 3084 N N . ALA A 1 387 ? -28.793 -14.752 58.196 1.00 63.91 387 ALA A N 1
ATOM 3085 C CA . ALA A 1 387 ? -28.735 -15.285 59.560 1.00 63.91 387 ALA A CA 1
ATOM 3086 C C . ALA A 1 387 ? -29.232 -14.284 60.630 1.00 63.91 387 ALA A C 1
ATOM 3088 O O . ALA A 1 387 ? -29.722 -14.699 61.682 1.00 63.91 387 ALA A O 1
ATOM 3089 N N . GLY A 1 388 ? -29.126 -12.977 60.369 1.00 52.41 388 GLY A N 1
ATOM 3090 C CA . GLY A 1 388 ? -29.454 -11.886 61.292 1.00 52.41 388 GLY A CA 1
ATOM 3091 C C . GLY A 1 388 ? -30.923 -11.447 61.307 1.00 52.41 388 GLY A C 1
ATOM 3092 O O . GLY A 1 388 ? -31.356 -10.836 62.282 1.00 52.41 388 GLY A O 1
ATOM 3093 N N . GLN A 1 389 ? -31.734 -11.816 60.309 1.00 52.66 389 GLN A N 1
ATOM 3094 C CA . GLN A 1 389 ? -33.170 -11.475 60.242 1.00 52.66 389 GLN A CA 1
ATOM 3095 C C . GLN A 1 389 ? -34.061 -12.143 61.318 1.00 52.66 389 GLN A C 1
ATOM 3097 O O . GLN A 1 389 ? -35.286 -12.055 61.255 1.00 52.66 389 GLN A O 1
ATOM 3102 N N . LYS A 1 390 ? -33.478 -12.775 62.348 1.00 48.47 390 LYS A N 1
ATOM 3103 C CA . LYS A 1 390 ? -34.205 -13.353 63.492 1.00 48.47 390 LYS A CA 1
ATOM 3104 C C . LYS A 1 390 ? -34.070 -12.573 64.809 1.00 48.47 390 LYS A C 1
ATOM 3106 O O . LYS A 1 390 ? -34.554 -13.062 65.828 1.00 48.47 390 LYS A O 1
ATOM 3111 N N . ALA A 1 391 ? -33.464 -11.382 64.818 1.00 45.72 391 ALA A N 1
ATOM 3112 C CA . ALA A 1 391 ? -33.342 -10.557 66.026 1.00 45.72 391 ALA A CA 1
ATOM 3113 C C . ALA A 1 391 ? -33.877 -9.122 65.824 1.00 45.72 391 ALA A C 1
ATOM 3115 O O . ALA A 1 391 ? -33.655 -8.530 64.766 1.00 45.72 391 ALA A O 1
ATOM 3116 N N . PRO A 1 392 ? -34.584 -8.545 66.818 1.00 44.50 392 PRO A N 1
ATOM 3117 C CA . PRO A 1 392 ? -35.201 -7.235 66.689 1.00 44.50 392 PRO A CA 1
ATOM 3118 C C . PRO A 1 392 ? -34.180 -6.091 66.793 1.00 44.50 392 PRO A C 1
ATOM 3120 O O . PRO A 1 392 ? -33.360 -6.016 67.704 1.00 44.50 392 PRO A O 1
ATOM 3123 N N . HIS A 1 393 ? -34.313 -5.212 65.806 1.00 42.91 393 HIS A N 1
ATOM 3124 C CA . HIS A 1 393 ? -33.888 -3.825 65.640 1.00 42.91 393 HIS A CA 1
ATOM 3125 C C . HIS A 1 393 ? -33.434 -3.052 66.902 1.00 42.91 393 HIS A C 1
ATOM 3127 O O . HIS A 1 393 ? -34.205 -2.863 67.840 1.00 42.91 393 HIS A O 1
ATOM 3133 N N . MET A 1 394 ? -32.217 -2.495 66.848 1.00 45.84 394 MET A N 1
ATOM 3134 C CA . MET A 1 394 ? -31.760 -1.372 67.681 1.00 45.84 394 MET A CA 1
ATOM 3135 C C . MET A 1 394 ? -31.207 -0.260 66.769 1.00 45.84 394 MET A C 1
ATOM 3137 O O . MET A 1 394 ? -30.388 -0.565 65.899 1.00 45.84 394 MET A O 1
ATOM 3141 N N . PRO A 1 395 ? -31.610 1.014 66.941 1.00 49.56 395 PRO A N 1
ATOM 3142 C CA . PRO A 1 395 ? -31.193 2.105 66.069 1.00 49.56 395 PRO A CA 1
ATOM 3143 C C . PRO A 1 395 ? -30.013 2.869 66.682 1.00 49.56 395 PRO A C 1
ATOM 3145 O O . PRO A 1 395 ? -30.164 3.521 67.711 1.00 49.56 395 PRO A O 1
ATOM 3148 N N . ASN A 1 396 ? -28.837 2.826 66.049 1.00 48.47 396 ASN A N 1
ATOM 3149 C CA . ASN A 1 396 ? -27.821 3.864 66.254 1.00 48.47 396 ASN A CA 1
ATOM 3150 C C . ASN A 1 396 ? -26.813 3.902 65.089 1.00 48.47 396 ASN A C 1
ATOM 3152 O O . ASN A 1 396 ? -25.710 3.368 65.177 1.00 48.47 396 ASN A O 1
ATOM 3156 N N . THR A 1 397 ? -27.201 4.497 63.958 1.00 51.34 397 THR A N 1
ATOM 3157 C CA . THR A 1 397 ? -26.363 4.588 62.746 1.00 51.34 397 THR A CA 1
ATOM 3158 C C . THR A 1 397 ? -26.483 5.975 62.116 1.00 51.34 397 THR A C 1
ATOM 3160 O O . THR A 1 397 ? -27.141 6.161 61.095 1.00 51.34 397 THR A O 1
ATOM 3163 N N . HIS A 1 398 ? -25.892 6.992 62.742 1.00 53.69 398 HIS A N 1
ATOM 3164 C CA . HIS A 1 398 ? -25.749 8.321 62.121 1.00 53.69 398 HIS A CA 1
ATOM 3165 C C . HIS A 1 398 ? -24.287 8.668 61.802 1.00 53.69 398 HIS A C 1
ATOM 3167 O O . HIS A 1 398 ? -24.033 9.429 60.876 1.00 53.69 398 HIS A O 1
ATOM 3173 N N . SER A 1 399 ? -23.311 8.037 62.466 1.00 52.97 399 SER A N 1
ATOM 3174 C CA . SER A 1 399 ? -21.883 8.257 62.181 1.00 52.97 399 SER A CA 1
ATOM 3175 C C . SER A 1 399 ? -21.368 7.451 60.975 1.00 52.97 399 SER A C 1
ATOM 3177 O O . SER A 1 399 ? -20.515 7.935 60.236 1.00 52.97 399 SER A O 1
ATOM 3179 N N . SER A 1 400 ? -21.927 6.266 60.712 1.00 59.62 400 SER A N 1
ATOM 3180 C CA . SER A 1 400 ? -21.524 5.382 59.603 1.00 59.62 400 SER A CA 1
ATOM 3181 C C . SER A 1 400 ? -21.896 5.937 58.222 1.00 59.62 400 SER A C 1
ATOM 3183 O O . SER A 1 400 ? -21.170 5.734 57.251 1.00 59.62 400 SER A O 1
ATOM 3185 N N . ASN A 1 401 ? -23.001 6.685 58.139 1.00 64.81 401 ASN A N 1
ATOM 3186 C CA . ASN A 1 401 ? -23.500 7.240 56.880 1.00 64.81 401 ASN A CA 1
ATOM 3187 C C . ASN A 1 401 ? -22.586 8.341 56.329 1.00 64.81 401 ASN A C 1
ATOM 3189 O O . ASN A 1 401 ? -22.435 8.451 55.118 1.00 64.81 401 ASN A O 1
ATOM 3193 N N . ALA A 1 402 ? -21.923 9.107 57.201 1.00 71.88 402 ALA A N 1
ATOM 3194 C CA . ALA A 1 402 ? -21.011 10.169 56.782 1.00 71.88 402 ALA A CA 1
ATOM 3195 C C . ALA A 1 402 ? -19.755 9.626 56.073 1.00 71.88 402 ALA A C 1
ATOM 3197 O O . ALA A 1 402 ? -19.278 10.227 55.113 1.00 71.88 402 ALA A O 1
ATOM 3198 N N . LEU A 1 403 ? -19.229 8.472 56.506 1.00 78.69 403 LEU A N 1
ATOM 3199 C CA . LEU A 1 403 ? -18.086 7.830 55.845 1.00 78.69 403 LEU A CA 1
ATOM 3200 C C . LEU A 1 403 ? -18.476 7.197 54.504 1.00 78.69 403 LEU A C 1
ATOM 3202 O O . LEU A 1 403 ? -17.706 7.286 53.551 1.00 78.69 403 LEU A O 1
ATOM 3206 N N . LEU A 1 404 ? -19.675 6.613 54.415 1.00 77.19 404 LEU A N 1
ATOM 3207 C CA . LEU A 1 404 ? -20.202 6.072 53.160 1.00 77.19 404 LEU A CA 1
ATOM 3208 C C . LEU A 1 404 ? -20.439 7.172 52.121 1.00 77.19 404 LEU A C 1
ATOM 3210 O O . LEU A 1 404 ? -20.033 7.003 50.977 1.00 77.19 404 LEU A O 1
ATOM 3214 N N . LEU A 1 405 ? -21.014 8.311 52.519 1.00 79.50 405 LEU A N 1
ATOM 3215 C CA . LEU A 1 405 ? -21.177 9.477 51.641 1.00 79.50 405 LEU A CA 1
ATOM 3216 C C . LEU A 1 405 ? -19.833 9.953 51.086 1.00 79.50 405 LEU A C 1
ATOM 3218 O O . LEU A 1 405 ? -19.685 10.085 49.877 1.00 79.50 405 LEU A O 1
ATOM 3222 N N . ARG A 1 406 ? -18.819 10.088 51.946 1.00 84.00 406 ARG A N 1
ATOM 3223 C CA . ARG A 1 406 ? -17.479 10.519 51.526 1.00 84.00 406 ARG A CA 1
ATOM 3224 C C . ARG A 1 406 ? -16.792 9.519 50.589 1.00 84.00 406 ARG A C 1
ATOM 3226 O O . ARG A 1 406 ? -16.042 9.909 49.700 1.00 84.00 406 ARG A O 1
ATOM 3233 N N . GLN A 1 407 ? -17.036 8.222 50.780 1.00 89.06 407 GLN A N 1
ATOM 3234 C CA . GLN A 1 407 ? -16.526 7.180 49.888 1.00 89.06 407 GLN A CA 1
ATOM 3235 C C . GLN A 1 407 ? -17.241 7.193 48.531 1.00 89.06 407 GLN A C 1
ATOM 3237 O O . GLN A 1 407 ? -16.595 7.023 47.500 1.00 89.06 407 GLN A O 1
ATOM 3242 N N . VAL A 1 408 ? -18.555 7.426 48.521 1.00 82.62 408 VAL A N 1
ATOM 3243 C CA . VAL A 1 408 ? -19.347 7.583 47.294 1.00 82.62 408 VAL A CA 1
ATOM 3244 C C . VAL A 1 408 ? -18.905 8.830 46.523 1.00 82.62 408 VAL A C 1
ATOM 3246 O O . VAL A 1 408 ? -18.677 8.739 45.319 1.00 82.62 408 VAL A O 1
ATOM 3249 N N . GLU A 1 409 ? -18.687 9.956 47.205 1.00 87.31 409 GLU A N 1
ATOM 3250 C CA . GLU A 1 409 ? -18.135 11.184 46.613 1.00 87.31 409 GLU A CA 1
ATOM 3251 C C . GLU A 1 409 ? -16.769 10.936 45.956 1.00 87.31 409 GLU A C 1
ATOM 3253 O O . GLU A 1 409 ? -16.583 11.290 44.793 1.00 87.31 409 GLU A O 1
ATOM 3258 N N . ALA A 1 410 ? -15.852 10.236 46.635 1.00 89.62 410 ALA A N 1
ATOM 3259 C CA . ALA A 1 410 ? -14.538 9.906 46.078 1.00 89.62 410 ALA A CA 1
ATOM 3260 C C . ALA A 1 410 ? -14.626 9.035 44.809 1.00 89.62 410 ALA A C 1
ATOM 3262 O O . ALA A 1 410 ? -13.906 9.269 43.839 1.00 89.62 410 ALA A O 1
ATOM 3263 N N . VAL A 1 411 ? -15.536 8.053 44.780 1.00 88.44 411 VAL A N 1
ATOM 3264 C CA . VAL A 1 411 ? -15.765 7.209 43.593 1.00 88.44 411 VAL A CA 1
ATOM 3265 C C . VAL A 1 411 ? -16.391 8.013 42.447 1.00 88.44 411 VAL A C 1
ATOM 3267 O O . VAL A 1 411 ? -16.088 7.760 41.277 1.00 88.44 411 VAL A O 1
ATOM 3270 N N . HIS A 1 412 ? -17.254 8.987 42.744 1.00 90.31 412 HIS A N 1
ATOM 3271 C CA . HIS A 1 412 ? -17.805 9.885 41.728 1.00 90.31 412 HIS A CA 1
ATOM 3272 C C . HIS A 1 412 ? -16.742 10.816 41.145 1.00 90.31 412 HIS A C 1
ATOM 3274 O O . HIS A 1 412 ? -16.692 10.974 39.924 1.00 90.31 412 HIS A O 1
ATOM 3280 N N . GLU A 1 413 ? -15.870 11.374 41.981 1.00 92.69 413 GLU A N 1
ATOM 3281 C CA . GLU A 1 413 ? -14.770 12.235 41.546 1.00 92.69 413 GLU A CA 1
ATOM 3282 C C . GLU A 1 413 ? -13.747 11.458 40.700 1.00 92.69 413 GLU A C 1
ATOM 3284 O O . GLU A 1 413 ? -13.341 11.912 39.625 1.00 92.69 413 GLU A O 1
ATOM 3289 N N . GLU A 1 414 ? -13.415 10.223 41.093 1.00 91.38 414 GLU A N 1
ATOM 3290 C CA . GLU A 1 414 ? -12.560 9.349 40.289 1.00 91.38 414 GLU A CA 1
ATOM 3291 C C . GLU A 1 414 ? -13.202 9.034 38.929 1.00 91.38 414 GLU A C 1
ATOM 3293 O O . GLU A 1 414 ? -12.548 9.197 37.895 1.00 91.38 414 GLU A O 1
ATOM 3298 N N . ASN A 1 415 ? -14.491 8.673 38.898 1.00 88.50 415 ASN A N 1
ATOM 3299 C CA . ASN A 1 415 ? -15.225 8.430 37.651 1.00 88.50 415 ASN A CA 1
ATOM 3300 C C . ASN A 1 415 ? -15.302 9.674 36.756 1.00 88.50 415 ASN A C 1
ATOM 3302 O O . ASN A 1 415 ? -15.165 9.550 35.536 1.00 88.50 415 ASN A O 1
ATOM 3306 N N . ALA A 1 416 ? -15.495 10.861 37.335 1.00 88.56 416 ALA A N 1
ATOM 3307 C CA . ALA A 1 416 ? -15.476 12.121 36.599 1.00 88.56 416 ALA A CA 1
ATOM 3308 C C . ALA A 1 416 ? -14.101 12.349 35.950 1.00 88.56 416 ALA A C 1
ATOM 3310 O O . ALA A 1 416 ? -14.024 12.569 34.740 1.00 88.56 416 ALA A O 1
ATOM 3311 N N . SER A 1 417 ? -13.014 12.154 36.706 1.00 91.50 417 SER A N 1
ATOM 3312 C CA . SER A 1 417 ? -11.643 12.272 36.187 1.00 91.50 417 SER A CA 1
ATOM 3313 C C . SER A 1 417 ? -11.322 11.246 35.087 1.00 91.50 417 SER A C 1
ATOM 3315 O O . SER A 1 417 ? -10.517 11.502 34.189 1.00 91.50 417 SER A O 1
ATOM 3317 N N . LEU A 1 418 ? -11.930 10.057 35.147 1.00 91.94 418 LEU A N 1
ATOM 3318 C CA . LEU A 1 418 ? -11.737 8.984 34.171 1.00 91.94 418 LEU A CA 1
ATOM 3319 C C . LEU A 1 418 ? -12.471 9.309 32.865 1.00 91.94 418 LEU A C 1
ATOM 3321 O O . LEU A 1 418 ? -11.903 9.153 31.781 1.00 91.94 418 LEU A O 1
ATOM 3325 N N . ARG A 1 419 ? -13.702 9.830 32.964 1.00 90.31 419 ARG A N 1
ATOM 3326 C CA . ARG A 1 419 ? -14.467 10.339 31.815 1.00 90.31 419 ARG A CA 1
ATOM 3327 C C . ARG A 1 419 ? -13.753 11.505 31.141 1.00 90.31 419 ARG A C 1
ATOM 3329 O O . ARG A 1 419 ? -13.666 11.511 29.917 1.00 90.31 419 ARG A O 1
ATOM 3336 N N . GLU A 1 420 ? -13.189 12.427 31.917 1.00 93.44 420 GLU A N 1
ATOM 3337 C CA . GLU A 1 420 ? -12.401 13.546 31.394 1.00 93.44 420 GLU A CA 1
ATOM 3338 C C . GLU A 1 420 ? -11.131 13.064 30.671 1.00 93.44 420 GLU A C 1
ATOM 3340 O O . GLU A 1 420 ? -10.870 13.440 29.530 1.00 93.44 420 GLU A O 1
ATOM 3345 N N . ARG A 1 421 ? -10.361 12.148 31.271 1.00 93.50 421 ARG A N 1
ATOM 3346 C CA . ARG A 1 421 ? -9.180 11.565 30.608 1.00 93.50 421 ARG A CA 1
ATOM 3347 C C . ARG A 1 421 ? -9.545 10.813 29.325 1.00 93.50 421 ARG A C 1
ATOM 3349 O O . ARG A 1 421 ? -8.803 10.873 28.342 1.00 93.50 421 ARG A O 1
ATOM 3356 N N . MET A 1 422 ? -10.682 10.113 29.306 1.00 89.69 422 MET A N 1
ATOM 3357 C CA . MET A 1 422 ? -11.175 9.461 28.091 1.00 89.69 422 MET A CA 1
ATOM 3358 C C . MET A 1 422 ? -11.617 10.467 27.028 1.00 89.69 422 MET A C 1
ATOM 3360 O O . MET A 1 422 ? -11.260 10.279 25.866 1.00 89.69 422 MET A O 1
ATOM 3364 N N . SER A 1 423 ? -12.336 11.533 27.391 1.00 90.62 423 SER A N 1
ATOM 3365 C CA . SER A 1 423 ? -12.764 12.553 26.428 1.00 90.62 423 SER A CA 1
ATOM 3366 C C . SER A 1 423 ? -11.562 13.269 25.808 1.00 90.62 423 SER A C 1
ATOM 3368 O O . SER A 1 423 ? -11.488 13.375 24.584 1.00 90.62 423 SER A O 1
ATOM 3370 N N . GLN A 1 424 ? -10.553 13.624 26.611 1.00 92.94 424 GLN A N 1
ATOM 3371 C CA . GLN A 1 424 ? -9.288 14.186 26.128 1.00 92.94 424 GLN A CA 1
ATOM 3372 C C . GLN A 1 424 ? -8.568 13.232 25.164 1.00 92.94 424 GLN A C 1
ATOM 3374 O O . GLN A 1 424 ? -8.083 13.652 24.111 1.00 92.94 424 GLN A O 1
ATOM 3379 N N . ARG A 1 425 ? -8.524 11.927 25.473 1.00 92.44 425 ARG A N 1
ATOM 3380 C CA . ARG A 1 425 ? -7.905 10.922 24.594 1.00 92.44 425 ARG A CA 1
ATOM 3381 C C . ARG A 1 425 ? -8.658 10.767 23.274 1.00 92.44 425 ARG A C 1
ATOM 3383 O O . ARG A 1 425 ? -8.021 10.686 22.227 1.00 92.44 425 ARG A O 1
ATOM 3390 N N . VAL A 1 426 ? -9.990 10.746 23.309 1.00 90.44 426 VAL A N 1
ATOM 3391 C CA . VAL A 1 426 ? -10.828 10.706 22.100 1.00 90.44 426 VAL A CA 1
ATOM 3392 C C . VAL A 1 426 ? -10.601 11.957 21.255 1.00 90.44 426 VAL A C 1
ATOM 3394 O O . VAL A 1 426 ? -10.448 11.850 20.041 1.00 90.44 426 VAL A O 1
ATOM 3397 N N . GLN A 1 427 ? -10.508 13.131 21.879 1.00 94.94 427 GLN A N 1
ATOM 3398 C CA . GLN A 1 427 ? -10.249 14.380 21.171 1.00 94.94 427 GLN A CA 1
ATOM 3399 C C . GLN A 1 427 ? -8.856 14.405 20.537 1.00 94.94 427 GLN A C 1
ATOM 3401 O O . GLN A 1 427 ? -8.729 14.759 19.368 1.00 94.94 427 GLN A O 1
ATOM 3406 N N . LYS A 1 428 ? -7.831 13.922 21.246 1.00 91.75 428 LYS A N 1
ATOM 3407 C CA . LYS A 1 428 ? -6.484 13.758 20.686 1.00 91.75 428 LYS A CA 1
ATOM 3408 C C . LYS A 1 428 ? -6.485 12.845 19.455 1.00 91.75 428 LYS A C 1
ATOM 3410 O O . LYS A 1 428 ? -5.916 13.209 18.432 1.00 91.75 428 LYS A O 1
ATOM 3415 N N . LEU A 1 429 ? -7.167 11.700 19.531 1.00 91.12 429 LEU A N 1
ATOM 3416 C CA . LEU A 1 429 ? -7.288 10.767 18.405 1.00 91.12 429 LEU A CA 1
ATOM 3417 C C . LEU A 1 429 ? -8.041 11.379 17.214 1.00 91.12 429 LEU A C 1
ATOM 3419 O O . LEU A 1 429 ? -7.693 11.097 16.070 1.00 91.12 429 LEU A O 1
ATOM 3423 N N . ARG A 1 430 ? -9.043 12.238 17.456 1.00 94.81 430 ARG A N 1
ATOM 3424 C CA . ARG A 1 430 ? -9.719 12.996 16.388 1.00 94.81 430 ARG A CA 1
ATOM 3425 C C . ARG A 1 430 ? -8.752 13.960 15.696 1.00 94.81 430 ARG A C 1
ATOM 3427 O O . ARG A 1 430 ? -8.663 13.931 14.473 1.00 94.81 430 ARG A O 1
ATOM 3434 N N . CYS A 1 431 ? -7.967 14.725 16.456 1.00 93.62 431 CYS A N 1
ATOM 3435 C CA . CYS A 1 431 ? -6.962 15.630 15.891 1.00 93.62 431 CYS A CA 1
ATOM 3436 C C . CYS A 1 431 ? -5.862 14.882 15.114 1.00 93.62 431 CYS A C 1
ATOM 3438 O O . CYS A 1 431 ? -5.458 15.326 14.040 1.00 93.62 431 CYS A O 1
ATOM 3440 N N . GLU A 1 432 ? -5.389 13.739 15.624 1.00 92.88 432 GLU A N 1
ATOM 3441 C CA . GLU A 1 432 ? -4.411 12.886 14.932 1.00 92.88 432 GLU A CA 1
ATOM 3442 C C . GLU A 1 432 ? -4.990 12.311 13.627 1.00 92.88 432 GLU A C 1
ATOM 3444 O O . GLU A 1 432 ? -4.324 12.352 12.593 1.00 92.88 432 GLU A O 1
ATOM 3449 N N . LYS A 1 433 ? -6.252 11.857 13.634 1.00 95.88 433 LYS A N 1
ATOM 3450 C CA . LYS A 1 433 ? -6.951 11.396 12.423 1.00 95.88 433 LYS A CA 1
ATOM 3451 C C . LYS A 1 433 ? -7.030 12.498 11.361 1.00 95.88 433 LYS A C 1
ATOM 3453 O O . LYS A 1 433 ? -6.708 12.243 10.205 1.00 95.88 433 LYS A O 1
ATOM 3458 N N . GLU A 1 434 ? -7.425 13.712 11.739 1.00 94.25 434 GLU A N 1
ATOM 3459 C CA . GLU A 1 434 ? -7.506 14.857 10.818 1.00 94.25 434 GLU A CA 1
ATOM 3460 C C . GLU A 1 434 ? -6.134 15.283 10.278 1.00 94.25 434 GLU A C 1
ATOM 3462 O O . GLU A 1 434 ? -6.023 15.731 9.135 1.00 94.25 434 GLU A O 1
ATOM 3467 N N . ALA A 1 435 ? -5.075 15.169 11.084 1.00 94.31 435 ALA A N 1
ATOM 3468 C CA . ALA A 1 435 ? -3.709 15.435 10.640 1.00 94.31 435 ALA A CA 1
ATOM 3469 C C . ALA A 1 435 ? -3.245 14.403 9.601 1.00 94.31 435 ALA A C 1
ATOM 3471 O O . ALA A 1 435 ? -2.752 14.789 8.542 1.00 94.31 435 ALA A O 1
ATOM 3472 N N . LEU A 1 436 ? -3.478 13.112 9.859 1.00 92.00 436 LEU A N 1
ATOM 3473 C CA . LEU A 1 436 ? -3.138 12.037 8.924 1.00 92.00 436 LEU A CA 1
ATOM 3474 C C . LEU A 1 436 ? -3.950 12.121 7.626 1.00 92.00 436 LEU A C 1
ATOM 3476 O O . LEU A 1 436 ? -3.399 11.912 6.553 1.00 92.00 436 LEU A O 1
ATOM 3480 N N . GLN A 1 437 ? -5.235 12.482 7.689 1.00 95.69 437 GLN A N 1
ATOM 3481 C CA . GLN A 1 437 ? -6.045 12.699 6.484 1.00 95.69 437 GLN A CA 1
ATOM 3482 C C . GLN A 1 437 ? -5.498 13.839 5.614 1.00 95.69 437 GLN A C 1
ATOM 3484 O O . GLN A 1 437 ? -5.439 13.705 4.394 1.00 95.69 437 GLN A O 1
ATOM 3489 N N . ARG A 1 438 ? -5.033 14.937 6.226 1.00 95.56 438 ARG A N 1
ATOM 3490 C CA . ARG A 1 438 ? -4.362 16.023 5.494 1.00 95.56 438 ARG A CA 1
ATOM 3491 C C . ARG A 1 438 ? -3.049 15.572 4.858 1.00 95.56 438 ARG A C 1
ATOM 3493 O O . ARG A 1 438 ? -2.759 15.972 3.736 1.00 95.56 438 ARG A O 1
ATOM 3500 N N . GLU A 1 439 ? -2.269 14.746 5.549 1.00 92.81 439 GLU A N 1
ATOM 3501 C CA . GLU A 1 439 ? -1.022 14.197 5.006 1.00 92.81 439 GLU A CA 1
ATOM 3502 C C . GLU A 1 439 ? -1.277 13.245 3.831 1.00 92.81 439 GLU A C 1
ATOM 3504 O O . GLU A 1 439 ? -0.580 13.326 2.822 1.00 92.81 439 GLU A O 1
ATOM 3509 N N . VAL A 1 440 ? -2.311 12.400 3.920 1.00 95.25 440 VAL A N 1
ATOM 3510 C CA . VAL A 1 440 ? -2.738 11.532 2.813 1.00 95.25 440 VAL A CA 1
ATOM 3511 C C . VAL A 1 440 ? -3.112 12.365 1.591 1.00 95.25 440 VAL A C 1
ATOM 3513 O O . VAL A 1 440 ? -2.554 12.125 0.526 1.00 95.25 440 VAL A O 1
ATOM 3516 N N . HIS A 1 441 ? -3.951 13.394 1.741 1.00 95.50 441 HIS A N 1
ATOM 3517 C CA . HIS A 1 441 ? -4.299 14.274 0.620 1.00 95.50 441 HIS A CA 1
ATOM 3518 C C . HIS A 1 441 ? -3.080 14.998 0.032 1.00 95.50 441 HIS A C 1
ATOM 3520 O O . HIS A 1 441 ? -2.917 15.042 -1.183 1.00 95.50 441 HIS A O 1
ATOM 3526 N N . ALA A 1 442 ? -2.158 15.480 0.872 1.00 97.12 442 ALA A N 1
ATOM 3527 C CA . ALA A 1 442 ? -0.918 16.088 0.390 1.00 97.12 442 ALA A CA 1
ATOM 3528 C C . ALA A 1 442 ? -0.051 15.099 -0.416 1.00 97.12 442 ALA A C 1
ATOM 3530 O O . ALA A 1 442 ? 0.597 15.485 -1.390 1.00 97.12 442 ALA A O 1
ATOM 3531 N N . LYS A 1 443 ? -0.038 13.817 -0.030 1.00 95.62 443 LYS A N 1
ATOM 3532 C CA . LYS A 1 443 ? 0.676 12.756 -0.754 1.00 95.62 443 LYS A CA 1
ATOM 3533 C C . LYS A 1 443 ? -0.029 12.345 -2.045 1.00 95.62 443 LYS A C 1
ATOM 3535 O O . LYS A 1 443 ? 0.654 12.053 -3.025 1.00 95.62 443 LYS A O 1
ATOM 3540 N N . GLU A 1 444 ? -1.358 12.349 -2.068 1.00 94.12 444 GLU A N 1
ATOM 3541 C CA . GLU A 1 444 ? -2.156 12.147 -3.283 1.00 94.12 444 GLU A CA 1
ATOM 3542 C C . GLU A 1 444 ? -1.882 13.254 -4.313 1.00 94.12 444 GLU A C 1
ATOM 3544 O O . GLU A 1 444 ? -1.653 12.954 -5.487 1.00 94.12 444 GLU A O 1
ATOM 3549 N N . ASP A 1 445 ? -1.798 14.512 -3.873 1.00 97.25 445 ASP A N 1
ATOM 3550 C CA . ASP A 1 445 ? -1.445 15.650 -4.729 1.00 97.25 445 ASP A CA 1
ATOM 3551 C C . ASP A 1 445 ? -0.017 15.528 -5.292 1.00 97.25 445 ASP A C 1
ATOM 3553 O O . ASP A 1 445 ? 0.201 15.705 -6.495 1.00 97.25 445 ASP A O 1
ATOM 3557 N N . GLU A 1 446 ? 0.957 15.161 -4.448 1.00 97.12 446 GLU A N 1
ATOM 3558 C CA . GLU A 1 446 ? 2.345 14.909 -4.867 1.00 97.12 446 GLU A CA 1
ATOM 3559 C C . GLU A 1 446 ? 2.417 13.779 -5.909 1.00 97.12 446 GLU A C 1
ATOM 3561 O O . GLU A 1 446 ? 3.114 13.899 -6.922 1.00 97.12 446 GLU A O 1
ATOM 3566 N N . HIS A 1 447 ? 1.653 12.701 -5.711 1.00 95.69 447 HIS A N 1
ATOM 3567 C CA . HIS A 1 447 ? 1.561 11.601 -6.669 1.00 95.69 447 HIS A CA 1
ATOM 3568 C C . HIS A 1 447 ? 0.953 12.059 -8.001 1.00 95.69 447 HIS A C 1
ATOM 3570 O O . HIS A 1 447 ? 1.515 11.780 -9.062 1.00 95.69 447 HIS A O 1
ATOM 3576 N N . ALA A 1 448 ? -0.138 12.829 -7.966 1.00 95.94 448 ALA A N 1
ATOM 3577 C CA . ALA A 1 448 ? -0.770 13.383 -9.162 1.00 95.94 448 ALA A CA 1
ATOM 3578 C C . ALA A 1 448 ? 0.161 14.342 -9.933 1.00 95.94 448 ALA A C 1
ATOM 3580 O O . ALA A 1 448 ? 0.096 14.445 -11.164 1.00 95.94 448 ALA A O 1
ATOM 3581 N N . ASP A 1 449 ? 1.040 15.069 -9.242 1.00 96.81 449 ASP A N 1
ATOM 3582 C CA . ASP A 1 449 ? 2.068 15.903 -9.871 1.00 96.81 449 ASP A CA 1
ATOM 3583 C C . ASP A 1 449 ? 3.179 15.068 -10.521 1.00 96.81 449 ASP A C 1
ATOM 3585 O O . ASP A 1 449 ? 3.604 15.376 -11.645 1.00 96.81 449 ASP A O 1
ATOM 3589 N N . LEU A 1 450 ? 3.623 13.992 -9.863 1.00 95.88 450 LEU A N 1
ATOM 3590 C CA . LEU A 1 450 ? 4.597 13.048 -10.416 1.00 95.88 450 LEU A CA 1
ATOM 3591 C C . LEU A 1 450 ? 4.046 12.325 -11.649 1.00 95.88 450 LEU A C 1
ATOM 3593 O O . LEU A 1 450 ? 4.734 12.265 -12.667 1.00 95.88 450 LEU A O 1
ATOM 3597 N N . GLU A 1 451 ? 2.795 11.867 -11.625 1.00 95.94 451 GLU A N 1
ATOM 3598 C CA . GLU A 1 451 ? 2.125 11.289 -12.796 1.00 95.94 451 GLU A CA 1
ATOM 3599 C C . GLU A 1 451 ? 2.094 12.281 -13.966 1.00 95.94 451 GLU A C 1
ATOM 3601 O O . GLU A 1 451 ? 2.467 11.946 -15.095 1.00 95.94 451 GLU A O 1
ATOM 3606 N N . ARG A 1 452 ? 1.758 13.551 -13.700 1.00 97.62 452 ARG A N 1
ATOM 3607 C CA . ARG A 1 452 ? 1.812 14.622 -14.709 1.00 97.62 452 ARG A CA 1
ATOM 3608 C C . ARG A 1 452 ? 3.227 14.871 -15.235 1.00 97.62 452 ARG A C 1
ATOM 3610 O O . ARG A 1 452 ? 3.385 15.276 -16.391 1.00 97.62 452 ARG A O 1
ATOM 3617 N N . GLN A 1 453 ? 4.271 14.683 -14.428 1.00 97.06 453 GLN A N 1
ATOM 3618 C CA . GLN A 1 453 ? 5.660 14.749 -14.899 1.00 97.06 453 GLN A CA 1
ATOM 3619 C C . GLN A 1 453 ? 6.025 13.543 -15.766 1.00 97.06 453 GLN A C 1
ATOM 3621 O O . GLN A 1 453 ? 6.600 13.738 -16.836 1.00 97.06 453 GLN A O 1
ATOM 3626 N N . VAL A 1 454 ? 5.643 12.328 -15.365 1.00 96.69 454 VAL A N 1
ATOM 3627 C CA . VAL A 1 454 ? 5.876 11.100 -16.138 1.00 96.69 454 VAL A CA 1
ATOM 3628 C C . VAL A 1 454 ? 5.220 11.201 -17.511 1.00 96.69 454 VAL A C 1
ATOM 3630 O O . VAL A 1 454 ? 5.894 10.989 -18.515 1.00 96.69 454 VAL A O 1
ATOM 3633 N N . VAL A 1 455 ? 3.960 11.638 -17.585 1.00 97.19 455 VAL A N 1
ATOM 3634 C CA . VAL A 1 455 ? 3.256 11.844 -18.863 1.00 97.19 455 VAL A CA 1
ATOM 3635 C C . VAL A 1 455 ? 3.956 12.898 -19.730 1.00 97.19 455 VAL A C 1
ATOM 3637 O O . VAL A 1 455 ? 4.069 12.730 -20.944 1.00 97.19 455 VAL A O 1
ATOM 3640 N N . ARG A 1 456 ? 4.469 13.989 -19.140 1.00 95.88 456 ARG A N 1
ATOM 3641 C CA . ARG A 1 456 ? 5.250 14.999 -19.880 1.00 95.88 456 ARG A CA 1
ATOM 3642 C C . ARG A 1 456 ? 6.565 14.436 -20.415 1.00 95.88 456 ARG A C 1
ATOM 3644 O O . ARG A 1 456 ? 6.931 14.745 -21.547 1.00 95.88 456 ARG A O 1
ATOM 3651 N N . LEU A 1 457 ? 7.267 13.631 -19.619 1.00 93.25 457 LEU A N 1
ATOM 3652 C CA . LEU A 1 457 ? 8.508 12.979 -20.033 1.00 93.25 457 LEU A CA 1
ATOM 3653 C C . LEU A 1 457 ? 8.251 11.957 -21.141 1.00 93.25 457 LEU A C 1
ATOM 3655 O O . LEU A 1 457 ? 8.958 12.003 -22.140 1.00 93.25 457 LEU A O 1
ATOM 3659 N N . GLN A 1 458 ? 7.205 11.137 -21.022 1.00 91.94 458 GLN A N 1
ATOM 3660 C CA . GLN A 1 458 ? 6.773 10.199 -22.064 1.00 91.94 458 GLN A CA 1
ATOM 3661 C C . GLN A 1 458 ? 6.428 10.925 -23.368 1.00 91.94 458 GLN A C 1
ATOM 3663 O O . GLN A 1 458 ? 6.974 10.614 -24.421 1.00 91.94 458 GLN A O 1
ATOM 3668 N N . LYS A 1 459 ? 5.633 12.002 -23.307 1.00 93.50 459 LYS A N 1
ATOM 3669 C CA . LYS A 1 459 ? 5.362 12.825 -24.499 1.00 93.50 459 LYS A CA 1
ATOM 3670 C C . LYS A 1 459 ? 6.640 13.394 -25.115 1.00 93.50 459 LYS A C 1
ATOM 3672 O O . LYS A 1 459 ? 6.733 13.495 -26.337 1.00 93.50 459 LYS A O 1
ATOM 3677 N N . LYS A 1 460 ? 7.630 13.779 -24.302 1.00 91.75 460 LYS A N 1
ATOM 3678 C CA . LYS A 1 460 ? 8.919 14.300 -24.781 1.00 91.75 460 LYS A CA 1
ATOM 3679 C C . LYS A 1 460 ? 9.795 13.206 -25.398 1.00 91.75 460 LYS A C 1
ATOM 3681 O O . LYS A 1 460 ? 10.494 13.492 -26.364 1.00 91.75 460 LYS A O 1
ATOM 3686 N N . THR A 1 461 ? 9.761 11.979 -24.879 1.00 90.00 461 THR A N 1
ATOM 3687 C CA . THR A 1 461 ? 10.464 10.840 -25.489 1.00 90.00 461 THR A CA 1
ATOM 3688 C C . THR A 1 461 ? 9.809 10.423 -26.800 1.00 90.00 461 THR A C 1
ATOM 3690 O O . THR A 1 461 ? 10.521 10.190 -27.773 1.00 90.00 461 THR A O 1
ATOM 3693 N N . ASP A 1 462 ? 8.477 10.442 -26.865 1.00 86.06 462 ASP A N 1
ATOM 3694 C CA . ASP A 1 462 ? 7.721 10.064 -28.063 1.00 86.06 462 ASP A CA 1
ATOM 3695 C C . ASP A 1 462 ? 7.849 11.118 -29.175 1.00 86.06 462 ASP A C 1
ATOM 3697 O O . ASP A 1 462 ? 8.027 10.783 -30.343 1.00 86.06 462 ASP A O 1
ATOM 3701 N N . SER A 1 463 ? 7.831 12.411 -28.825 1.00 83.75 463 SER A N 1
ATOM 3702 C CA . SER A 1 463 ? 8.049 13.510 -29.787 1.00 83.75 463 SER A CA 1
ATOM 3703 C C . SER A 1 463 ? 9.526 13.755 -30.120 1.00 83.75 463 SER A C 1
ATOM 3705 O O . SER A 1 463 ? 9.839 14.345 -31.153 1.00 83.75 463 SER A O 1
ATOM 3707 N N . GLY A 1 464 ? 10.442 13.291 -29.267 1.00 60.47 464 GLY A N 1
ATOM 3708 C CA . GLY A 1 464 ? 11.890 13.406 -29.429 1.00 60.47 464 GLY A CA 1
ATOM 3709 C C . GLY A 1 464 ? 12.518 12.346 -30.335 1.00 60.47 464 GLY A C 1
ATOM 3710 O O . GLY A 1 464 ? 13.738 12.351 -30.487 1.00 60.47 464 GLY A O 1
ATOM 3711 N N . CYS A 1 465 ? 11.721 11.474 -30.961 1.00 50.25 465 CYS A N 1
ATOM 3712 C CA . CYS A 1 465 ? 12.190 10.526 -31.969 1.00 50.25 465 CYS A CA 1
ATOM 3713 C C . CYS A 1 465 ? 11.740 10.932 -33.391 1.00 50.25 465 CYS A C 1
ATOM 3715 O O . CYS A 1 465 ? 10.932 10.237 -34.011 1.00 50.25 465 CYS A O 1
ATOM 3717 N N . PRO A 1 466 ? 12.230 12.053 -33.960 1.00 55.59 466 PRO A N 1
ATOM 3718 C CA . PRO A 1 466 ? 12.093 12.277 -35.383 1.00 55.59 466 PRO A CA 1
ATOM 3719 C C . PRO A 1 466 ? 13.082 11.348 -36.091 1.00 55.59 466 PRO A C 1
ATOM 3721 O O . PRO A 1 466 ? 14.276 11.613 -36.143 1.00 55.59 466 PRO A O 1
ATOM 3724 N N . VAL A 1 467 ? 12.561 10.254 -36.641 1.00 52.34 467 VAL A N 1
ATOM 3725 C CA . VAL A 1 467 ? 13.007 9.736 -37.938 1.00 52.34 467 VAL A CA 1
ATOM 3726 C C . VAL A 1 467 ? 14.534 9.581 -38.052 1.00 52.34 467 VAL A C 1
ATOM 3728 O O . VAL A 1 467 ? 15.209 10.320 -38.762 1.00 52.34 467 VAL A O 1
ATOM 3731 N N . CYS A 1 468 ? 15.073 8.501 -37.483 1.00 49.56 468 CYS A N 1
ATOM 3732 C CA . CYS A 1 468 ? 16.143 7.764 -38.166 1.00 49.56 468 CYS A CA 1
ATOM 3733 C C . CYS A 1 468 ? 15.502 6.889 -39.258 1.00 49.56 468 CYS A C 1
ATOM 3735 O O . CYS A 1 468 ? 15.557 5.665 -39.220 1.00 49.56 468 CYS A O 1
ATOM 3737 N N . GLY A 1 469 ? 14.801 7.540 -40.184 1.00 52.81 469 GLY A N 1
ATOM 3738 C CA . GLY A 1 469 ? 14.307 6.968 -41.428 1.00 52.81 469 GLY A CA 1
ATOM 3739 C C . GLY A 1 469 ? 15.090 7.604 -42.565 1.00 52.81 469 GLY A C 1
ATOM 3740 O O . GLY A 1 469 ? 14.676 8.617 -43.124 1.00 52.81 469 GLY A O 1
ATOM 3741 N N . SER A 1 470 ? 16.266 7.055 -42.851 1.00 41.19 470 SER A N 1
ATOM 3742 C CA . SER A 1 470 ? 17.047 7.290 -44.070 1.00 41.19 470 SER A CA 1
ATOM 3743 C C . SER A 1 470 ? 17.792 6.018 -44.426 1.00 41.19 470 SER A C 1
ATOM 3745 O O . SER A 1 470 ? 18.390 5.425 -43.499 1.00 41.19 470 SER A O 1
#

Radius of gyration: 49.77 Å; Cα contacts (8 Å, |Δi|>4): 7; chains: 1; bounding box: 109×90×144 Å

Solvent-accessible surface area (backbone atoms only — not comparable to full-atom values): 30672 Å² total; per-residue (Å²): 143,84,85,85,89,85,81,89,84,84,86,81,89,90,80,88,88,82,88,85,89,81,89,82,84,87,84,89,81,92,80,89,85,82,93,83,91,78,90,82,83,90,80,90,81,92,81,88,87,86,90,82,87,86,89,82,80,92,82,85,90,82,95,77,88,93,82,85,82,85,92,83,89,87,89,88,89,82,81,89,83,91,82,88,83,80,89,84,86,90,84,85,84,89,79,96,77,87,83,89,83,87,76,87,90,85,80,86,80,80,71,72,88,67,80,74,75,70,83,74,88,63,94,71,88,70,90,70,85,71,86,70,88,69,95,67,95,84,72,81,85,78,72,78,76,74,85,76,77,71,50,78,66,52,50,52,49,50,53,49,51,51,49,50,51,48,49,42,68,79,36,71,57,80,84,48,58,72,68,59,52,53,53,49,52,51,52,51,54,51,51,51,54,50,50,52,51,50,50,53,53,51,52,52,54,48,54,52,50,52,52,52,51,53,51,50,51,50,53,52,52,53,53,52,48,51,51,52,53,52,51,51,56,46,50,54,50,54,52,50,52,50,51,51,53,53,50,50,52,53,49,52,52,49,50,54,50,48,51,56,59,71,64,50,92,78,85,78,98,80,81,89,88,78,90,80,85,85,78,82,86,91,84,85,91,76,89,56,72,67,59,52,54,46,50,53,50,50,52,51,50,52,54,52,50,51,52,50,51,53,50,51,54,50,49,54,51,49,53,51,50,51,52,49,50,52,53,51,50,55,49,50,52,52,52,50,52,51,50,55,50,51,52,52,50,51,53,49,52,53,50,51,53,51,49,56,49,50,52,50,53,51,48,52,51,52,50,49,53,52,52,53,52,50,51,50,51,52,52,50,51,52,53,49,50,70,67,49,77,82,62,88,88,82,94,87,77,71,73,63,55,57,56,51,51,54,52,51,51,51,53,50,53,51,49,50,54,50,52,49,54,47,51,54,51,53,50,51,51,50,54,51,51,55,52,50,52,52,51,49,52,54,49,52,52,51,48,55,51,50,51,55,47,51,54,51,50,50,52,48,56,65,68,66,61,77,71,98,77,127

Foldseek 3Di:
DDDDDDDDDDDDDDDDDDDDDDDDDDDDDDDDDDDDDDDDDDDDDDDDDDDDDDDDDDDDDDDDDDDDDDDDDDDPDDDDDDDDDDDDDDDDDDDDDDDPPPPDDDDPPVPDPPPPVPPPPDPPPDPPPPPDPDPDPDDPPPDPPDPPPDDPVRVVVVVVVVVVVVCCVVCVCPPPDPVVVVVVVVVVVVVVVVVVVVVVVVVVVVVVVVVVVVVVVVVVVVVVVVVVVVVVVVVVVVVVVVVVVVVVVVVVVVVVVVCVVVPPPDDDPDDDDDDDDDDDDDDDPDPCPVVVVVVVVVVVVVVVVVVVVVVVVVVVVVVVVVVVVVVVVVVVVVVVVVVVVVVVVVVVVVVVVVVVVVVVVVVVVVVVVVVVVVVVVVVVVVVVVVVPVPDDDDDDDPVVVVVVVVVVVVVVVVVVVVVVVVVVVVVVVVVVVVVVVVVVVVVVVVVVVVVVVVVVVVVCVVVVDPDPPD